Protein AF-A0A356M2S8-F1 (afdb_monomer_lite)

Foldseek 3Di:
DDDDDDDDDDDDDDDPVVVVDPPDPDDDDPDVVNVLVPFAALVVVVVVCVVVVFAWWDDDKDKDFLQQKWWFFDDDDDDRDDTDHQVVQFDACAQHHRGTWGWDDPRTFKIKHKDFDATWGKWWKKWWKWAPDDDQAWWWKAKDKQPDRRGSQSGTWTHFWKKDFPDAFDAFPQRATFWGAIDTDTHTDMDTTDGQLQLDLFGRIDTDDGTMMMMMIGGDDHIMITGIMIIHTGDDFAALVVVVVVCVVVVFAWDADKWKDWQQVFWDIKRHRLWTQDFDQFVLFPPHDLRYTDSQWTWFQSPWGAFTKIKGKDFDAAWHKWWKKFKKADAPQAFAWWWKQKDKQNHRNGDCNSTQTGTHDPFIDMFTRADPVRHTRIDTDHGTMMMMMITGHLPPCSVVLVLLVVLLVLLVVLLVQVCVQQPPQRDLPDCSVCPVRPDCSLVSLVVSLVSLVVSLVSSVVRGDDHGPLSVLSVVLSVVSVVCSVPVSCCSVCSVVSVVNSVSSVVVSVRSSTRIMMTRMMMTHTPPPIDGRDGRDPVNVVVSVVSSVVSVVVPDPQWDGADDDVPQQQPEEFEEEEQDDPVVQSVVQSCCRNPVCRVPSYHYTYGYDHNQQCEPDDHNPQLVCVVVVNHTPYYHNYDPCRVVVVVVVD

Structure (mmCIF, N/CA/C/O backbone):
data_AF-A0A356M2S8-F1
#
_entry.id   AF-A0A356M2S8-F1
#
loop_
_atom_site.group_PDB
_atom_site.id
_atom_site.type_symbol
_atom_site.label_atom_id
_atom_site.label_alt_id
_atom_site.label_comp_id
_atom_site.label_asym_id
_atom_site.label_entity_id
_atom_site.label_seq_id
_atom_site.pdbx_PDB_ins_code
_atom_site.Cartn_x
_atom_site.Cartn_y
_atom_site.Cartn_z
_atom_site.occupancy
_atom_site.B_iso_or_equiv
_atom_site.auth_seq_id
_atom_site.auth_comp_id
_atom_site.auth_asym_id
_atom_site.auth_atom_id
_atom_site.pdbx_PDB_model_num
ATOM 1 N N . MET A 1 1 ? 63.360 -36.039 -37.139 1.00 38.50 1 MET A N 1
ATOM 2 C CA . MET A 1 1 ? 63.276 -36.007 -38.613 1.00 38.50 1 MET A CA 1
ATOM 3 C C . MET A 1 1 ? 61.929 -36.579 -39.026 1.00 38.50 1 MET A C 1
ATOM 5 O O . MET A 1 1 ? 61.830 -37.789 -39.063 1.00 38.50 1 MET A O 1
ATOM 9 N N . VAL A 1 2 ? 60.920 -35.728 -39.238 1.00 23.97 2 VAL A N 1
ATOM 10 C CA . VAL A 1 2 ? 59.895 -35.767 -40.307 1.00 23.97 2 VAL A CA 1
ATOM 11 C C . VAL A 1 2 ? 59.273 -34.360 -40.320 1.00 23.97 2 VAL A C 1
ATOM 13 O O . VAL A 1 2 ? 59.055 -33.776 -39.262 1.00 23.97 2 VAL A O 1
ATOM 16 N N . LEU A 1 3 ? 59.127 -33.796 -41.520 1.00 24.22 3 LEU A N 1
ATOM 17 C CA . LEU A 1 3 ? 58.754 -32.413 -41.818 1.00 24.22 3 LEU A CA 1
ATOM 18 C C . LEU A 1 3 ? 57.303 -32.077 -41.429 1.00 24.22 3 LEU A C 1
ATOM 20 O O . LEU A 1 3 ? 56.396 -32.859 -41.700 1.00 24.22 3 LEU A O 1
ATOM 24 N N . VAL A 1 4 ? 57.093 -30.861 -40.916 1.00 24.58 4 VAL A N 1
ATOM 25 C CA . VAL A 1 4 ? 55.785 -30.191 -40.844 1.00 24.58 4 VAL A CA 1
ATOM 26 C C . VAL A 1 4 ? 55.626 -29.334 -42.102 1.00 24.58 4 VAL A C 1
ATOM 28 O O . VAL A 1 4 ? 56.464 -28.475 -42.376 1.00 24.58 4 VAL A O 1
ATOM 31 N N . PHE A 1 5 ? 54.573 -29.582 -42.881 1.00 26.92 5 PHE A N 1
ATOM 32 C CA . PHE A 1 5 ? 54.181 -28.731 -44.005 1.00 26.92 5 PHE A CA 1
ATOM 33 C C . PHE A 1 5 ? 53.414 -27.510 -43.484 1.00 26.92 5 PHE A C 1
ATOM 35 O O . PHE A 1 5 ? 52.389 -27.653 -42.822 1.00 26.92 5 PHE A O 1
ATOM 42 N N . ALA A 1 6 ? 53.910 -26.317 -43.807 1.00 28.23 6 ALA A N 1
ATOM 43 C CA . ALA A 1 6 ? 53.183 -25.064 -43.663 1.00 28.23 6 ALA A CA 1
ATOM 44 C C . ALA A 1 6 ? 52.230 -24.879 -44.855 1.00 28.23 6 ALA A C 1
ATOM 46 O O . ALA A 1 6 ? 52.651 -25.013 -46.006 1.00 28.23 6 ALA A O 1
ATOM 47 N N . ALA A 1 7 ? 50.972 -24.535 -44.581 1.00 27.23 7 ALA A N 1
ATOM 48 C CA . ALA A 1 7 ? 50.043 -23.994 -45.568 1.00 27.23 7 ALA A CA 1
ATOM 49 C C . ALA A 1 7 ? 49.822 -22.497 -45.269 1.00 27.23 7 ALA A C 1
ATOM 51 O O . ALA A 1 7 ? 49.654 -22.142 -44.100 1.00 27.23 7 ALA A O 1
ATOM 52 N N . PRO A 1 8 ? 49.839 -21.607 -46.277 1.00 28.03 8 PRO A N 1
ATOM 53 C CA . PRO A 1 8 ? 49.620 -20.183 -46.068 1.00 28.03 8 PRO A CA 1
ATOM 54 C C . PRO A 1 8 ? 48.124 -19.916 -45.869 1.00 28.03 8 PRO A C 1
ATOM 56 O O . PRO A 1 8 ? 47.311 -20.224 -46.739 1.00 28.03 8 PRO A O 1
ATOM 59 N N . VAL A 1 9 ? 47.755 -19.319 -44.735 1.00 28.05 9 VAL A N 1
ATOM 60 C CA . VAL A 1 9 ? 46.425 -18.722 -44.573 1.00 28.05 9 VAL A CA 1
ATOM 61 C C . VAL A 1 9 ? 46.424 -17.411 -45.352 1.00 28.05 9 VAL A C 1
ATOM 63 O O . VAL A 1 9 ? 47.123 -16.459 -45.010 1.00 28.05 9 VAL A O 1
ATOM 66 N N . VAL A 1 10 ? 45.671 -17.398 -46.447 1.00 30.81 10 VAL A N 1
ATOM 67 C CA . VAL A 1 10 ? 45.365 -16.205 -47.235 1.00 30.81 10 VAL A CA 1
ATOM 68 C C . VAL A 1 10 ? 44.441 -15.319 -46.400 1.00 30.81 10 VAL A C 1
ATOM 70 O O . VAL A 1 10 ? 43.368 -15.755 -45.990 1.00 30.81 10 VAL A O 1
ATOM 73 N N . ALA A 1 11 ? 44.864 -14.082 -46.142 1.00 40.00 11 ALA A N 1
ATOM 74 C CA . ALA A 1 11 ? 44.027 -13.060 -45.531 1.00 40.00 11 ALA A CA 1
ATOM 75 C C . ALA A 1 11 ? 42.877 -12.700 -46.489 1.00 40.00 11 ALA A C 1
ATOM 77 O O . ALA A 1 11 ? 43.115 -12.193 -47.586 1.00 40.00 11 ALA A O 1
ATOM 78 N N . ALA A 1 12 ? 41.639 -12.982 -46.080 1.00 34.91 12 ALA A N 1
ATOM 79 C CA . ALA A 1 12 ? 40.437 -12.458 -46.719 1.00 34.91 12 ALA A CA 1
ATOM 80 C C . ALA A 1 12 ? 40.029 -11.160 -46.007 1.00 34.91 12 ALA A C 1
ATOM 82 O O . ALA A 1 12 ? 39.989 -11.113 -44.778 1.00 34.91 12 ALA A O 1
ATOM 83 N N . GLY A 1 13 ? 39.812 -10.117 -46.810 1.00 39.56 13 GLY A N 1
ATOM 84 C CA . GLY A 1 13 ? 39.696 -8.723 -46.397 1.00 39.56 13 GLY A CA 1
ATOM 85 C C . GLY A 1 13 ? 38.467 -8.344 -45.570 1.00 39.56 13 GLY A C 1
ATOM 86 O O . GLY A 1 13 ? 37.555 -9.137 -45.335 1.00 39.56 13 GLY A O 1
ATOM 87 N N . ASP A 1 14 ? 38.523 -7.084 -45.146 1.00 48.66 14 ASP A N 1
ATOM 88 C CA . ASP A 1 14 ? 37.649 -6.361 -44.228 1.00 48.66 14 ASP A CA 1
ATOM 89 C C . ASP A 1 14 ? 36.150 -6.589 -44.460 1.00 48.66 14 ASP A C 1
ATOM 91 O O . ASP A 1 14 ? 35.555 -6.090 -45.414 1.00 48.66 14 ASP A O 1
ATOM 95 N N . VAL A 1 15 ? 35.525 -7.285 -43.512 1.00 42.78 15 VAL A N 1
ATOM 96 C CA . VAL A 1 15 ? 34.084 -7.196 -43.263 1.00 42.78 15 VAL A CA 1
ATOM 97 C C . VAL A 1 15 ? 33.931 -6.479 -41.920 1.00 42.78 15 VAL A C 1
ATOM 99 O O . VAL A 1 15 ? 34.508 -6.962 -40.938 1.00 42.78 15 VAL A O 1
ATOM 102 N N . PRO A 1 16 ? 33.214 -5.341 -41.848 1.00 50.91 16 PRO A N 1
ATOM 103 C CA . PRO A 1 16 ? 32.945 -4.656 -40.589 1.00 50.91 16 PRO A CA 1
ATOM 104 C C . PRO A 1 16 ? 32.337 -5.618 -39.561 1.00 50.91 16 PRO A C 1
ATOM 106 O O . PRO A 1 16 ? 31.467 -6.421 -39.893 1.00 50.91 16 PRO A O 1
ATOM 109 N N . LEU A 1 17 ? 32.778 -5.536 -38.302 1.00 45.44 17 LEU A N 1
ATOM 110 C CA . LEU A 1 17 ? 32.342 -6.435 -37.221 1.00 45.44 17 LEU A CA 1
ATOM 111 C C . LEU A 1 17 ? 30.812 -6.515 -37.066 1.00 45.44 17 LEU A C 1
ATOM 113 O O . LEU A 1 17 ? 30.302 -7.590 -36.755 1.00 45.44 17 LEU A O 1
ATOM 117 N N . LYS A 1 18 ? 30.087 -5.430 -37.376 1.00 44.94 18 LYS A N 1
ATOM 118 C CA . LYS A 1 18 ? 28.615 -5.380 -37.356 1.00 44.94 18 LYS A CA 1
ATOM 119 C C . LYS A 1 18 ? 27.953 -6.446 -38.244 1.00 44.94 18 LYS A C 1
ATOM 121 O O . LYS A 1 18 ? 26.888 -6.943 -37.910 1.00 44.94 18 LYS A O 1
ATOM 126 N N . ASP A 1 19 ? 28.599 -6.817 -39.351 1.00 46.53 19 ASP A N 1
ATOM 127 C CA . ASP A 1 19 ? 28.053 -7.756 -40.337 1.00 46.53 19 ASP A CA 1
ATOM 128 C C . ASP A 1 19 ? 28.488 -9.209 -40.045 1.00 46.53 19 ASP A C 1
ATOM 130 O O . ASP A 1 19 ? 27.97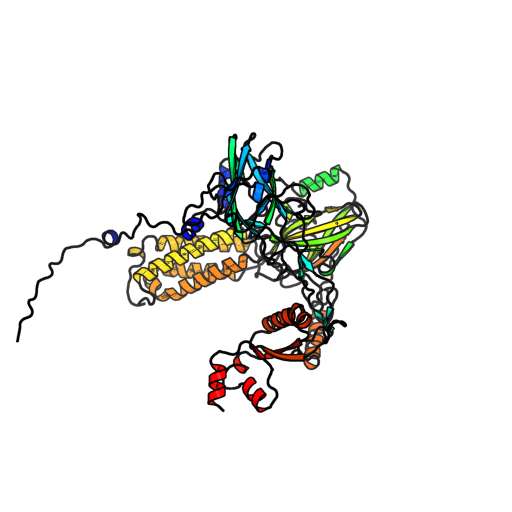2 -10.150 -40.644 1.00 46.53 19 ASP A O 1
ATOM 134 N N . LYS A 1 20 ? 29.435 -9.413 -39.113 1.00 37.62 20 LYS A N 1
ATOM 135 C CA . LYS A 1 20 ? 29.876 -10.740 -38.640 1.00 37.62 20 LYS A CA 1
ATOM 136 C C . LYS A 1 20 ? 29.101 -11.243 -37.421 1.00 37.62 20 LYS A C 1
ATOM 138 O O . LYS A 1 20 ? 29.082 -12.449 -37.194 1.00 37.62 20 LYS A O 1
ATOM 143 N N . PHE A 1 21 ? 28.477 -10.346 -36.658 1.00 36.19 21 PHE A N 1
ATOM 144 C CA . PHE A 1 21 ? 27.772 -10.662 -35.415 1.00 36.19 21 PHE A CA 1
ATOM 145 C C . PHE A 1 21 ? 26.330 -10.142 -35.442 1.00 36.19 21 PHE A C 1
ATOM 147 O O . PHE A 1 21 ? 25.927 -9.349 -34.597 1.00 36.19 21 PHE A O 1
ATOM 154 N N . SER A 1 22 ? 25.519 -10.613 -36.394 1.00 35.06 22 SER A N 1
ATOM 155 C CA . SER A 1 22 ? 24.063 -10.548 -36.238 1.00 35.06 22 SER A CA 1
ATOM 156 C C . SER A 1 22 ? 23.646 -11.630 -35.235 1.00 35.06 22 SER A C 1
ATOM 158 O O . SER A 1 22 ? 23.363 -12.770 -35.612 1.00 35.06 22 SER A O 1
ATOM 160 N N . TYR A 1 23 ? 23.677 -11.312 -33.942 1.00 38.94 23 TYR A N 1
ATOM 161 C CA . TYR A 1 23 ? 23.095 -12.182 -32.925 1.00 38.94 23 TYR A CA 1
ATOM 162 C C . TYR A 1 23 ? 21.573 -12.224 -33.122 1.00 38.94 23 TYR A C 1
ATOM 164 O O . TYR A 1 23 ? 20.870 -11.277 -32.803 1.00 38.94 23 TYR A O 1
ATOM 172 N N . GLY A 1 24 ? 21.095 -13.316 -33.724 1.00 38.59 24 GLY A N 1
ATOM 173 C CA . GLY A 1 24 ? 19.789 -13.937 -33.481 1.00 38.59 24 GLY A CA 1
ATOM 174 C C . GLY A 1 24 ? 18.566 -13.047 -33.234 1.00 38.59 24 GLY A C 1
ATOM 175 O O . GLY A 1 24 ? 17.824 -13.327 -32.306 1.00 38.59 24 GLY A O 1
ATOM 176 N N . MET A 1 25 ? 18.276 -12.060 -34.083 1.00 34.16 25 MET A N 1
ATOM 177 C CA . MET A 1 25 ? 16.962 -11.384 -34.131 1.00 34.16 25 MET A CA 1
ATOM 178 C C . MET A 1 25 ? 15.971 -12.165 -35.014 1.00 34.16 25 MET A C 1
ATOM 180 O O . MET A 1 25 ? 15.353 -11.629 -35.930 1.00 34.16 25 MET A O 1
ATOM 184 N N . GLY A 1 26 ? 15.888 -13.479 -34.816 1.00 34.72 26 GLY A N 1
ATOM 185 C CA . GLY A 1 26 ? 15.076 -14.354 -35.655 1.00 34.72 26 GLY A CA 1
ATOM 186 C C . GLY A 1 26 ? 14.853 -15.710 -35.011 1.00 34.72 26 GLY A C 1
ATOM 187 O O . GLY A 1 26 ? 15.507 -16.680 -35.383 1.00 34.72 26 GLY A O 1
ATOM 188 N N . GLY A 1 27 ? 13.924 -15.773 -34.056 1.00 36.09 27 GLY A N 1
ATOM 189 C CA . GLY A 1 27 ? 13.329 -17.039 -33.621 1.00 36.09 27 GLY A CA 1
ATOM 190 C C . GLY A 1 27 ? 13.779 -17.603 -32.273 1.00 36.09 27 GLY A C 1
ATOM 191 O O . GLY A 1 27 ? 13.626 -18.805 -32.065 1.00 36.09 27 GLY A O 1
ATOM 192 N N . ALA A 1 28 ? 14.287 -16.790 -31.344 1.00 34.28 28 ALA A N 1
ATOM 193 C CA . ALA A 1 28 ? 14.212 -17.177 -29.936 1.00 34.28 28 ALA A CA 1
ATOM 194 C C . ALA A 1 28 ? 12.747 -17.023 -29.498 1.00 34.28 28 ALA A C 1
ATOM 196 O O . ALA A 1 28 ? 12.171 -15.956 -29.692 1.00 34.28 28 ALA A O 1
ATOM 197 N N . LYS A 1 29 ? 12.124 -18.087 -28.971 1.00 33.69 29 LYS A N 1
ATOM 198 C CA . LYS A 1 29 ? 10.891 -17.921 -28.190 1.00 33.69 29 LYS A CA 1
ATOM 199 C C . LYS A 1 29 ? 11.241 -16.941 -27.073 1.00 33.69 29 LYS A C 1
ATOM 201 O O . LYS A 1 29 ? 12.172 -17.239 -26.325 1.00 33.69 29 LYS A O 1
ATOM 206 N N . GLU A 1 30 ? 10.559 -15.798 -27.016 1.00 33.72 30 GLU A N 1
ATOM 207 C CA . GLU A 1 30 ? 10.619 -14.924 -25.846 1.00 33.72 30 GLU A CA 1
ATOM 208 C C . GLU A 1 30 ? 10.397 -15.802 -24.620 1.00 33.72 30 GLU A C 1
ATOM 210 O O . GLU A 1 30 ? 9.453 -16.597 -24.566 1.00 33.72 30 GLU A O 1
ATOM 215 N N . VAL A 1 31 ? 11.347 -15.749 -23.692 1.00 35.31 31 VAL A N 1
ATOM 216 C CA . VAL A 1 31 ? 11.146 -16.360 -22.386 1.00 35.31 31 VAL A CA 1
ATOM 217 C C . VAL A 1 31 ? 9.986 -15.591 -21.766 1.00 35.31 31 VAL A C 1
ATOM 219 O O . VAL A 1 31 ? 9.946 -14.374 -21.877 1.00 35.31 31 VAL A O 1
ATOM 222 N N . GLU A 1 32 ? 9.046 -16.281 -21.131 1.00 40.50 32 GLU A N 1
ATOM 223 C CA . GLU A 1 32 ? 7.828 -15.698 -20.542 1.00 40.50 32 GLU A CA 1
ATOM 224 C C . GLU A 1 32 ? 8.122 -14.443 -19.687 1.00 40.50 32 GLU A C 1
ATOM 226 O O . GLU A 1 32 ? 7.375 -13.472 -19.708 1.00 40.50 32 GLU A O 1
ATOM 231 N N . TYR A 1 33 ? 9.287 -14.415 -19.027 1.00 35.88 33 TYR A N 1
ATOM 232 C CA . TYR A 1 33 ? 9.831 -13.264 -18.298 1.00 35.88 33 TYR A CA 1
ATOM 233 C C . TYR A 1 33 ? 10.104 -12.013 -19.165 1.00 35.88 33 TYR A C 1
ATOM 235 O O . TYR A 1 33 ? 9.810 -10.900 -18.735 1.00 35.88 33 TYR A O 1
ATOM 243 N N . ASP A 1 34 ? 10.628 -12.173 -20.385 1.00 40.62 34 ASP A N 1
ATOM 244 C CA . ASP A 1 34 ? 10.873 -11.068 -21.327 1.00 40.62 34 ASP A CA 1
ATOM 245 C C . ASP A 1 34 ? 9.554 -10.472 -21.848 1.00 40.62 34 ASP A C 1
ATOM 247 O O . ASP A 1 34 ? 9.474 -9.276 -22.125 1.00 40.62 34 ASP A O 1
ATOM 251 N N . THR A 1 35 ? 8.496 -11.287 -21.930 1.00 48.53 35 THR A N 1
ATOM 252 C CA . THR A 1 35 ? 7.167 -10.861 -22.386 1.00 48.53 35 THR A CA 1
ATOM 253 C C . THR A 1 35 ? 6.501 -9.925 -21.373 1.00 48.53 35 THR A C 1
ATOM 255 O O . THR A 1 35 ? 5.959 -8.891 -21.764 1.00 48.53 35 THR A O 1
ATOM 258 N N . TRP A 1 36 ? 6.611 -10.209 -20.069 1.00 47.12 36 TRP A N 1
ATOM 259 C CA . TRP A 1 36 ? 6.081 -9.335 -19.008 1.00 47.12 36 TRP A CA 1
ATOM 260 C C . TRP A 1 36 ? 6.803 -7.985 -18.929 1.00 47.12 36 TRP A C 1
ATOM 262 O O . TRP A 1 36 ? 6.159 -6.964 -18.703 1.00 47.12 36 TRP A O 1
ATOM 272 N N . LEU A 1 37 ? 8.116 -7.951 -19.190 1.00 55.31 37 LEU A N 1
ATOM 273 C CA . LEU A 1 37 ? 8.901 -6.709 -19.239 1.00 55.31 37 LEU A CA 1
ATOM 274 C C . LEU A 1 37 ? 8.508 -5.775 -20.400 1.00 55.31 37 LEU A C 1
ATOM 276 O O . LEU A 1 37 ? 8.935 -4.622 -20.418 1.00 55.31 37 LEU A O 1
ATOM 280 N N . SER A 1 38 ? 7.716 -6.258 -21.363 1.00 70.06 38 SER A N 1
ATOM 281 C CA . SER A 1 38 ? 7.236 -5.471 -22.505 1.00 70.06 38 SER A CA 1
ATOM 282 C C . SER A 1 38 ? 5.877 -4.799 -22.281 1.00 70.06 38 SER A C 1
ATOM 284 O O . SER A 1 38 ? 5.493 -3.932 -23.071 1.00 70.06 38 SER A O 1
ATOM 286 N N . LEU A 1 39 ? 5.142 -5.179 -21.228 1.00 85.56 39 LEU A N 1
ATOM 287 C CA . LEU A 1 39 ? 3.831 -4.599 -20.955 1.00 85.56 39 LEU A CA 1
ATOM 288 C C . LEU A 1 39 ? 3.964 -3.171 -20.410 1.00 85.56 39 LEU A C 1
ATOM 290 O O . LEU A 1 39 ? 4.821 -2.910 -19.564 1.00 85.56 39 LEU A O 1
ATOM 294 N N . PRO A 1 40 ? 3.097 -2.240 -20.845 1.00 91.81 40 PRO A N 1
ATOM 295 C CA . PRO A 1 40 ? 3.059 -0.910 -20.260 1.00 91.81 40 PRO A CA 1
ATOM 296 C C . PRO A 1 40 ? 2.531 -0.968 -18.820 1.00 91.81 40 PRO A C 1
ATOM 298 O O . PRO A 1 40 ? 1.744 -1.849 -18.472 1.00 91.81 40 PRO A O 1
ATOM 301 N N . TYR A 1 41 ? 2.889 0.016 -17.996 1.00 93.62 41 TYR A N 1
ATOM 302 C CA . TYR A 1 41 ? 2.177 0.258 -16.739 1.00 93.62 41 TYR A CA 1
ATOM 303 C C . TYR A 1 41 ? 0.732 0.698 -17.012 1.00 93.62 41 TYR A C 1
ATOM 305 O O . TYR A 1 41 ? 0.452 1.374 -18.012 1.00 93.62 41 TYR A O 1
ATOM 313 N N . TYR A 1 42 ? -0.189 0.395 -16.096 1.00 95.19 42 TYR A N 1
ATOM 314 C CA . TYR A 1 42 ? -1.594 0.810 -16.197 1.00 95.19 42 TYR A CA 1
ATOM 315 C C . TYR A 1 42 ? -1.755 2.331 -16.380 1.00 95.19 42 TYR A C 1
ATOM 317 O O . TYR A 1 42 ? -2.625 2.780 -17.126 1.00 95.19 42 TYR A O 1
ATOM 325 N N . SER A 1 43 ? -0.863 3.131 -15.791 1.00 93.62 43 SER A N 1
ATOM 326 C CA . SER A 1 43 ? -0.809 4.595 -15.954 1.00 93.62 43 SER A CA 1
ATOM 327 C C . SER A 1 43 ? -0.722 5.025 -17.425 1.00 93.62 43 SER A C 1
ATOM 329 O O . SER A 1 43 ? -1.388 5.979 -17.833 1.00 93.62 43 SER A O 1
ATOM 331 N N . MET A 1 44 ? 0.041 4.302 -18.250 1.00 93.00 44 MET A N 1
ATOM 332 C CA . MET A 1 44 ? 0.159 4.579 -19.686 1.00 93.00 44 MET A CA 1
ATOM 333 C C . MET A 1 44 ? -1.112 4.193 -20.450 1.00 93.00 44 MET A C 1
ATOM 335 O O . MET A 1 44 ? -1.523 4.901 -21.373 1.00 93.00 44 MET A O 1
ATOM 339 N N . VAL A 1 45 ? -1.749 3.084 -20.063 1.00 94.44 45 VAL A N 1
ATOM 340 C CA . VAL A 1 45 ? -3.018 2.634 -20.653 1.00 94.44 45 VAL A CA 1
ATOM 341 C C . VAL A 1 45 ? -4.132 3.635 -20.347 1.00 94.44 45 VAL A C 1
ATOM 343 O O . VAL A 1 45 ? -4.852 4.046 -21.260 1.00 94.44 45 VAL A O 1
ATOM 346 N N . LEU A 1 46 ? -4.218 4.095 -19.096 1.00 93.31 46 LEU A N 1
ATOM 347 C CA . LEU A 1 46 ? -5.191 5.089 -18.650 1.00 93.31 46 LEU A CA 1
ATOM 348 C C . LEU A 1 46 ? -5.018 6.425 -19.387 1.00 93.31 46 LEU A C 1
ATOM 350 O O . LEU A 1 46 ? -5.987 6.939 -19.945 1.00 93.31 46 LEU A O 1
ATOM 354 N N . ALA A 1 47 ? -3.785 6.930 -19.508 1.00 94.00 47 ALA A N 1
ATOM 355 C CA . ALA A 1 47 ? -3.495 8.120 -20.314 1.00 94.00 47 ALA A CA 1
ATOM 356 C C . ALA A 1 47 ? -3.918 7.937 -21.788 1.00 94.00 47 ALA A C 1
ATOM 358 O O . ALA A 1 47 ? -4.414 8.863 -22.437 1.00 94.00 47 ALA A O 1
ATOM 359 N N . GLY A 1 48 ? -3.775 6.721 -22.325 1.00 95.81 48 GLY A N 1
ATOM 360 C CA . GLY A 1 48 ? -4.270 6.353 -23.649 1.00 95.81 48 GLY A CA 1
ATOM 361 C C . GLY A 1 48 ? -5.799 6.389 -23.768 1.00 95.81 48 GLY A C 1
ATOM 362 O O . GLY A 1 48 ? -6.315 6.779 -24.819 1.00 95.81 48 GLY A O 1
ATOM 363 N N . TYR A 1 49 ? -6.534 6.008 -22.721 1.00 94.75 49 TYR A N 1
ATOM 364 C CA . TYR A 1 49 ? -7.997 6.118 -22.671 1.00 94.75 49 TYR A CA 1
ATOM 365 C C . TYR A 1 49 ? -8.457 7.576 -22.612 1.00 94.75 49 TYR A C 1
ATOM 367 O O . TYR A 1 49 ? -9.351 7.962 -23.372 1.00 94.75 49 TYR A O 1
ATOM 375 N N . GLU A 1 50 ? -7.803 8.397 -21.792 1.00 93.69 50 GLU A N 1
ATOM 376 C CA . GLU A 1 50 ? -8.071 9.835 -21.690 1.00 93.69 50 GLU A CA 1
ATOM 377 C C . GLU A 1 50 ? -7.831 10.550 -23.024 1.00 93.69 50 GLU A C 1
ATOM 379 O O . GLU A 1 50 ? -8.696 11.285 -23.505 1.00 93.69 50 GLU A O 1
ATOM 384 N N . ALA A 1 51 ? -6.705 10.271 -23.690 1.00 95.94 51 ALA A N 1
ATOM 385 C CA . ALA A 1 51 ? -6.377 10.853 -24.992 1.00 95.94 51 ALA A CA 1
ATOM 386 C C . ALA A 1 51 ? -7.388 10.476 -26.093 1.00 95.94 51 ALA A C 1
ATOM 388 O O . ALA A 1 51 ? -7.611 11.249 -27.028 1.00 95.94 51 ALA A O 1
ATOM 389 N N . LYS A 1 52 ? -8.016 9.298 -25.988 1.00 96.25 52 LYS A N 1
ATOM 390 C CA . LYS A 1 52 ? -9.095 8.846 -26.884 1.00 96.25 52 LYS A CA 1
ATOM 391 C C . LYS A 1 52 ? -10.473 9.391 -26.489 1.00 96.25 52 LYS A C 1
ATOM 393 O O . LYS A 1 52 ? -11.426 9.215 -27.249 1.00 96.25 52 LYS A O 1
ATOM 398 N N . GLY A 1 53 ? -10.589 10.054 -25.338 1.00 94.44 53 GLY A N 1
ATOM 399 C CA . GLY A 1 53 ? -11.833 10.629 -24.834 1.00 94.44 53 GLY A CA 1
ATOM 400 C C . GLY A 1 53 ? -12.853 9.589 -24.372 1.00 94.44 53 GLY A C 1
ATOM 401 O O . GLY A 1 53 ? -14.055 9.863 -24.417 1.00 94.44 53 GLY A O 1
ATOM 402 N N . TYR A 1 54 ? -12.403 8.398 -23.966 1.00 94.50 54 TYR A N 1
ATOM 403 C CA . TYR A 1 54 ? -13.292 7.364 -23.439 1.00 94.50 54 TYR A CA 1
ATOM 404 C C . TYR A 1 54 ? -14.012 7.859 -22.182 1.00 94.50 54 TYR A C 1
ATOM 406 O O . TYR A 1 54 ? -13.438 8.558 -21.355 1.00 94.50 54 TYR A O 1
ATOM 414 N N . GLN A 1 55 ? -15.295 7.525 -22.076 1.00 93.12 55 GLN A N 1
ATOM 415 C CA . GLN A 1 55 ? -16.168 7.962 -20.990 1.00 93.12 55 GLN A CA 1
ATOM 416 C C . GLN A 1 55 ? -16.549 6.769 -20.119 1.00 93.12 55 GLN A C 1
ATOM 418 O O . GLN A 1 55 ? -16.566 5.633 -20.606 1.00 93.12 55 GLN A O 1
ATOM 423 N N . SER A 1 56 ? -16.901 7.028 -18.859 1.00 92.88 56 SER A N 1
ATOM 424 C CA . SER A 1 56 ? -17.538 6.031 -17.999 1.00 92.88 56 SER A CA 1
ATOM 425 C C . SER A 1 56 ? -18.765 5.442 -18.683 1.00 92.88 56 SER A C 1
ATOM 427 O O . SER A 1 56 ? -19.519 6.147 -19.364 1.00 92.88 56 SER A O 1
ATOM 429 N N . ALA A 1 57 ? -18.953 4.138 -18.517 1.00 90.94 57 ALA A N 1
ATOM 430 C CA . ALA A 1 57 ? -20.145 3.480 -19.006 1.00 90.94 57 ALA A CA 1
ATOM 431 C C . ALA A 1 57 ? -21.408 4.103 -18.395 1.00 90.94 57 ALA A C 1
ATOM 433 O O . ALA A 1 57 ? -21.420 4.567 -17.256 1.00 90.94 57 ALA A O 1
ATOM 434 N N . SER A 1 58 ? -22.488 4.094 -19.172 1.00 83.19 58 SER A N 1
ATOM 435 C CA . SER A 1 58 ? -23.820 4.467 -18.698 1.00 83.19 58 SER A CA 1
ATOM 436 C C . SER A 1 58 ? -24.698 3.223 -18.739 1.00 83.19 58 SER A C 1
ATOM 438 O O . SER A 1 58 ? -24.796 2.583 -19.782 1.00 83.19 58 SER A O 1
ATOM 440 N N . GLY A 1 59 ? -25.303 2.834 -17.620 1.00 72.62 59 GLY A N 1
ATOM 441 C CA . GLY A 1 59 ? -26.178 1.662 -17.569 1.00 72.62 59 GLY A CA 1
ATOM 442 C C . GLY A 1 59 ? -26.065 0.861 -16.280 1.00 72.62 59 GLY A C 1
ATOM 443 O O . GLY A 1 59 ? -25.350 1.247 -15.358 1.00 72.62 59 GLY A O 1
ATOM 444 N N . ASP A 1 60 ? -26.812 -0.240 -16.252 1.00 76.31 60 ASP A N 1
ATOM 445 C CA . ASP A 1 60 ? -26.917 -1.137 -15.105 1.00 76.31 60 ASP A CA 1
ATOM 446 C C . ASP A 1 60 ? -25.648 -1.982 -14.918 1.00 76.31 60 ASP A C 1
ATOM 448 O O . ASP A 1 60 ? -24.895 -2.234 -15.863 1.00 76.31 60 ASP A O 1
ATOM 452 N N . ILE A 1 61 ? -25.445 -2.434 -13.681 1.00 88.69 61 ILE A N 1
ATOM 453 C CA . ILE A 1 61 ? -24.381 -3.363 -13.294 1.00 88.69 61 ILE A CA 1
ATOM 454 C C . ILE A 1 61 ? -24.574 -4.680 -14.047 1.00 88.69 61 ILE A C 1
ATOM 456 O O . ILE A 1 61 ? -25.661 -5.261 -14.032 1.00 88.69 61 ILE A O 1
ATOM 460 N N . LEU A 1 62 ? -23.511 -5.163 -14.685 1.00 93.31 62 LEU A N 1
ATOM 461 C CA . LEU A 1 62 ? -23.489 -6.491 -15.284 1.00 93.31 62 LEU A CA 1
ATOM 462 C C . LEU A 1 62 ? -22.875 -7.467 -14.280 1.00 93.31 62 LEU A C 1
ATOM 464 O O . LEU A 1 62 ? -21.732 -7.291 -13.876 1.00 93.31 62 LEU A O 1
ATOM 468 N N . THR A 1 63 ? -23.619 -8.500 -13.901 1.00 94.81 63 THR A N 1
ATOM 469 C CA . THR A 1 63 ? -23.147 -9.549 -12.988 1.00 94.81 63 THR A CA 1
ATOM 470 C C . THR A 1 63 ? -22.975 -10.853 -13.754 1.00 94.81 63 THR A C 1
ATOM 472 O O . THR A 1 63 ? -23.885 -11.280 -14.463 1.00 94.81 63 THR A O 1
ATOM 475 N N . LEU A 1 64 ? -21.807 -11.470 -13.612 1.00 94.94 64 LEU A N 1
ATOM 476 C CA . LEU A 1 64 ? -21.432 -12.745 -14.209 1.00 94.94 64 LEU A CA 1
ATOM 477 C C . LEU A 1 64 ? -21.440 -13.807 -13.111 1.00 94.94 64 LEU A C 1
ATOM 479 O O . LEU A 1 64 ? -20.739 -13.666 -12.101 1.00 94.94 64 LEU A O 1
ATOM 483 N N . GLY A 1 65 ? -22.262 -14.838 -13.304 1.00 93.56 65 GLY A N 1
ATOM 484 C CA . GLY A 1 65 ? -22.407 -15.929 -12.352 1.00 93.56 65 GLY A CA 1
ATOM 485 C C . GLY A 1 65 ? -21.243 -16.922 -12.429 1.00 93.56 65 GLY A C 1
ATOM 486 O O . GLY A 1 65 ? -20.543 -17.007 -13.446 1.00 93.56 65 GLY A O 1
ATOM 487 N N . PRO A 1 66 ? -21.021 -17.714 -11.373 1.00 93.44 66 PRO A N 1
ATOM 488 C CA . PRO A 1 66 ? -20.010 -18.760 -11.378 1.00 93.44 66 PRO A CA 1
ATOM 489 C C . PRO A 1 66 ? -20.366 -19.873 -12.376 1.00 93.44 66 PRO A C 1
ATOM 491 O O . PRO A 1 66 ? -19.467 -20.474 -12.954 1.00 93.44 66 PRO A O 1
ATOM 494 N N . GLU A 1 67 ? -21.649 -20.120 -12.655 1.00 92.56 67 GLU A N 1
ATOM 495 C CA . GLU A 1 67 ? -22.109 -21.100 -13.647 1.00 92.56 67 GLU A CA 1
ATOM 496 C C . GLU A 1 67 ? -21.788 -20.740 -15.106 1.00 92.56 67 GLU A C 1
ATOM 498 O O . GLU A 1 67 ? -21.773 -21.634 -15.956 1.00 92.56 67 GLU A O 1
ATOM 503 N N . ASP A 1 68 ? -21.520 -19.463 -15.392 1.00 89.62 68 ASP A N 1
ATOM 504 C CA . ASP A 1 68 ? -21.189 -18.970 -16.733 1.00 89.62 68 ASP A CA 1
ATOM 505 C C . ASP A 1 68 ? -19.695 -19.132 -17.066 1.00 89.62 68 ASP A C 1
ATOM 507 O O . ASP A 1 68 ? -19.277 -18.882 -18.201 1.00 89.62 68 ASP A O 1
ATOM 511 N N . ALA A 1 69 ? -18.882 -19.547 -16.088 1.00 92.88 69 ALA A N 1
ATOM 512 C CA . ALA A 1 69 ? -17.447 -19.698 -16.259 1.00 92.88 69 ALA A CA 1
ATOM 513 C C . ALA A 1 69 ? -17.105 -20.903 -17.147 1.00 92.88 69 ALA A C 1
ATOM 515 O O . ALA A 1 69 ? -17.585 -22.025 -16.953 1.00 92.88 69 ALA A O 1
ATOM 516 N N . VAL A 1 70 ? -16.188 -20.690 -18.085 1.00 92.25 70 VAL A N 1
ATOM 517 C CA . VAL A 1 70 ? -15.475 -21.753 -18.794 1.00 92.25 70 VAL A CA 1
ATOM 518 C C . VAL A 1 70 ? -14.132 -21.947 -18.108 1.00 92.25 70 VAL A C 1
ATOM 520 O O . VAL A 1 70 ? -13.378 -20.992 -17.953 1.00 92.25 70 VAL A O 1
ATOM 523 N N . LEU A 1 71 ? -13.829 -23.176 -17.701 1.00 92.38 71 LEU A N 1
ATOM 524 C CA . LEU A 1 71 ? -12.612 -23.499 -16.961 1.00 92.38 71 LEU A CA 1
ATOM 525 C C . LEU A 1 71 ? -11.600 -24.212 -17.858 1.00 92.38 71 LEU A C 1
ATOM 527 O O . LEU A 1 71 ? -11.995 -25.021 -18.700 1.00 92.38 71 LEU A O 1
ATOM 531 N N . GLY A 1 72 ? -10.309 -23.987 -17.636 1.00 87.50 72 GLY A N 1
ATOM 532 C CA . GLY A 1 72 ? -9.227 -24.782 -18.217 1.00 87.50 72 GLY A CA 1
ATOM 533 C C . GLY A 1 72 ? -8.440 -25.538 -17.154 1.00 87.50 72 GLY A C 1
ATOM 534 O O . GLY A 1 72 ? -8.107 -24.970 -16.117 1.00 87.50 72 GLY A O 1
ATOM 535 N N . ALA A 1 73 ? -8.114 -26.803 -17.423 1.00 78.69 73 ALA A N 1
ATOM 536 C CA . ALA A 1 73 ? -7.246 -27.623 -16.572 1.00 78.69 73 ALA A CA 1
ATOM 537 C C . ALA A 1 73 ? -5.880 -27.873 -17.222 1.00 78.69 73 ALA A C 1
ATOM 539 O O . ALA A 1 73 ? -5.728 -27.789 -18.445 1.00 78.69 73 ALA A O 1
ATOM 540 N N . ALA A 1 74 ? -4.903 -28.267 -16.404 1.00 61.69 74 ALA A N 1
ATOM 541 C CA . ALA A 1 74 ? -3.683 -28.889 -16.900 1.00 61.69 74 ALA A CA 1
ATOM 542 C C . ALA A 1 74 ? -4.034 -30.245 -17.539 1.00 61.69 74 ALA A C 1
ATOM 544 O O . ALA A 1 74 ? -4.509 -31.152 -16.855 1.00 61.69 74 ALA A O 1
ATOM 545 N N . ALA A 1 75 ? -3.815 -30.400 -18.846 1.00 52.84 75 ALA A N 1
ATOM 546 C CA . ALA A 1 75 ? -3.761 -31.725 -19.455 1.00 52.84 75 ALA A CA 1
ATOM 547 C C . ALA A 1 75 ? -2.353 -32.304 -19.261 1.00 52.84 75 ALA A C 1
ATOM 549 O O . ALA A 1 75 ? -1.360 -31.593 -19.442 1.00 52.84 75 ALA A O 1
ATOM 550 N N . ASP A 1 76 ? -2.265 -33.591 -18.919 1.00 49.19 76 ASP A N 1
ATOM 551 C CA . ASP A 1 76 ? -1.003 -34.331 -18.957 1.00 49.19 76 ASP A CA 1
ATOM 552 C C . ASP A 1 76 ? -0.413 -34.224 -20.381 1.00 49.19 76 ASP A C 1
ATOM 554 O O . ASP A 1 76 ? -0.990 -34.736 -21.340 1.00 49.19 76 ASP A O 1
ATOM 558 N N . ASP A 1 77 ? 0.730 -33.540 -20.489 1.00 42.25 77 ASP A N 1
ATOM 559 C CA . ASP A 1 77 ? 1.475 -33.160 -21.700 1.00 42.25 77 ASP A CA 1
ATOM 560 C C . ASP A 1 77 ? 0.875 -32.043 -22.598 1.00 42.25 77 ASP A C 1
ATOM 562 O O . ASP A 1 77 ? 0.071 -32.257 -23.502 1.00 42.25 77 ASP A O 1
ATOM 566 N N . ALA A 1 78 ? 1.441 -30.841 -22.424 1.00 43.28 78 ALA A N 1
ATOM 567 C CA . ALA A 1 78 ? 1.680 -29.794 -23.432 1.00 43.28 78 ALA A CA 1
ATOM 568 C C . ALA A 1 78 ? 0.494 -29.109 -24.147 1.00 43.28 78 ALA A C 1
ATOM 570 O O . ALA A 1 78 ? 0.751 -28.232 -24.976 1.00 43.28 78 ALA A O 1
ATOM 571 N N . ASP A 1 79 ? -0.761 -29.413 -23.814 1.00 41.34 79 ASP A N 1
ATOM 572 C CA . ASP A 1 79 ? -1.930 -28.711 -24.366 1.00 41.34 79 ASP A CA 1
ATOM 573 C C . ASP A 1 79 ? -2.772 -28.068 -23.243 1.00 41.34 79 ASP A C 1
ATOM 575 O O . ASP A 1 79 ? -3.605 -28.710 -22.606 1.00 41.34 79 ASP A O 1
ATOM 579 N N . LEU A 1 80 ? -2.555 -26.770 -22.988 1.00 51.00 80 LEU A N 1
ATOM 580 C CA . LEU A 1 80 ? -3.246 -25.936 -21.977 1.00 51.00 80 LEU A CA 1
ATOM 581 C C . LEU A 1 80 ? -4.729 -25.635 -22.323 1.00 51.00 80 LEU A C 1
ATOM 583 O O . LEU A 1 80 ? -5.275 -24.596 -21.944 1.00 51.00 80 LEU A O 1
ATOM 587 N N . THR A 1 81 ? -5.382 -26.491 -23.112 1.00 52.88 81 THR A N 1
ATOM 588 C CA . THR A 1 81 ? -6.578 -26.127 -23.895 1.00 52.88 81 THR A CA 1
ATOM 589 C C . THR A 1 81 ? -7.817 -26.987 -23.638 1.00 52.88 81 THR A C 1
ATOM 591 O O . THR A 1 81 ? -8.871 -26.718 -24.220 1.00 52.88 81 THR A O 1
ATOM 594 N N . ALA A 1 82 ? -7.755 -27.994 -22.761 1.00 59.91 82 ALA A N 1
ATOM 595 C CA . ALA A 1 82 ? -8.935 -28.791 -22.431 1.00 59.91 82 ALA A CA 1
ATOM 596 C C . ALA A 1 82 ? -9.885 -28.000 -21.516 1.00 59.91 82 ALA A C 1
ATOM 598 O O . ALA A 1 82 ? -9.636 -27.851 -20.320 1.00 59.91 82 ALA A O 1
ATOM 599 N N . ALA A 1 83 ? -10.986 -27.502 -22.088 1.00 72.06 83 ALA A N 1
ATOM 600 C CA . ALA A 1 83 ? -12.065 -26.906 -21.311 1.00 72.06 83 ALA A CA 1
ATOM 601 C C . ALA A 1 83 ? -12.739 -27.980 -20.437 1.00 72.06 83 ALA A C 1
ATOM 603 O O . ALA A 1 83 ? -13.193 -29.006 -20.955 1.00 72.06 83 ALA A O 1
ATOM 604 N N . ILE A 1 84 ? -12.810 -27.744 -19.129 1.00 82.56 84 ILE A N 1
ATOM 605 C CA . ILE A 1 84 ? -13.477 -28.619 -18.154 1.00 82.56 84 ILE A CA 1
ATOM 606 C C . ILE A 1 84 ? -14.814 -28.008 -17.718 1.00 82.56 84 ILE A C 1
ATOM 608 O O . ILE A 1 84 ? -15.067 -26.816 -17.900 1.00 82.56 84 ILE A O 1
ATOM 612 N N . SER A 1 85 ? -15.709 -28.831 -17.165 1.00 83.88 85 SER A N 1
ATOM 613 C CA . SER A 1 85 ? -17.015 -28.348 -16.711 1.00 83.88 85 SER A CA 1
ATOM 614 C C . SER A 1 85 ? -16.898 -27.636 -15.366 1.00 83.88 85 SER A C 1
ATOM 616 O O . SER A 1 85 ? -16.420 -28.223 -14.399 1.00 83.88 85 SER A O 1
ATOM 618 N N . VAL A 1 86 ? -17.429 -26.413 -15.269 1.00 89.50 86 VAL A N 1
ATOM 619 C CA . VAL A 1 86 ? -17.525 -25.689 -13.989 1.00 89.50 86 VAL A CA 1
ATOM 620 C C . VAL A 1 86 ? -18.386 -26.412 -12.951 1.00 89.50 86 VAL A C 1
ATOM 622 O O . VAL A 1 86 ? -18.183 -26.240 -11.756 1.00 89.50 86 VAL A O 1
ATOM 625 N N . GLN A 1 87 ? -19.303 -27.286 -13.381 1.00 90.75 87 GLN A N 1
ATOM 626 C CA . GLN A 1 87 ? -20.240 -27.987 -12.495 1.00 90.75 87 GLN A CA 1
ATOM 627 C C . GLN A 1 87 ? -19.543 -28.827 -11.414 1.00 90.75 87 GLN A C 1
ATOM 629 O O . GLN A 1 87 ? -20.055 -28.926 -10.303 1.00 90.75 87 GLN A O 1
ATOM 634 N N . ASP A 1 88 ? -18.362 -29.380 -11.704 1.00 90.38 88 ASP A N 1
ATOM 635 C CA . ASP A 1 88 ? -17.590 -30.169 -10.733 1.00 90.38 88 ASP A CA 1
ATOM 636 C C . ASP A 1 88 ? -16.949 -29.291 -9.632 1.00 90.38 88 ASP A C 1
ATOM 638 O O . ASP A 1 88 ? -16.667 -29.760 -8.519 1.00 90.38 88 ASP A O 1
ATOM 642 N N . TYR A 1 89 ? -16.803 -27.994 -9.913 1.00 94.31 89 TYR A N 1
ATOM 643 C CA . TYR A 1 89 ? -16.176 -26.978 -9.064 1.00 94.31 89 TYR A CA 1
ATOM 644 C C . TYR A 1 89 ? -17.182 -26.041 -8.388 1.00 94.31 89 TYR A C 1
ATOM 646 O O . TYR A 1 89 ? -16.808 -25.273 -7.502 1.00 94.31 89 TYR A O 1
ATOM 654 N N . LEU A 1 90 ? -18.469 -26.133 -8.733 1.00 96.56 90 LEU A N 1
ATOM 655 C CA . LEU A 1 90 ? -19.527 -25.440 -8.006 1.00 96.56 90 LEU A CA 1
ATOM 656 C C . LEU A 1 90 ? -19.772 -26.119 -6.652 1.00 96.56 90 LEU A C 1
ATOM 658 O O . LEU A 1 90 ? -20.093 -27.309 -6.581 1.00 96.56 90 LEU A O 1
ATOM 662 N N . LYS A 1 91 ? -19.629 -25.362 -5.561 1.00 96.19 91 LYS A N 1
ATOM 663 C CA . LYS A 1 91 ? -19.869 -25.818 -4.182 1.00 96.19 91 LYS A CA 1
ATOM 664 C C . LYS A 1 91 ? -20.919 -24.941 -3.508 1.00 96.19 91 LYS A C 1
ATOM 666 O O . LYS A 1 91 ? -20.989 -23.748 -3.764 1.00 96.19 91 LYS A O 1
ATOM 671 N N . THR A 1 92 ? -21.709 -25.527 -2.615 1.00 95.75 92 THR A N 1
ATOM 672 C CA . THR A 1 92 ? -22.677 -24.818 -1.761 1.00 95.75 92 THR A CA 1
ATOM 673 C C . THR A 1 92 ? -22.221 -24.871 -0.303 1.00 95.75 92 THR A C 1
ATOM 675 O O . THR A 1 92 ? -21.495 -25.786 0.090 1.00 95.75 92 THR A O 1
ATOM 678 N N . GLY A 1 93 ? -22.662 -23.924 0.521 1.00 94.56 93 GLY A N 1
ATOM 679 C CA . GLY A 1 93 ? -22.356 -23.853 1.955 1.00 94.56 93 GLY A CA 1
ATOM 680 C C . GLY A 1 93 ? -21.008 -23.204 2.296 1.00 94.56 93 GLY A C 1
ATOM 681 O O . GLY A 1 93 ? -20.644 -23.136 3.471 1.00 94.56 93 GLY A O 1
ATOM 682 N N . ILE A 1 94 ? -20.260 -22.707 1.305 1.00 95.44 94 ILE A N 1
ATOM 683 C CA . ILE A 1 94 ? -18.983 -22.012 1.524 1.00 95.44 94 ILE A CA 1
ATOM 684 C C . ILE A 1 94 ? -19.247 -20.667 2.205 1.00 95.44 94 ILE A C 1
ATOM 686 O O . ILE A 1 94 ? -20.055 -19.863 1.737 1.00 95.44 94 ILE A O 1
ATOM 690 N N . GLY A 1 95 ? -18.605 -20.434 3.353 1.00 93.12 95 GLY A N 1
ATOM 691 C CA . GLY A 1 95 ? -18.820 -19.218 4.142 1.00 93.12 95 GLY A CA 1
ATOM 692 C C . GLY A 1 95 ? -20.285 -18.991 4.545 1.00 93.12 95 GLY A C 1
ATOM 693 O O . GLY A 1 95 ? -20.689 -17.846 4.714 1.00 93.12 95 GLY A O 1
ATOM 694 N N . GLY A 1 96 ? -21.097 -20.055 4.633 1.00 94.06 96 GLY A N 1
ATOM 695 C CA . GLY A 1 96 ? -22.534 -19.974 4.932 1.00 94.06 96 GLY A CA 1
ATOM 696 C C . GLY A 1 96 ? -23.432 -19.562 3.757 1.00 94.06 96 GLY A C 1
ATOM 697 O O . GLY A 1 96 ? -24.631 -19.380 3.959 1.00 94.06 96 GLY A O 1
ATOM 698 N N . ARG A 1 97 ? -22.892 -19.417 2.539 1.00 93.69 97 ARG A N 1
ATOM 699 C CA . ARG A 1 97 ? -23.680 -19.116 1.334 1.00 93.69 97 ARG A CA 1
ATOM 700 C C . ARG A 1 97 ? -24.252 -20.405 0.742 1.00 93.69 97 ARG A C 1
ATOM 702 O O . ARG A 1 97 ? -23.504 -21.309 0.388 1.00 93.69 97 ARG A O 1
ATOM 709 N N . GLU A 1 98 ? -25.577 -20.492 0.645 1.00 94.06 98 GLU A N 1
ATOM 710 C CA . GLU A 1 98 ? -26.283 -21.671 0.106 1.00 94.06 98 GLU A CA 1
ATOM 711 C C . GLU A 1 98 ? -26.283 -21.724 -1.429 1.00 94.06 98 GLU A C 1
ATOM 713 O O . GLU A 1 98 ? -26.423 -22.794 -2.019 1.00 94.06 98 GLU A O 1
ATOM 718 N N . GLU A 1 99 ? -26.123 -20.571 -2.080 1.00 94.00 99 GLU A N 1
ATOM 719 C CA . GLU A 1 99 ? -25.993 -20.475 -3.533 1.00 94.00 99 GLU A CA 1
ATOM 720 C C . GLU A 1 99 ? -24.683 -21.133 -4.004 1.00 94.00 99 GLU A C 1
ATOM 722 O O . GLU A 1 99 ? -23.678 -21.060 -3.288 1.00 94.00 99 GLU A O 1
ATOM 727 N N . PRO A 1 100 ? -24.667 -21.795 -5.178 1.00 95.25 100 PRO A N 1
ATOM 728 C CA . PRO A 1 100 ? -23.446 -22.368 -5.727 1.00 95.25 100 PRO A CA 1
ATOM 729 C C . PRO A 1 100 ? -22.391 -21.292 -5.993 1.00 95.25 100 PRO A C 1
ATOM 731 O O . PRO A 1 100 ? -22.680 -20.275 -6.613 1.00 95.25 100 PRO A O 1
ATOM 734 N N . VAL A 1 101 ? -21.157 -21.551 -5.569 1.00 97.25 101 VAL A N 1
ATOM 735 C CA . VAL A 1 101 ? -19.992 -20.694 -5.817 1.00 97.25 101 VAL A CA 1
ATOM 736 C C . VAL A 1 101 ? -18.894 -21.497 -6.497 1.00 97.25 101 VAL A C 1
ATOM 738 O O . VAL A 1 101 ? -18.782 -22.706 -6.278 1.00 97.25 101 VAL A O 1
ATOM 741 N N . PHE A 1 102 ? -18.073 -20.844 -7.311 1.00 97.38 102 PHE A N 1
ATOM 742 C CA . PHE A 1 102 ? -16.934 -21.479 -7.965 1.00 97.38 102 PHE A CA 1
ATOM 743 C C . PHE A 1 102 ? -15.785 -21.632 -6.964 1.00 97.38 102 PHE A C 1
ATOM 745 O O . PHE A 1 102 ? -15.148 -20.647 -6.604 1.00 97.38 102 PHE A O 1
ATOM 752 N N . TYR A 1 103 ? -15.529 -22.857 -6.499 1.00 97.06 103 TYR A N 1
ATOM 753 C CA . TYR A 1 103 ? -14.351 -23.179 -5.693 1.00 97.06 103 TYR A CA 1
ATOM 754 C C . TYR A 1 103 ? -13.163 -23.435 -6.622 1.00 97.06 103 TYR A C 1
ATOM 756 O O . TYR A 1 103 ? -13.175 -24.396 -7.392 1.00 97.06 103 TYR A O 1
ATOM 764 N N . TRP A 1 104 ? -12.154 -22.574 -6.552 1.00 96.12 104 TRP A N 1
ATOM 765 C CA . TRP A 1 104 ? -11.025 -22.556 -7.469 1.00 96.12 104 TRP A CA 1
ATOM 766 C C . TRP A 1 104 ? -9.732 -22.970 -6.762 1.00 96.12 104 TRP A C 1
ATOM 768 O O . TRP A 1 104 ? -9.141 -22.161 -6.046 1.00 96.12 104 TRP A O 1
ATOM 778 N N . ASP A 1 105 ? -9.292 -24.204 -7.014 1.00 94.12 105 ASP A N 1
ATOM 779 C CA . ASP A 1 105 ? -8.006 -24.767 -6.580 1.00 94.12 105 ASP A CA 1
ATOM 780 C C . ASP A 1 105 ? -6.969 -24.837 -7.720 1.00 94.12 105 ASP A C 1
ATOM 782 O O . ASP A 1 105 ? -7.230 -24.440 -8.859 1.00 94.12 105 ASP A O 1
ATOM 786 N N . ASP A 1 106 ? -5.783 -25.360 -7.410 1.00 91.25 106 ASP A N 1
ATOM 787 C CA . ASP A 1 106 ? -4.653 -25.490 -8.338 1.00 91.25 106 ASP A CA 1
ATOM 788 C C . ASP A 1 106 ? -4.885 -26.449 -9.525 1.00 91.25 106 ASP A C 1
ATOM 790 O O . ASP A 1 106 ? -4.091 -26.460 -10.470 1.00 91.25 106 ASP A O 1
ATOM 794 N N . SER A 1 107 ? -5.980 -27.220 -9.537 1.00 91.19 107 SER A N 1
ATOM 795 C CA . SER A 1 107 ? -6.335 -28.081 -10.672 1.00 91.19 107 SER A CA 1
ATOM 796 C C . SER A 1 107 ? -6.946 -27.304 -11.844 1.00 91.19 107 SER A C 1
ATOM 798 O O . SER A 1 107 ? -6.942 -27.787 -12.984 1.00 91.19 107 SER A O 1
ATOM 800 N N . VAL A 1 108 ? -7.438 -26.088 -11.587 1.00 92.81 108 VAL A N 1
ATOM 801 C CA . VAL A 1 108 ? -7.994 -25.182 -12.595 1.00 92.81 108 VAL A CA 1
ATOM 802 C C . VAL A 1 108 ? -6.978 -24.083 -12.884 1.00 92.81 108 VAL A C 1
ATOM 804 O O . VAL A 1 108 ? -6.729 -23.211 -12.059 1.00 92.81 108 VAL A O 1
ATOM 807 N N . LEU A 1 109 ? -6.406 -24.085 -14.083 1.00 92.75 109 LEU A N 1
ATOM 808 C CA . LEU A 1 109 ? -5.372 -23.124 -14.472 1.00 92.75 109 LEU A CA 1
ATOM 809 C C . LEU A 1 109 ? -5.942 -21.758 -14.847 1.00 92.75 109 LEU A C 1
ATOM 811 O O . LEU A 1 109 ? -5.278 -20.746 -14.661 1.00 92.75 109 LEU A O 1
ATOM 815 N N . TRP A 1 110 ? -7.157 -21.707 -15.389 1.00 94.31 110 TRP A N 1
ATOM 816 C CA . TRP A 1 110 ? -7.819 -20.451 -15.731 1.00 94.31 110 TRP A CA 1
ATOM 817 C C . TRP A 1 110 ? -9.337 -20.597 -15.732 1.00 94.31 110 TRP A C 1
ATOM 819 O O . TRP A 1 110 ? -9.872 -21.683 -15.964 1.00 94.31 110 TRP A O 1
ATOM 829 N N . ALA A 1 111 ? -10.022 -19.481 -15.508 1.00 95.88 111 ALA A N 1
ATOM 830 C CA . ALA A 1 111 ? -11.465 -19.344 -15.632 1.00 95.88 111 ALA A CA 1
ATOM 831 C C . ALA A 1 111 ? -11.782 -18.131 -16.518 1.00 95.88 111 ALA A C 1
ATOM 833 O O . ALA A 1 111 ? -11.188 -17.062 -16.361 1.00 95.88 111 ALA A O 1
ATOM 834 N N . GLU A 1 112 ? -12.683 -18.304 -17.481 1.00 95.44 112 GLU A N 1
ATOM 835 C CA . GLU A 1 112 ? -13.066 -17.285 -18.458 1.00 95.44 112 GLU A CA 1
ATOM 836 C C . GLU A 1 112 ? -14.576 -17.070 -18.453 1.00 95.44 112 GLU A C 1
ATOM 838 O O . GLU A 1 112 ? -15.352 -18.022 -18.527 1.00 95.44 112 GLU A O 1
ATOM 843 N N . TRP A 1 113 ? -14.986 -15.805 -18.450 1.00 95.81 113 TRP A N 1
ATOM 844 C CA . TRP A 1 113 ? -16.376 -15.398 -18.590 1.00 95.81 113 TRP A CA 1
ATOM 845 C C . TRP A 1 113 ? -16.554 -14.615 -19.883 1.00 95.81 113 TRP A C 1
ATOM 847 O O . TRP A 1 113 ? -15.799 -13.681 -20.165 1.00 95.81 113 TRP A O 1
ATOM 857 N N . VAL A 1 114 ? -17.577 -14.976 -20.657 1.00 95.50 114 VAL A N 1
ATOM 858 C CA . VAL A 1 114 ? -17.973 -14.270 -21.881 1.00 95.50 114 VAL A CA 1
ATOM 859 C C . VAL A 1 114 ? -19.247 -13.490 -21.606 1.00 95.50 114 VAL A C 1
ATOM 861 O O . VAL A 1 114 ? -20.217 -14.039 -21.093 1.00 95.50 114 VAL A O 1
ATOM 864 N N . PHE A 1 115 ? -19.272 -12.221 -21.995 1.00 95.19 115 PHE A N 1
ATOM 865 C CA . PHE A 1 115 ? -20.399 -11.338 -21.720 1.00 95.19 115 PHE A CA 1
ATOM 866 C C . PHE A 1 115 ? -20.682 -10.371 -22.868 1.00 95.19 115 PHE A C 1
ATOM 868 O O . PHE A 1 115 ? -19.874 -10.202 -23.784 1.00 95.19 115 PHE A O 1
ATOM 875 N N . GLN A 1 116 ? -21.872 -9.766 -22.838 1.00 95.31 116 GLN A N 1
ATOM 876 C CA . GLN A 1 116 ? -22.299 -8.756 -23.805 1.00 95.31 116 GLN A CA 1
ATOM 877 C C . GLN A 1 116 ? -22.344 -7.381 -23.149 1.00 95.31 116 GLN A C 1
ATOM 879 O O . GLN A 1 116 ? -22.971 -7.200 -22.107 1.00 95.31 116 GLN A O 1
ATOM 884 N N . VAL A 1 117 ? -21.726 -6.404 -23.804 1.00 95.12 117 VAL A N 1
ATOM 885 C CA . VAL A 1 117 ? -21.769 -4.996 -23.413 1.00 95.12 117 VAL A CA 1
ATOM 886 C C . VAL A 1 117 ? -22.710 -4.254 -24.349 1.00 95.12 117 VAL A C 1
ATOM 888 O O . VAL A 1 117 ? -22.492 -4.187 -25.560 1.00 95.12 117 VAL A O 1
ATOM 891 N N . GLU A 1 118 ? -23.775 -3.681 -23.791 1.00 92.75 118 GLU A N 1
ATOM 892 C CA . GLU A 1 118 ? -24.758 -2.916 -24.563 1.00 92.75 118 GLU A CA 1
ATOM 893 C C . GLU A 1 118 ? -24.374 -1.445 -24.725 1.00 92.75 118 GLU A C 1
ATOM 895 O O . GLU A 1 118 ? -24.588 -0.873 -25.804 1.00 92.75 118 GLU A O 1
ATOM 900 N N . ASN A 1 119 ? -23.794 -0.869 -23.668 1.00 92.50 119 ASN A N 1
ATOM 901 C CA . ASN A 1 119 ? -23.388 0.526 -23.577 1.00 92.50 119 ASN A CA 1
ATOM 902 C C . ASN A 1 119 ? -21.857 0.596 -23.504 1.00 92.50 119 ASN A C 1
ATOM 904 O O . ASN A 1 119 ? -21.286 0.226 -22.484 1.00 92.50 119 ASN A O 1
ATOM 908 N N . PRO A 1 120 ? -21.172 1.041 -24.568 1.00 94.25 120 PRO A N 1
ATOM 909 C CA . PRO A 1 120 ? -19.720 1.124 -24.550 1.00 94.25 120 PRO A CA 1
ATOM 910 C C . PRO A 1 120 ? -19.248 2.158 -23.525 1.00 94.25 120 PRO A C 1
ATOM 912 O O . PRO A 1 120 ? -19.864 3.217 -23.377 1.00 94.25 120 PRO A O 1
ATOM 915 N N . GLY A 1 121 ? -18.125 1.885 -22.872 1.00 95.56 121 GLY A N 1
ATOM 916 C CA . GLY A 1 121 ? -17.549 2.786 -21.882 1.00 95.56 121 GLY A CA 1
ATOM 917 C C . GLY A 1 121 ? -16.485 2.123 -21.022 1.00 95.56 121 GLY A C 1
ATOM 918 O O . GLY A 1 121 ? -16.128 0.964 -21.229 1.00 95.56 121 GLY A O 1
ATOM 919 N N . LEU A 1 122 ? -15.965 2.896 -20.076 1.00 96.31 122 LEU A N 1
ATOM 920 C CA . LEU A 1 122 ? -15.090 2.405 -19.020 1.00 96.31 122 LEU A CA 1
ATOM 921 C C . LEU A 1 122 ? -15.925 1.693 -17.953 1.00 96.31 122 LEU A C 1
ATOM 923 O O . LEU A 1 122 ? -16.955 2.221 -17.532 1.00 96.31 122 LEU A O 1
ATOM 927 N N . TYR A 1 123 ? -15.447 0.531 -17.524 1.00 96.50 123 TYR A N 1
ATOM 928 C CA . TYR A 1 123 ? -15.988 -0.282 -16.440 1.00 96.50 123 TYR A CA 1
ATOM 929 C C . TYR A 1 123 ? -14.874 -0.638 -15.455 1.00 96.50 123 TYR A C 1
ATOM 931 O O . TYR A 1 123 ? -13.733 -0.848 -15.861 1.00 96.50 123 TYR A O 1
ATOM 939 N N . GLN A 1 124 ? -15.210 -0.749 -14.178 1.00 96.31 124 GLN A N 1
ATOM 940 C CA . GLN A 1 124 ? -14.405 -1.412 -13.159 1.00 96.31 124 GLN A CA 1
ATOM 941 C C . GLN A 1 124 ? -14.953 -2.820 -12.929 1.00 96.31 124 GLN A C 1
ATOM 943 O O . GLN A 1 124 ? -16.144 -3.071 -13.124 1.00 96.31 124 GLN A O 1
ATOM 948 N N . ILE A 1 125 ? -14.072 -3.740 -12.544 1.00 96.69 125 ILE A N 1
ATOM 949 C CA . ILE A 1 125 ? -14.429 -5.132 -12.271 1.00 96.69 125 ILE A CA 1
ATOM 950 C C . ILE A 1 125 ? -14.397 -5.346 -10.756 1.00 96.69 125 ILE A C 1
ATOM 952 O O . ILE A 1 125 ? -13.368 -5.090 -10.130 1.00 96.69 125 ILE A O 1
ATOM 956 N N . GLY A 1 126 ? -15.506 -5.810 -10.187 1.00 97.06 126 GLY A N 1
ATOM 957 C CA . GLY A 1 126 ? -15.612 -6.287 -8.811 1.00 97.06 126 GLY A CA 1
ATOM 958 C C . GLY A 1 126 ? -15.687 -7.813 -8.761 1.00 97.06 126 GLY A C 1
ATOM 959 O O . GLY A 1 126 ? -16.199 -8.446 -9.685 1.00 97.06 126 GLY A O 1
ATOM 960 N N . ILE A 1 127 ? -15.170 -8.421 -7.696 1.00 97.69 127 ILE A N 1
ATOM 961 C CA . ILE A 1 127 ? -15.253 -9.862 -7.443 1.00 97.69 127 ILE A CA 1
ATOM 962 C C . ILE A 1 127 ? -15.711 -10.093 -6.006 1.00 97.69 127 ILE A C 1
ATOM 964 O O . ILE A 1 127 ? -15.057 -9.649 -5.066 1.00 97.69 127 ILE A O 1
ATOM 968 N N . ASP A 1 128 ? -16.804 -10.832 -5.841 1.00 97.81 128 ASP A N 1
ATOM 969 C CA . ASP A 1 128 ? -17.265 -11.336 -4.548 1.00 97.81 128 ASP A CA 1
ATOM 970 C C . ASP A 1 128 ? -16.593 -12.688 -4.279 1.00 97.81 128 ASP A C 1
ATOM 972 O O . ASP A 1 128 ? -16.817 -13.662 -5.011 1.00 97.81 128 ASP A O 1
ATOM 976 N N . TYR A 1 129 ? -15.720 -12.737 -3.273 1.00 97.94 129 TYR A N 1
ATOM 977 C CA . TYR A 1 129 ? -14.850 -13.877 -3.006 1.00 97.94 129 TYR A CA 1
ATOM 978 C C . TYR A 1 129 ? -14.819 -14.283 -1.531 1.00 97.94 129 TYR A C 1
ATOM 980 O O . TYR A 1 129 ? -15.113 -13.510 -0.619 1.00 97.94 129 TYR A O 1
ATOM 988 N N . TYR A 1 130 ? -14.413 -15.525 -1.300 1.00 97.75 130 TYR A N 1
ATOM 989 C CA . TYR A 1 130 ? -14.169 -16.097 0.015 1.00 97.75 130 TYR A CA 1
ATOM 990 C C . TYR A 1 130 ? -12.839 -16.845 -0.005 1.00 97.75 130 TYR A C 1
ATOM 992 O O . TYR A 1 130 ? -12.572 -17.611 -0.931 1.00 97.75 130 TYR A O 1
ATOM 1000 N N . MET A 1 131 ? -12.020 -16.653 1.028 1.00 97.00 131 MET A N 1
ATOM 1001 C CA . MET A 1 131 ? -10.736 -17.337 1.181 1.00 97.00 131 MET A CA 1
ATOM 1002 C C . MET A 1 131 ? -10.919 -18.644 1.970 1.00 97.00 131 MET A C 1
ATOM 1004 O O . MET A 1 131 ? -11.225 -18.593 3.163 1.00 97.00 131 MET A O 1
ATOM 1008 N N . PRO A 1 132 ? -10.740 -19.830 1.354 1.00 94.12 132 PRO A N 1
ATOM 1009 C CA . PRO A 1 132 ? -10.778 -21.101 2.071 1.00 94.12 132 PRO A CA 1
ATOM 1010 C C . PRO A 1 132 ? -9.629 -21.209 3.078 1.00 94.12 132 PRO A C 1
ATOM 1012 O O . PRO A 1 132 ? -8.589 -20.567 2.913 1.00 94.12 132 PRO A O 1
ATOM 1015 N N . ALA A 1 133 ? -9.785 -22.052 4.102 1.00 90.69 133 ALA A N 1
ATOM 1016 C CA . ALA A 1 133 ? -8.707 -22.334 5.051 1.00 90.69 133 ALA A CA 1
ATOM 1017 C C . ALA A 1 133 ? -7.446 -22.820 4.313 1.00 90.69 133 ALA A C 1
ATOM 1019 O O . ALA A 1 133 ? -7.532 -23.687 3.446 1.00 90.69 133 ALA A O 1
ATOM 1020 N N . GLY A 1 134 ? -6.281 -22.262 4.647 1.00 86.62 134 GLY A N 1
ATOM 1021 C CA . GLY A 1 134 ? -5.048 -22.522 3.904 1.00 86.62 134 GLY A CA 1
ATOM 1022 C C . GLY A 1 134 ? -3.800 -21.987 4.599 1.00 86.62 134 GLY A C 1
ATOM 1023 O O . GLY A 1 134 ? -3.748 -21.899 5.821 1.00 86.62 134 GLY A O 1
ATOM 1024 N N . SER A 1 135 ? -2.789 -21.624 3.809 1.00 85.56 135 SER A N 1
ATOM 1025 C CA . SER A 1 135 ? -1.463 -21.206 4.298 1.00 85.56 135 SER A CA 1
ATOM 1026 C C . SER A 1 135 ? -1.422 -19.844 5.011 1.00 85.56 135 SER A C 1
ATOM 1028 O O . SER A 1 135 ? -0.387 -19.477 5.559 1.00 85.56 135 SER A O 1
ATOM 1030 N N . GLY A 1 136 ? -2.512 -19.073 4.966 1.00 87.25 136 GLY A N 1
ATOM 1031 C CA . GLY A 1 136 ? -2.551 -17.676 5.407 1.00 87.25 136 GLY A CA 1
ATOM 1032 C C . GLY A 1 136 ? -2.065 -16.667 4.354 1.00 87.25 136 GLY A C 1
ATOM 1033 O O . GLY A 1 136 ? -2.205 -15.462 4.558 1.00 87.25 136 GLY A O 1
ATOM 1034 N N . ASN A 1 137 ? -1.560 -17.122 3.204 1.00 91.62 137 ASN A N 1
ATOM 1035 C CA . ASN A 1 137 ? -1.231 -16.237 2.085 1.00 91.62 137 ASN A CA 1
ATOM 1036 C C . ASN A 1 137 ? -2.497 -15.798 1.324 1.00 91.62 137 ASN A C 1
ATOM 1038 O O . ASN A 1 137 ? -3.466 -16.568 1.255 1.00 91.62 137 ASN A O 1
ATOM 1042 N N . PRO A 1 138 ? -2.510 -14.584 0.742 1.00 94.62 138 PRO A N 1
ATOM 1043 C CA . PRO A 1 138 ? -3.568 -14.174 -0.177 1.00 94.62 138 PRO A CA 1
ATOM 1044 C C . PRO A 1 138 ? -3.562 -15.051 -1.435 1.00 94.62 138 PRO A C 1
ATOM 1046 O O . PRO A 1 138 ? -2.511 -15.560 -1.828 1.00 94.62 138 PRO A O 1
ATOM 1049 N N . ALA A 1 139 ? -4.717 -15.200 -2.085 1.00 96.50 139 ALA A N 1
ATOM 1050 C CA . ALA A 1 139 ? -4.743 -15.772 -3.429 1.00 96.50 139 ALA A CA 1
ATOM 1051 C C . ALA A 1 139 ? -4.274 -14.740 -4.451 1.00 96.50 139 ALA A C 1
ATOM 1053 O O . ALA A 1 139 ? -4.447 -13.536 -4.261 1.00 96.50 139 ALA A O 1
ATOM 1054 N N . VAL A 1 140 ? -3.669 -15.217 -5.536 1.00 97.06 140 VAL A N 1
ATOM 1055 C CA . VAL A 1 140 ? -3.177 -14.378 -6.630 1.00 97.06 140 VAL A CA 1
ATOM 1056 C C . VAL A 1 140 ? -3.716 -14.903 -7.948 1.00 97.06 140 VAL A C 1
ATOM 1058 O O . VAL A 1 140 ? -3.663 -16.110 -8.208 1.00 97.06 140 VAL A O 1
ATOM 1061 N N . ARG A 1 141 ? -4.233 -14.003 -8.784 1.00 96.50 141 ARG A N 1
ATOM 1062 C CA . ARG A 1 141 ? -4.641 -14.298 -10.161 1.00 96.50 141 ARG A CA 1
ATOM 1063 C C . ARG A 1 141 ? -4.006 -13.308 -11.129 1.00 96.50 141 ARG A C 1
ATOM 1065 O O . ARG A 1 141 ? -3.832 -12.144 -10.778 1.00 96.50 141 ARG A O 1
ATOM 1072 N N . SER A 1 142 ? -3.692 -13.750 -12.339 1.00 95.69 142 SER A N 1
ATOM 1073 C CA . SER A 1 142 ? -3.439 -12.834 -13.455 1.00 95.69 142 SER A CA 1
ATOM 1074 C C . SER A 1 142 ? -4.754 -12.566 -14.191 1.00 95.69 142 SER A C 1
ATOM 1076 O O . SER A 1 142 ? -5.676 -13.379 -14.137 1.00 95.69 142 SER A O 1
ATOM 1078 N N . LEU A 1 143 ? -4.865 -11.421 -14.855 1.00 95.50 143 LEU A N 1
ATOM 1079 C CA . LEU A 1 143 ? -6.036 -10.976 -15.599 1.00 95.50 143 LEU A CA 1
ATOM 1080 C C . LEU A 1 143 ? -5.655 -10.683 -17.050 1.00 95.50 143 LEU A C 1
ATOM 1082 O O . LEU A 1 143 ? -4.740 -9.898 -17.321 1.00 95.50 143 LEU A O 1
ATOM 1086 N N . SER A 1 144 ? -6.440 -11.234 -17.972 1.00 95.19 144 SER A N 1
ATOM 1087 C CA . SER A 1 144 ? -6.465 -10.840 -19.379 1.00 95.19 144 SER A CA 1
ATOM 1088 C C . SER A 1 144 ? -7.880 -10.476 -19.826 1.00 95.19 144 SER A C 1
ATOM 1090 O O . SER A 1 144 ? -8.884 -11.007 -19.339 1.00 95.19 144 SER A O 1
ATOM 1092 N N . VAL A 1 145 ? -7.954 -9.546 -20.773 1.00 95.06 145 VAL A N 1
ATOM 1093 C CA . VAL A 1 145 ? -9.198 -9.074 -21.383 1.00 95.06 145 VAL A CA 1
ATOM 1094 C C . VAL A 1 145 ? -9.100 -9.316 -22.879 1.00 95.06 145 VAL A C 1
ATOM 1096 O O . VAL A 1 145 ? -8.100 -8.970 -23.499 1.00 95.06 145 VAL A O 1
ATOM 1099 N N . ASP A 1 146 ? -10.108 -9.966 -23.458 1.00 94.94 146 ASP A N 1
ATOM 1100 C CA . ASP A 1 146 ? -10.130 -10.331 -24.882 1.00 94.94 146 ASP A CA 1
ATOM 1101 C C . ASP A 1 146 ? -8.894 -11.116 -25.372 1.00 94.94 146 ASP A C 1
ATOM 1103 O O . ASP A 1 146 ? -8.579 -11.130 -26.559 1.00 94.94 146 ASP A O 1
ATOM 1107 N N . GLY A 1 147 ? -8.253 -11.857 -24.460 1.00 90.38 147 GLY A N 1
ATOM 1108 C CA . GLY A 1 147 ? -7.075 -12.686 -24.734 1.00 90.38 147 GLY A CA 1
ATOM 1109 C C . GLY A 1 147 ? -5.736 -11.953 -24.622 1.00 90.38 147 GLY A C 1
ATOM 1110 O O . GLY A 1 147 ? -4.708 -12.553 -24.926 1.00 90.38 147 GLY A O 1
ATOM 1111 N N . GLU A 1 148 ? -5.730 -10.693 -24.180 1.00 90.69 148 GLU A N 1
ATOM 1112 C CA . GLU A 1 148 ? -4.523 -9.877 -24.029 1.00 90.69 148 GLU A CA 1
ATOM 1113 C C . GLU A 1 148 ? -4.330 -9.432 -22.569 1.00 90.69 148 GLU A C 1
ATOM 1115 O O . GLU A 1 148 ? -5.273 -9.011 -21.891 1.00 90.69 148 GLU A O 1
ATOM 1120 N N . ALA A 1 149 ? -3.091 -9.511 -22.073 1.00 90.56 149 ALA A N 1
ATOM 1121 C CA . ALA A 1 149 ? -2.684 -8.825 -20.849 1.00 90.56 149 ALA A CA 1
ATOM 1122 C C . ALA A 1 149 ? -2.438 -7.350 -21.193 1.00 90.56 149 ALA A C 1
ATOM 1124 O O . ALA A 1 149 ? -1.552 -7.033 -21.984 1.00 90.56 149 ALA A O 1
ATOM 1125 N N . LEU A 1 150 ? -3.259 -6.448 -20.654 1.00 89.50 150 LEU A N 1
ATOM 1126 C CA . LEU A 1 150 ? -3.277 -5.049 -21.098 1.00 89.50 150 LEU A CA 1
ATOM 1127 C C . LEU A 1 150 ? -2.154 -4.200 -20.489 1.00 89.50 150 LEU A C 1
ATOM 1129 O O . LEU A 1 150 ? -1.729 -3.220 -21.098 1.00 89.50 150 LEU A O 1
ATOM 1133 N N . PHE A 1 151 ? -1.716 -4.540 -19.279 1.00 94.06 151 PHE A N 1
ATOM 1134 C CA . PHE A 1 151 ? -0.715 -3.796 -18.520 1.00 94.06 151 PHE A CA 1
ATOM 1135 C C . PHE A 1 151 ? -0.041 -4.694 -17.481 1.00 94.06 151 PHE A C 1
ATOM 1137 O O . PHE A 1 151 ? -0.596 -5.719 -17.085 1.00 94.06 151 PHE A O 1
ATOM 1144 N N . LEU A 1 152 ? 1.151 -4.304 -17.030 1.00 92.38 152 LEU A N 1
ATOM 1145 C CA . LEU A 1 152 ? 1.996 -5.102 -16.139 1.00 92.38 152 LEU A CA 1
ATOM 1146 C C . LEU A 1 152 ? 1.273 -5.520 -14.850 1.00 92.38 152 LEU A C 1
ATOM 1148 O O . LEU A 1 152 ? 1.368 -6.671 -14.423 1.00 92.38 152 LEU A O 1
ATOM 1152 N N . GLU A 1 153 ? 0.521 -4.607 -14.241 1.00 93.69 153 GLU A N 1
ATOM 1153 C CA . GLU A 1 153 ? -0.162 -4.843 -12.971 1.00 93.69 153 GLU A CA 1
ATOM 1154 C C . GLU A 1 153 ? -1.319 -5.849 -13.083 1.00 93.69 153 GLU A C 1
ATOM 1156 O O . GLU A 1 153 ? -1.732 -6.410 -12.070 1.00 93.69 153 GLU A O 1
ATOM 1161 N N . SER A 1 154 ? -1.804 -6.162 -14.295 1.00 93.06 154 SER A N 1
ATOM 1162 C CA . SER A 1 154 ? -2.815 -7.209 -14.484 1.00 93.06 154 SER A CA 1
ATOM 1163 C C . SER A 1 154 ? -2.245 -8.612 -14.255 1.00 93.06 154 SER A C 1
ATOM 1165 O O . SER A 1 154 ? -3.010 -9.555 -14.091 1.00 93.06 154 SER A O 1
ATOM 1167 N N . SER A 1 155 ? -0.918 -8.771 -14.186 1.00 91.19 155 SER A N 1
ATOM 1168 C CA . SER A 1 155 ? -0.262 -10.048 -13.874 1.00 91.19 155 SER A CA 1
ATOM 1169 C C . SER A 1 155 ? -0.449 -10.509 -12.423 1.00 91.19 155 SER A C 1
ATOM 1171 O O . SER A 1 155 ? -0.264 -11.690 -12.132 1.00 91.19 155 SER A O 1
ATOM 1173 N N . SER A 1 156 ? -0.808 -9.600 -11.508 1.00 91.81 156 SER A N 1
ATOM 1174 C CA . SER A 1 156 ? -0.884 -9.886 -10.074 1.00 91.81 156 SER A CA 1
ATOM 1175 C C . SER A 1 156 ? -2.038 -9.142 -9.402 1.00 91.81 156 SER A C 1
ATOM 1177 O O . SER A 1 156 ? -1.878 -8.060 -8.837 1.00 91.81 156 SER A O 1
ATOM 1179 N N . ILE A 1 157 ? -3.207 -9.774 -9.426 1.00 95.69 157 ILE A N 1
ATOM 1180 C CA . ILE A 1 157 ? -4.389 -9.397 -8.654 1.00 95.69 157 ILE A CA 1
ATOM 1181 C C . ILE A 1 157 ? -4.386 -10.190 -7.349 1.00 95.69 157 ILE A C 1
ATOM 1183 O O . ILE A 1 157 ? -4.424 -11.420 -7.374 1.00 95.69 157 ILE A O 1
ATOM 1187 N N . SER A 1 158 ? -4.341 -9.489 -6.216 1.00 95.81 158 SER A N 1
ATOM 1188 C CA . SER A 1 158 ? -4.272 -10.093 -4.882 1.00 95.81 158 SER A CA 1
ATOM 1189 C C . SER A 1 158 ? -5.642 -10.123 -4.205 1.00 95.81 158 SER A C 1
ATOM 1191 O O . SER A 1 158 ? -6.340 -9.112 -4.161 1.00 95.81 158 SER A O 1
ATOM 1193 N N . PHE A 1 159 ? -5.995 -11.273 -3.637 1.00 96.50 159 PHE A N 1
ATOM 1194 C CA . PHE A 1 159 ? -7.210 -11.520 -2.865 1.00 96.50 159 PHE A CA 1
ATOM 1195 C C . PHE A 1 159 ? -6.824 -11.613 -1.382 1.00 96.50 159 PHE A C 1
ATOM 1197 O O . PHE A 1 159 ? -6.376 -12.676 -0.929 1.00 96.50 159 PHE A O 1
ATOM 1204 N N . PRO A 1 160 ? -6.897 -10.501 -0.627 1.00 94.88 160 PRO A N 1
ATOM 1205 C CA . PRO A 1 160 ? -6.413 -10.466 0.744 1.00 94.88 160 PRO A CA 1
ATOM 1206 C C . PRO A 1 160 ? -7.231 -11.370 1.673 1.00 94.88 160 PRO A C 1
ATOM 1208 O O . PRO A 1 160 ? -8.433 -11.558 1.516 1.00 94.88 160 PRO A O 1
ATOM 1211 N N . ARG A 1 161 ? -6.567 -11.900 2.701 1.00 95.38 161 ARG A N 1
ATOM 1212 C CA . ARG A 1 161 ? -7.237 -12.500 3.862 1.00 95.38 161 ARG A CA 1
ATOM 1213 C C . ARG A 1 161 ? -7.447 -11.432 4.925 1.00 95.38 161 ARG A C 1
ATOM 1215 O O . ARG A 1 161 ? -6.645 -10.506 5.041 1.00 95.38 161 ARG A O 1
ATOM 1222 N N . LEU A 1 162 ? -8.495 -11.579 5.725 1.00 96.31 162 LEU A N 1
ATOM 1223 C CA . LEU A 1 162 ? -8.746 -10.697 6.859 1.00 96.31 162 LEU A CA 1
ATOM 1224 C C . LEU A 1 162 ? -8.246 -11.332 8.151 1.00 96.31 162 LEU A C 1
ATOM 1226 O O . LEU A 1 162 ? -8.381 -12.532 8.358 1.00 96.31 162 LEU A O 1
ATOM 1230 N N . TRP A 1 163 ? -7.688 -10.514 9.033 1.00 97.25 163 TRP A N 1
ATOM 1231 C CA . TRP A 1 163 ? -7.016 -10.938 10.254 1.00 97.25 163 TRP A CA 1
ATOM 1232 C C . TRP A 1 163 ? -7.408 -10.057 11.426 1.00 97.25 163 TRP A C 1
ATOM 1234 O O . TRP A 1 163 ? -7.689 -8.868 11.267 1.00 97.25 163 TRP A O 1
ATOM 1244 N N . ARG A 1 164 ? -7.340 -10.620 12.626 1.00 96.06 164 ARG A N 1
ATOM 1245 C CA . ARG A 1 164 ? -7.420 -9.880 13.885 1.00 96.06 164 ARG A CA 1
ATOM 1246 C C . ARG A 1 164 ? -6.455 -10.468 14.905 1.00 96.06 164 ARG A C 1
ATOM 1248 O O . ARG A 1 164 ? -5.983 -11.594 14.752 1.00 96.06 164 ARG A O 1
ATOM 1255 N N . ASP A 1 165 ? -6.185 -9.695 15.947 1.00 94.06 165 ASP A N 1
ATOM 1256 C CA . ASP A 1 165 ? -5.491 -10.221 17.118 1.00 94.06 165 ASP A CA 1
ATOM 1257 C C . ASP A 1 165 ? -6.369 -11.298 17.779 1.00 94.06 165 ASP A C 1
ATOM 1259 O O . ASP A 1 165 ? -7.582 -11.120 17.917 1.00 94.06 165 ASP A O 1
ATOM 1263 N N . GLU A 1 166 ? -5.770 -12.423 18.166 1.00 91.56 166 GLU A N 1
ATOM 1264 C CA . GLU A 1 166 ? -6.472 -13.545 18.803 1.00 91.56 166 GLU A CA 1
ATOM 1265 C C . GLU A 1 166 ? -7.097 -13.153 20.150 1.00 91.56 166 GLU A C 1
ATOM 1267 O O . GLU A 1 166 ? -8.159 -13.651 20.528 1.00 91.56 166 GLU A O 1
ATOM 1272 N N . GLY A 1 167 ? -6.462 -12.217 20.855 1.00 89.75 167 GLY A N 1
ATOM 1273 C CA . GLY A 1 167 ? -6.923 -11.697 22.133 1.00 89.75 167 GLY A CA 1
ATOM 1274 C C . GLY A 1 167 ? -6.108 -10.495 22.598 1.00 89.75 167 GLY A C 1
ATOM 1275 O O . GLY A 1 167 ? -5.332 -9.912 21.841 1.00 89.75 167 GLY A O 1
ATOM 1276 N N . GLU A 1 168 ? -6.288 -10.125 23.865 1.00 90.06 168 GLU A N 1
ATOM 1277 C CA . GLU A 1 168 ? -5.509 -9.049 24.477 1.00 90.06 168 GLU A CA 1
ATOM 1278 C C . GLU A 1 168 ? -4.068 -9.487 24.791 1.00 90.06 168 GLU A C 1
ATOM 1280 O O . GLU A 1 168 ? -3.835 -10.663 25.089 1.00 90.06 168 GLU A O 1
ATOM 1285 N N . PRO A 1 169 ? -3.095 -8.553 24.773 1.00 87.50 169 PRO A N 1
ATOM 1286 C CA . PRO A 1 169 ? -1.723 -8.838 25.157 1.00 87.50 169 PRO A CA 1
ATOM 1287 C C . PRO A 1 169 ? -1.628 -9.453 26.554 1.00 87.50 169 PRO A C 1
ATOM 1289 O O . PRO A 1 169 ? -2.195 -8.952 27.528 1.00 87.50 169 PRO A O 1
ATOM 1292 N N . ILE A 1 170 ? -0.842 -10.517 26.656 1.00 84.38 170 ILE A N 1
ATOM 1293 C CA . ILE A 1 170 ? -0.499 -11.167 27.922 1.00 84.38 170 ILE A CA 1
ATOM 1294 C C . ILE A 1 170 ? 0.854 -10.665 28.424 1.00 84.38 170 ILE A C 1
ATOM 1296 O O . ILE A 1 170 ? 1.669 -10.151 27.657 1.00 84.38 170 ILE A O 1
ATOM 1300 N N . LEU A 1 171 ? 1.099 -10.796 29.728 1.00 79.69 171 LEU A N 1
ATOM 1301 C CA . LEU A 1 171 ? 2.348 -10.357 30.348 1.00 79.69 171 LEU A CA 1
ATOM 1302 C C . LEU A 1 171 ? 3.336 -11.519 30.450 1.00 79.69 171 LEU A C 1
ATOM 1304 O O . LEU A 1 171 ? 2.983 -12.597 30.928 1.00 79.69 171 LEU A O 1
ATOM 1308 N N . ASN A 1 172 ? 4.586 -11.282 30.062 1.00 69.25 172 ASN A N 1
ATOM 1309 C CA . ASN A 1 172 ? 5.674 -12.211 30.355 1.00 69.25 172 ASN A CA 1
ATOM 1310 C C . ASN A 1 172 ? 6.191 -12.043 31.799 1.00 69.25 172 ASN A C 1
ATOM 1312 O O . ASN A 1 172 ? 5.780 -11.148 32.545 1.00 69.25 172 ASN A O 1
ATOM 1316 N N . SER A 1 173 ? 7.156 -12.876 32.190 1.00 63.66 173 SER A N 1
ATOM 1317 C CA . SER A 1 173 ? 7.784 -12.851 33.519 1.00 63.66 173 SER A CA 1
ATOM 1318 C C . SER A 1 173 ? 8.511 -11.543 33.876 1.00 63.66 173 SER A C 1
ATOM 1320 O O . SER A 1 173 ? 8.800 -11.312 35.051 1.00 63.66 173 SER A O 1
ATOM 1322 N N . LEU A 1 174 ? 8.776 -10.669 32.898 1.00 67.94 174 LEU A N 1
ATOM 1323 C CA . LEU A 1 174 ? 9.357 -9.333 33.085 1.00 67.94 174 LEU A CA 1
ATOM 1324 C C . LEU A 1 174 ? 8.292 -8.228 33.207 1.00 67.94 174 LEU A C 1
ATOM 1326 O O . LEU A 1 174 ? 8.640 -7.057 33.386 1.00 67.94 174 LEU A O 1
ATOM 1330 N N . GLY A 1 175 ? 7.007 -8.583 33.120 1.00 75.06 175 GLY A N 1
ATOM 1331 C CA . GLY A 1 175 ? 5.883 -7.647 33.106 1.00 75.06 175 GLY A CA 1
ATOM 1332 C C . GLY A 1 175 ? 5.708 -6.909 31.776 1.00 75.06 175 GLY A C 1
ATOM 1333 O O . GLY A 1 175 ? 4.985 -5.911 31.740 1.00 75.06 175 GLY A O 1
ATOM 1334 N N . ASP A 1 176 ? 6.376 -7.370 30.717 1.00 80.12 176 ASP A N 1
ATOM 1335 C CA . ASP A 1 176 ? 6.286 -6.836 29.360 1.00 80.12 176 ASP A CA 1
ATOM 1336 C C . ASP A 1 176 ? 5.116 -7.488 28.615 1.00 80.12 176 ASP A C 1
ATOM 1338 O O . ASP A 1 176 ? 4.885 -8.691 28.743 1.00 80.12 176 ASP A O 1
ATOM 1342 N N . GLU A 1 177 ? 4.380 -6.696 27.836 1.00 84.38 177 GLU A N 1
ATOM 1343 C CA . GLU A 1 177 ? 3.319 -7.212 26.972 1.00 84.38 177 GLU A CA 1
ATOM 1344 C C . GLU A 1 177 ? 3.899 -7.968 25.777 1.00 84.38 177 GLU A C 1
ATOM 1346 O O . GLU A 1 177 ? 4.774 -7.467 25.058 1.00 84.38 177 GLU A O 1
ATOM 1351 N N . VAL A 1 178 ? 3.377 -9.173 25.564 1.00 81.56 178 VAL A N 1
ATOM 1352 C CA . VAL A 1 178 ? 3.686 -10.033 24.423 1.00 81.56 178 VAL A CA 1
ATOM 1353 C C . VAL A 1 178 ? 2.598 -9.875 23.374 1.00 81.56 178 VAL A C 1
ATOM 1355 O O . VAL A 1 178 ? 1.417 -9.744 23.704 1.00 81.56 178 VAL A O 1
ATOM 1358 N N . ARG A 1 179 ? 3.010 -9.822 22.101 1.00 85.56 179 ARG A N 1
ATOM 1359 C CA . ARG A 1 179 ? 2.076 -9.637 20.990 1.00 85.56 179 ARG A CA 1
ATOM 1360 C C . ARG A 1 179 ? 1.105 -10.817 20.946 1.00 85.56 179 ARG A C 1
ATOM 1362 O O . ARG A 1 179 ? 1.561 -11.952 21.052 1.00 85.56 179 ARG A O 1
ATOM 1369 N N . PRO A 1 180 ? -0.202 -10.560 20.801 1.00 87.94 180 PRO A N 1
ATOM 1370 C CA . PRO A 1 180 ? -1.162 -11.632 20.626 1.00 87.94 180 PRO A CA 1
ATOM 1371 C C . PRO A 1 180 ? -0.955 -12.319 19.274 1.00 87.94 180 PRO A C 1
ATOM 1373 O O . PRO A 1 180 ? -0.556 -11.678 18.287 1.00 87.94 180 PRO A O 1
ATOM 1376 N N . GLY A 1 181 ? -1.286 -13.610 19.242 1.00 87.19 181 GLY A N 1
ATOM 1377 C CA . GLY A 1 181 ? -1.341 -14.389 18.014 1.00 87.19 181 GLY A CA 1
ATOM 1378 C C . GLY A 1 181 ? -2.314 -13.793 17.001 1.00 87.19 181 GLY A C 1
ATOM 1379 O O . GLY A 1 181 ? -3.114 -12.903 17.311 1.00 87.19 181 GLY A O 1
ATOM 1380 N N . GLN A 1 182 ? -2.215 -14.242 15.756 1.00 91.62 182 GLN A N 1
ATOM 1381 C CA . GLN A 1 182 ? -3.018 -13.720 14.649 1.00 91.62 182 GLN A CA 1
ATOM 1382 C C . GLN A 1 182 ? -3.983 -14.782 14.156 1.00 91.62 182 GLN A C 1
ATOM 1384 O O . GLN A 1 182 ? -3.563 -15.864 13.756 1.00 91.62 182 GLN A O 1
ATOM 1389 N N . VAL A 1 183 ? -5.273 -14.451 14.140 1.00 94.69 183 VAL A N 1
ATOM 1390 C CA . VAL A 1 183 ? -6.321 -15.357 13.664 1.00 94.69 183 VAL A CA 1
ATOM 1391 C C . VAL A 1 183 ? -7.028 -14.770 12.457 1.00 94.69 183 VAL A C 1
ATOM 1393 O O . VAL A 1 183 ? -7.339 -13.576 12.409 1.00 94.69 183 VAL A O 1
ATOM 1396 N N . GLU A 1 184 ? -7.279 -15.627 11.475 1.00 95.94 184 GLU A N 1
ATOM 1397 C CA . GLU A 1 184 ? -8.028 -15.263 10.281 1.00 95.94 184 GLU A CA 1
ATOM 1398 C C . GLU A 1 184 ? -9.501 -15.000 10.635 1.00 95.94 184 GLU A C 1
ATOM 1400 O O . GLU A 1 184 ? -10.098 -15.683 11.474 1.00 95.94 184 GLU A O 1
ATOM 1405 N N . VAL A 1 185 ? -10.093 -14.000 9.986 1.00 95.81 185 VAL A N 1
ATOM 1406 C CA . VAL A 1 185 ? -11.517 -13.674 10.057 1.00 95.81 185 VAL A CA 1
ATOM 1407 C C . VAL A 1 185 ? -12.159 -14.089 8.732 1.00 95.81 185 VAL A C 1
ATOM 1409 O O . VAL A 1 185 ? -12.199 -13.292 7.794 1.00 95.81 185 VAL A O 1
ATOM 1412 N N . PRO A 1 186 ? -12.634 -15.342 8.611 1.00 94.19 186 PRO A N 1
ATOM 1413 C CA . PRO A 1 186 ? -13.231 -15.817 7.373 1.00 94.19 186 PRO A CA 1
ATOM 1414 C C . PRO A 1 186 ? -14.549 -15.091 7.094 1.00 94.19 186 PRO A C 1
ATOM 1416 O O . PRO A 1 186 ? -15.405 -14.966 7.972 1.00 94.19 186 PRO A O 1
ATOM 1419 N N . GLY A 1 187 ? -14.745 -14.674 5.847 1.00 95.00 187 GLY A N 1
ATOM 1420 C CA . GLY A 1 187 ? -15.941 -13.965 5.409 1.00 95.00 187 GLY A CA 1
ATOM 1421 C C . GLY A 1 187 ? -15.977 -13.801 3.895 1.00 95.00 187 GLY A C 1
ATOM 1422 O O . GLY A 1 187 ? -14.961 -13.976 3.223 1.00 95.00 187 GLY A O 1
ATOM 1423 N N . TRP A 1 188 ? -17.167 -13.511 3.370 1.00 96.62 188 TRP A N 1
ATOM 1424 C CA . TRP A 1 188 ? -17.328 -13.050 1.992 1.00 96.62 188 TRP A CA 1
ATOM 1425 C C . TRP A 1 188 ? -16.879 -11.594 1.902 1.00 96.62 188 TRP A C 1
ATOM 1427 O O . TRP A 1 188 ? -17.233 -10.793 2.767 1.00 96.62 188 TRP A O 1
ATOM 1437 N N . ASN A 1 189 ? -16.092 -11.280 0.880 1.00 95.31 189 ASN A N 1
ATOM 1438 C CA . ASN A 1 189 ? -15.488 -9.974 0.669 1.00 95.31 189 ASN A CA 1
ATOM 1439 C C . ASN A 1 189 ? -15.695 -9.533 -0.776 1.00 95.31 189 ASN A C 1
ATOM 1441 O O . ASN A 1 189 ? -15.629 -10.348 -1.693 1.00 95.31 189 ASN A O 1
ATOM 1445 N N . GLU A 1 190 ? -15.859 -8.231 -0.976 1.00 94.69 190 GLU A N 1
ATOM 1446 C CA . GLU A 1 190 ? -15.874 -7.627 -2.303 1.00 94.69 190 GLU A CA 1
ATOM 1447 C C . GLU A 1 190 ? -14.497 -7.031 -2.616 1.00 94.69 190 GLU A C 1
ATOM 1449 O O . GLU A 1 190 ? -13.935 -6.266 -1.829 1.00 94.69 190 GLU A O 1
ATOM 1454 N N . LEU A 1 191 ? -13.930 -7.412 -3.759 1.00 95.38 191 LEU A N 1
ATOM 1455 C CA . LEU A 1 191 ? -12.673 -6.892 -4.287 1.00 95.38 191 LEU A CA 1
ATOM 1456 C C . LEU A 1 191 ? -12.935 -6.141 -5.588 1.00 95.38 191 LEU A C 1
ATOM 1458 O O . LEU A 1 191 ? -13.222 -6.763 -6.607 1.00 95.38 191 LEU A O 1
ATOM 1462 N N . SER A 1 192 ? -12.730 -4.828 -5.593 1.00 95.12 192 SER A N 1
ATOM 1463 C CA . SER A 1 192 ? -12.563 -4.075 -6.840 1.00 95.12 192 SER A CA 1
ATOM 1464 C C . SER A 1 192 ? -11.136 -4.254 -7.350 1.00 95.12 192 SER A C 1
ATOM 1466 O O . SER A 1 192 ? -10.181 -3.956 -6.627 1.00 95.12 192 SER A O 1
ATOM 1468 N N . LEU A 1 193 ? -10.977 -4.738 -8.585 1.00 95.62 193 LEU A N 1
ATOM 1469 C CA . LEU A 1 193 ? -9.666 -5.092 -9.130 1.00 95.62 193 LEU A CA 1
ATOM 1470 C C . LEU A 1 193 ? -8.725 -3.886 -9.156 1.00 95.62 193 LEU A C 1
ATOM 1472 O O . LEU A 1 193 ? -8.988 -2.887 -9.823 1.00 95.62 193 LEU A O 1
ATOM 1476 N N . ASN A 1 194 ? -7.612 -4.003 -8.443 1.00 93.25 194 ASN A N 1
ATOM 1477 C CA . ASN A 1 194 ? -6.577 -2.986 -8.328 1.00 93.25 194 ASN A CA 1
ATOM 1478 C C . ASN A 1 194 ? -5.188 -3.638 -8.321 1.00 93.25 194 ASN A C 1
ATOM 1480 O O . ASN A 1 194 ? -5.058 -4.865 -8.322 1.00 93.25 194 ASN A O 1
ATOM 1484 N N . ASP A 1 195 ? -4.146 -2.812 -8.365 1.00 92.88 195 ASP A N 1
ATOM 1485 C CA . ASP A 1 195 ? -2.770 -3.293 -8.358 1.00 92.88 195 ASP A CA 1
ATOM 1486 C C . ASP A 1 195 ? -2.389 -3.824 -6.973 1.00 92.88 195 ASP A C 1
ATOM 1488 O O . ASP A 1 195 ? -2.772 -3.237 -5.970 1.00 92.88 195 ASP A O 1
ATOM 1492 N N . SER A 1 196 ? -1.584 -4.883 -6.881 1.00 91.19 196 SER A N 1
ATOM 1493 C CA . SER A 1 196 ? -1.167 -5.462 -5.591 1.00 91.19 196 SER A CA 1
ATOM 1494 C C . SER A 1 196 ? -0.181 -4.591 -4.792 1.00 91.19 196 SER A C 1
ATOM 1496 O O . SER A 1 196 ? 0.098 -4.873 -3.625 1.00 91.19 196 SER A O 1
ATOM 1498 N N . THR A 1 197 ? 0.331 -3.516 -5.392 1.00 91.75 197 THR A N 1
ATOM 1499 C CA . THR A 1 197 ? 1.390 -2.649 -4.855 1.00 91.75 197 THR A CA 1
ATOM 1500 C C . THR A 1 197 ? 0.894 -1.311 -4.293 1.00 91.75 197 THR A C 1
ATOM 1502 O O . THR A 1 197 ? 1.680 -0.570 -3.699 1.00 91.75 197 THR A O 1
ATOM 1505 N N . GLY A 1 198 ? -0.400 -1.002 -4.408 1.00 95.00 198 GLY A N 1
ATOM 1506 C CA . GLY A 1 198 ? -1.002 0.266 -3.992 1.00 95.00 198 GLY A CA 1
ATOM 1507 C C . GLY A 1 198 ? -0.565 1.491 -4.808 1.00 95.00 198 GLY A C 1
ATOM 1508 O O . GLY A 1 198 ? -0.600 2.602 -4.278 1.00 95.00 198 GLY A O 1
ATOM 1509 N N . TYR A 1 199 ? -0.124 1.305 -6.051 1.00 95.19 199 TYR A N 1
ATOM 1510 C CA . TYR A 1 199 ? 0.261 2.352 -7.000 1.00 95.19 199 TYR A CA 1
ATOM 1511 C C . TYR A 1 199 ? -0.894 3.271 -7.363 1.00 95.19 199 TYR A C 1
ATOM 1513 O O . TYR A 1 199 ? -0.670 4.470 -7.543 1.00 95.19 199 TYR A O 1
ATOM 1521 N N . TYR A 1 200 ? -2.102 2.722 -7.452 1.00 93.94 200 TYR A N 1
ATOM 1522 C CA . TYR A 1 200 ? -3.273 3.455 -7.897 1.00 93.94 200 TYR A CA 1
ATOM 1523 C C . TYR A 1 200 ? -4.290 3.604 -6.768 1.00 93.94 200 TYR A C 1
ATOM 1525 O O . TYR A 1 200 ? -4.582 2.669 -6.010 1.00 93.94 200 TYR A O 1
ATOM 1533 N N . ALA A 1 201 ? -4.842 4.809 -6.650 1.00 92.12 201 ALA A N 1
ATOM 1534 C CA . ALA A 1 201 ? -5.921 5.088 -5.714 1.00 92.12 201 ALA A CA 1
ATOM 1535 C C . ALA A 1 201 ? -7.222 4.378 -6.113 1.00 92.12 201 ALA A C 1
ATOM 1537 O O . ALA A 1 201 ? -7.938 3.870 -5.250 1.00 92.12 201 ALA A O 1
ATOM 1538 N N . ASP A 1 202 ? -7.484 4.335 -7.419 1.00 93.81 202 ASP A N 1
ATOM 1539 C CA . ASP A 1 202 ? -8.705 3.808 -8.013 1.00 93.81 202 ASP A CA 1
ATOM 1540 C C . ASP A 1 202 ? -8.524 2.393 -8.575 1.00 93.81 202 ASP A C 1
ATOM 1542 O O . ASP A 1 202 ? -7.441 2.063 -9.070 1.00 93.81 202 ASP A O 1
ATOM 1546 N N . PRO A 1 203 ? -9.586 1.565 -8.559 1.00 95.31 203 PRO A N 1
ATOM 1547 C CA . PRO A 1 203 ? -9.605 0.303 -9.286 1.00 95.31 203 PRO A CA 1
ATOM 1548 C C . PRO A 1 203 ? -9.346 0.488 -10.784 1.00 95.31 203 PRO A C 1
ATOM 1550 O O . PRO A 1 203 ? -9.676 1.523 -11.382 1.00 95.31 203 PRO A O 1
ATOM 1553 N N . PHE A 1 204 ? -8.808 -0.556 -11.410 1.00 96.25 204 PHE A N 1
ATOM 1554 C CA . PHE A 1 204 ? -8.540 -0.577 -12.839 1.00 96.25 204 PHE A CA 1
ATOM 1555 C C . PHE A 1 204 ? -9.815 -0.349 -13.646 1.00 96.25 204 PHE A C 1
ATOM 1557 O O . PHE A 1 204 ? -10.837 -1.006 -13.446 1.00 96.25 204 PHE A O 1
ATOM 1564 N N . SER A 1 205 ? -9.727 0.574 -14.596 1.00 96.00 205 SER A N 1
ATOM 1565 C CA . SER A 1 205 ? -10.772 0.845 -15.570 1.00 96.00 205 SER A CA 1
ATOM 1566 C C . SER A 1 205 ? -10.452 0.135 -16.878 1.00 96.00 205 SER A C 1
ATOM 1568 O O . SER A 1 205 ? -9.349 0.245 -17.410 1.00 96.00 205 SER A O 1
ATOM 1570 N N . PHE A 1 206 ? -11.442 -0.556 -17.425 1.00 96.00 206 PHE A N 1
ATOM 1571 C CA . PHE A 1 206 ? -11.360 -1.294 -18.677 1.00 96.00 206 PHE A CA 1
ATOM 1572 C C . PHE A 1 206 ? -12.357 -0.706 -19.661 1.00 96.00 206 PHE A C 1
ATOM 1574 O O . PHE A 1 206 ? -13.537 -0.555 -19.349 1.00 96.00 206 PHE A O 1
ATOM 1581 N N . TYR A 1 207 ? -11.887 -0.353 -20.855 1.00 95.56 207 TYR A N 1
ATOM 1582 C CA . TYR A 1 207 ? -12.783 0.081 -21.915 1.00 95.56 207 TYR A CA 1
ATOM 1583 C C . TYR A 1 207 ? -13.373 -1.131 -22.630 1.00 95.56 207 TYR A C 1
ATOM 1585 O O . TYR A 1 207 ? -12.634 -1.908 -23.234 1.00 95.56 207 TYR A O 1
ATOM 1593 N N . PHE A 1 208 ? -14.699 -1.229 -22.642 1.00 96.06 208 PHE A N 1
ATOM 1594 C CA . PHE A 1 208 ? -15.417 -2.208 -23.447 1.00 96.06 208 PHE A CA 1
ATOM 1595 C C . PHE A 1 208 ? -16.233 -1.514 -24.536 1.00 96.06 208 PHE A C 1
ATOM 1597 O O . PHE A 1 208 ? -16.924 -0.517 -24.300 1.00 96.06 208 PHE A O 1
ATOM 1604 N N . ALA A 1 209 ? -16.146 -2.046 -25.753 1.00 95.44 209 ALA A N 1
ATOM 1605 C CA . ALA A 1 209 ? -16.980 -1.609 -26.861 1.00 95.44 209 ALA A CA 1
ATOM 1606 C C . ALA A 1 209 ? -18.366 -2.266 -26.762 1.00 95.44 209 ALA A C 1
ATOM 1608 O O . ALA A 1 209 ? -18.604 -3.161 -25.960 1.00 95.44 209 ALA A O 1
ATOM 1609 N N . LYS A 1 210 ? -19.314 -1.838 -27.600 1.00 95.44 210 LYS A N 1
ATOM 1610 C CA . LYS A 1 210 ? -20.583 -2.559 -27.715 1.00 95.44 210 LYS A CA 1
ATOM 1611 C C . LYS A 1 210 ? -20.329 -3.912 -28.386 1.00 95.44 210 LYS A C 1
ATOM 1613 O O . LYS A 1 210 ? -19.845 -3.934 -29.520 1.00 95.44 210 LYS A O 1
ATOM 1618 N N . GLY A 1 211 ? -20.733 -5.006 -27.748 1.00 95.94 211 GLY A N 1
ATOM 1619 C CA . GLY A 1 211 ? -20.627 -6.356 -28.297 1.00 95.94 211 GLY A CA 1
ATOM 1620 C C . GLY A 1 211 ? -20.106 -7.385 -27.299 1.00 95.94 211 GLY A C 1
ATOM 1621 O O . GLY A 1 211 ? -20.221 -7.213 -26.089 1.00 95.94 211 GLY A O 1
ATOM 1622 N N . SER A 1 212 ? -19.565 -8.478 -27.837 1.00 96.69 212 SER A N 1
ATOM 1623 C CA . SER A 1 212 ? -19.082 -9.610 -27.052 1.00 96.69 212 SER A CA 1
ATOM 1624 C C . SER A 1 212 ? -17.660 -9.372 -26.569 1.00 96.69 212 SER A C 1
ATOM 1626 O O . SER A 1 212 ? -16.779 -9.135 -27.393 1.00 96.69 212 SER A O 1
ATOM 1628 N N . HIS A 1 213 ? -17.445 -9.549 -25.274 1.00 96.81 213 HIS A N 1
ATOM 1629 C CA . HIS A 1 213 ? -16.140 -9.466 -24.628 1.00 96.81 213 HIS A CA 1
ATOM 1630 C C . HIS A 1 213 ? -15.900 -10.689 -23.747 1.00 96.81 213 HIS A C 1
ATOM 1632 O O . HIS A 1 213 ? -16.836 -11.442 -23.444 1.00 96.81 213 HIS A O 1
ATOM 1638 N N . ARG A 1 214 ? -14.645 -10.907 -23.359 1.00 95.44 214 ARG A N 1
ATOM 1639 C CA . ARG A 1 214 ? -14.267 -11.935 -22.385 1.00 95.44 214 ARG A CA 1
ATOM 1640 C C . ARG A 1 214 ? -13.272 -11.402 -21.364 1.00 95.44 214 ARG A C 1
ATOM 1642 O O . ARG A 1 214 ? -12.366 -10.644 -21.707 1.00 95.44 214 ARG A O 1
ATOM 1649 N N . ILE A 1 215 ? -13.420 -11.860 -20.129 1.00 96.44 215 ILE A N 1
ATOM 1650 C CA . ILE A 1 215 ? -12.444 -11.681 -19.055 1.00 96.44 215 ILE A CA 1
ATOM 1651 C C . ILE A 1 215 ? -11.953 -13.066 -18.659 1.00 96.44 215 ILE A C 1
ATOM 1653 O O . ILE A 1 215 ? -12.767 -13.957 -18.409 1.00 96.44 215 ILE A O 1
ATOM 1657 N N . ARG A 1 216 ? -10.634 -13.241 -18.597 1.00 96.12 216 ARG A N 1
ATOM 1658 C CA . ARG A 1 216 ? -10.000 -14.464 -18.114 1.00 96.12 216 ARG A CA 1
ATOM 1659 C C . ARG A 1 216 ? -9.109 -14.147 -16.928 1.00 96.12 216 ARG A C 1
ATOM 1661 O O . ARG A 1 216 ? -8.256 -13.265 -17.008 1.00 96.12 216 ARG A O 1
ATOM 1668 N N . LEU A 1 217 ? -9.301 -14.909 -15.862 1.00 96.50 217 LEU A N 1
ATOM 1669 C CA . LEU A 1 217 ? -8.400 -14.955 -14.725 1.00 96.50 217 LEU A CA 1
ATOM 1670 C C . LEU A 1 217 ? -7.587 -16.252 -14.799 1.00 96.50 217 LEU A C 1
ATOM 1672 O O . LEU A 1 217 ? -8.152 -17.303 -15.110 1.00 96.50 217 LEU A O 1
ATOM 1676 N N . GLU A 1 218 ? -6.299 -16.209 -14.475 1.00 95.50 218 GLU A N 1
ATOM 1677 C CA . GLU A 1 218 ? -5.437 -17.401 -14.422 1.00 95.50 218 GLU A CA 1
ATOM 1678 C C . GLU A 1 218 ? -4.916 -17.631 -13.004 1.00 95.50 218 GLU A C 1
ATOM 1680 O O . GLU A 1 218 ? -4.658 -16.684 -12.257 1.00 95.50 218 GLU A O 1
ATOM 1685 N N . TYR A 1 219 ? -4.804 -18.898 -12.615 1.00 95.25 219 TYR A N 1
ATOM 1686 C CA . TYR A 1 219 ? -4.326 -19.309 -11.304 1.00 95.25 219 TYR A CA 1
ATOM 1687 C C . TYR A 1 219 ? -2.833 -19.003 -11.178 1.00 95.25 219 TYR A C 1
ATOM 1689 O O . TYR A 1 219 ? -2.031 -19.479 -11.979 1.00 95.25 219 TYR A O 1
ATOM 1697 N N . VAL A 1 220 ? -2.462 -18.240 -10.148 1.00 94.94 220 VAL A N 1
ATOM 1698 C CA . VAL A 1 220 ? -1.057 -17.968 -9.814 1.00 94.94 220 VAL A CA 1
ATOM 1699 C C . VAL A 1 220 ? -0.704 -18.593 -8.467 1.00 94.94 220 VAL A C 1
ATOM 1701 O O . VAL A 1 220 ? 0.247 -19.364 -8.388 1.00 94.94 220 VAL A O 1
ATOM 1704 N N . ASP A 1 221 ? -1.470 -18.292 -7.415 1.00 95.06 221 ASP A N 1
ATOM 1705 C CA . ASP A 1 221 ? -1.235 -18.840 -6.074 1.00 95.06 221 ASP A CA 1
ATOM 1706 C C . ASP A 1 221 ? -2.528 -18.901 -5.241 1.00 95.06 221 ASP A C 1
ATOM 1708 O O . ASP A 1 221 ? -3.405 -18.050 -5.398 1.00 95.06 221 ASP A O 1
ATOM 1712 N N . GLN A 1 222 ? -2.600 -19.884 -4.342 1.00 96.19 222 GLN A N 1
ATOM 1713 C CA . GLN A 1 222 ? -3.681 -20.234 -3.405 1.00 96.19 222 GLN A CA 1
ATOM 1714 C C . GLN A 1 222 ? -5.099 -20.426 -3.977 1.00 96.19 222 GLN A C 1
ATOM 1716 O O . GLN A 1 222 ? -5.534 -19.796 -4.947 1.00 96.19 222 GLN A O 1
ATOM 1721 N N . ASP A 1 223 ? -5.870 -21.250 -3.269 1.00 96.81 223 ASP A N 1
ATOM 1722 C CA . ASP A 1 223 ? -7.294 -21.462 -3.508 1.00 96.81 223 ASP A CA 1
ATOM 1723 C C . ASP A 1 223 ? -8.130 -20.209 -3.194 1.00 96.81 223 ASP A C 1
ATOM 1725 O O . ASP A 1 223 ? -7.845 -19.463 -2.250 1.00 96.81 223 ASP A O 1
ATOM 1729 N N . VAL A 1 224 ? -9.221 -20.020 -3.938 1.00 97.62 224 VAL A N 1
ATOM 1730 C CA . VAL A 1 224 ? -10.236 -18.985 -3.679 1.00 97.62 224 VAL A CA 1
ATOM 1731 C C . VAL A 1 224 ? -11.619 -19.486 -4.090 1.00 97.62 224 VAL A C 1
ATOM 1733 O O . VAL A 1 224 ? -11.745 -20.241 -5.048 1.00 97.62 224 VAL A O 1
ATOM 1736 N N . ALA A 1 225 ? -12.676 -19.070 -3.398 1.00 97.75 225 ALA A N 1
ATOM 1737 C CA . ALA A 1 225 ? -14.045 -19.268 -3.866 1.00 97.75 225 ALA A CA 1
ATOM 1738 C C . ALA A 1 225 ? -14.604 -17.955 -4.429 1.00 97.75 225 ALA A C 1
ATOM 1740 O O . ALA A 1 225 ? -14.513 -16.929 -3.764 1.00 97.75 225 ALA A O 1
ATOM 1741 N N . ILE A 1 226 ? -15.189 -17.986 -5.627 1.00 97.94 226 ILE A N 1
ATOM 1742 C CA . ILE A 1 226 ? -15.776 -16.823 -6.309 1.00 97.94 226 ILE A CA 1
ATOM 1743 C C . ILE A 1 226 ? -17.284 -17.023 -6.424 1.00 97.94 226 ILE A C 1
ATOM 1745 O O . ILE A 1 226 ? -17.746 -18.027 -6.973 1.00 97.94 226 ILE A O 1
ATOM 1749 N N . ALA A 1 227 ? -18.053 -16.062 -5.923 1.00 97.12 227 ALA A N 1
ATOM 1750 C CA . ALA A 1 227 ? -19.506 -16.084 -6.019 1.00 97.12 227 ALA A CA 1
ATOM 1751 C C . ALA A 1 227 ? -20.052 -15.240 -7.166 1.00 97.12 227 ALA A C 1
ATOM 1753 O O . ALA A 1 227 ? -21.087 -15.595 -7.714 1.00 97.12 227 ALA A O 1
ATOM 1754 N N . ALA A 1 228 ? -19.399 -14.135 -7.523 1.00 96.38 228 ALA A N 1
ATOM 1755 C CA . ALA A 1 228 ? -19.827 -13.297 -8.636 1.00 96.38 228 ALA A CA 1
ATOM 1756 C C . ALA A 1 228 ? -18.687 -12.405 -9.125 1.00 96.38 228 ALA A C 1
ATOM 1758 O O . ALA A 1 228 ? -17.829 -11.995 -8.341 1.00 96.38 228 ALA A O 1
ATOM 1759 N N . ILE A 1 229 ? -18.726 -12.063 -10.412 1.00 97.19 229 ILE A N 1
ATOM 1760 C CA . ILE A 1 229 ? -17.933 -10.977 -10.992 1.00 97.19 229 ILE A CA 1
ATOM 1761 C C . ILE A 1 229 ? -18.900 -9.886 -11.442 1.00 97.19 229 ILE A C 1
ATOM 1763 O O . ILE A 1 229 ? -19.850 -10.162 -12.171 1.00 97.19 229 ILE A O 1
ATOM 1767 N N . SER A 1 230 ? -18.676 -8.650 -11.019 1.00 96.69 230 SER A N 1
ATOM 1768 C CA . SER A 1 230 ? -19.476 -7.491 -11.403 1.00 96.69 230 SER A CA 1
ATOM 1769 C C . SER A 1 230 ? -18.677 -6.573 -12.323 1.00 96.69 230 SER A C 1
ATOM 1771 O O . SER A 1 230 ? -17.483 -6.363 -12.138 1.00 96.69 230 SER A O 1
ATOM 1773 N N . LEU A 1 231 ? -19.334 -6.016 -13.336 1.00 95.94 231 LEU A N 1
ATOM 1774 C CA . LEU A 1 231 ? -18.823 -4.907 -14.126 1.00 95.94 231 LEU A CA 1
ATOM 1775 C C . LEU A 1 231 ? -19.679 -3.691 -13.805 1.00 95.94 231 LEU A C 1
ATOM 1777 O O . LEU A 1 231 ? -20.873 -3.649 -14.123 1.00 95.94 231 LEU A O 1
ATOM 1781 N N . VAL A 1 232 ? -19.054 -2.708 -13.171 1.00 94.44 232 VAL A N 1
ATOM 1782 C CA . VAL A 1 232 ? -19.699 -1.486 -12.689 1.00 94.44 232 VAL A CA 1
ATOM 1783 C C . VAL A 1 232 ? -19.087 -0.269 -13.380 1.00 94.44 232 VAL A C 1
ATOM 1785 O O . VAL A 1 232 ? -17.901 -0.288 -13.714 1.00 94.44 232 VAL A O 1
ATOM 1788 N N . PRO A 1 233 ? -19.846 0.806 -13.638 1.00 92.75 233 PRO A N 1
ATOM 1789 C CA . PRO A 1 233 ? -19.247 2.073 -14.041 1.00 92.75 233 PRO A CA 1
ATOM 1790 C C . PRO A 1 233 ? -18.239 2.562 -12.983 1.00 92.75 233 PRO A C 1
ATOM 1792 O O . PRO A 1 233 ? -18.525 2.419 -11.795 1.00 92.75 233 PRO A O 1
ATOM 1795 N N . PRO A 1 234 ? -17.095 3.156 -13.380 1.00 92.19 234 PRO A N 1
ATOM 1796 C CA . PRO A 1 234 ? -16.135 3.707 -12.437 1.00 92.19 234 PRO A CA 1
ATOM 1797 C C . PRO A 1 234 ? -16.782 4.733 -11.512 1.00 92.19 234 PRO A C 1
ATOM 1799 O O . PRO A 1 234 ? -17.479 5.643 -11.976 1.00 92.19 234 PRO A O 1
ATOM 1802 N N . GLU A 1 235 ? -16.521 4.598 -10.216 1.00 87.75 235 GLU A N 1
ATOM 1803 C CA . GLU A 1 235 ? -17.022 5.533 -9.219 1.00 87.75 235 GLU A CA 1
ATOM 1804 C C . GLU A 1 235 ? -16.330 6.897 -9.344 1.00 87.75 235 GLU A C 1
ATOM 1806 O O . GLU A 1 235 ? -15.101 7.016 -9.319 1.00 87.75 235 GLU A O 1
ATOM 1811 N N . ILE A 1 236 ? -17.138 7.954 -9.446 1.00 89.69 236 ILE A N 1
ATOM 1812 C CA . ILE A 1 236 ? -16.663 9.337 -9.425 1.00 89.69 236 ILE A CA 1
ATOM 1813 C C . ILE A 1 236 ? -17.004 9.916 -8.057 1.00 89.69 236 ILE A C 1
ATOM 1815 O O . ILE A 1 236 ? -18.136 10.340 -7.822 1.00 89.69 236 ILE A O 1
ATOM 1819 N N . LEU A 1 237 ? -16.015 9.935 -7.164 1.00 94.12 237 LEU A N 1
ATOM 1820 C CA . LEU A 1 237 ? -16.175 10.564 -5.858 1.00 94.12 237 LEU A CA 1
ATOM 1821 C C . LEU A 1 237 ? -16.274 12.087 -6.003 1.00 94.12 237 LEU A C 1
ATOM 1823 O O . LEU A 1 237 ? -15.471 12.675 -6.737 1.00 94.12 237 LEU A O 1
ATOM 1827 N N . PRO A 1 238 ? -17.203 12.738 -5.282 1.00 97.06 238 PRO A N 1
ATOM 1828 C CA . PRO A 1 238 ? -17.236 14.190 -5.205 1.00 97.06 238 PRO A CA 1
ATOM 1829 C C . PRO A 1 238 ? -15.980 14.729 -4.508 1.00 97.06 238 PRO A C 1
ATOM 1831 O O . PRO A 1 238 ? -15.350 14.052 -3.690 1.00 97.06 238 PRO A O 1
ATOM 1834 N N . SER A 1 239 ? -15.641 15.978 -4.806 1.00 97.69 239 SER A N 1
ATOM 1835 C CA . SER A 1 239 ? -14.684 16.747 -4.006 1.00 97.69 239 SER A CA 1
ATOM 1836 C C . SER A 1 239 ? -15.255 17.066 -2.624 1.00 97.69 239 SER A C 1
ATOM 1838 O O . SER A 1 239 ? -16.478 17.141 -2.443 1.00 97.69 239 SER A O 1
ATOM 1840 N N . TYR A 1 240 ? -14.386 17.331 -1.648 1.00 97.75 240 TYR A N 1
ATOM 1841 C CA . TYR A 1 240 ? -14.835 17.763 -0.325 1.00 97.75 240 TYR A CA 1
ATOM 1842 C C . TYR A 1 240 ? -15.698 19.025 -0.401 1.00 97.75 240 TYR A C 1
ATOM 1844 O O . TYR A 1 240 ? -16.690 19.134 0.312 1.00 97.75 240 TYR A O 1
ATOM 1852 N N . GLU A 1 241 ? -15.370 19.967 -1.286 1.00 97.19 241 GLU A N 1
ATOM 1853 C CA . GLU A 1 241 ? -16.157 21.192 -1.436 1.00 97.19 241 GLU A CA 1
ATOM 1854 C C . GLU A 1 241 ? -17.595 20.882 -1.883 1.00 97.19 241 GLU A C 1
ATOM 1856 O O . GLU A 1 241 ? -18.548 21.438 -1.339 1.00 97.19 241 GLU A O 1
ATOM 1861 N N . GLU A 1 242 ? -17.793 19.940 -2.807 1.00 97.81 242 GLU A N 1
ATOM 1862 C CA . GLU A 1 242 ? -19.133 19.508 -3.225 1.00 97.81 242 GLU A CA 1
ATOM 1863 C C . GLU A 1 242 ? -19.900 18.820 -2.090 1.00 97.81 242 GLU A C 1
ATOM 1865 O O . GLU A 1 242 ? -21.089 19.102 -1.888 1.00 97.81 242 GLU A O 1
ATOM 1870 N N . VAL A 1 243 ? -19.220 17.971 -1.315 1.00 97.75 243 VAL A N 1
ATOM 1871 C CA . VAL A 1 243 ? -19.780 17.309 -0.126 1.00 97.75 243 VAL A CA 1
ATOM 1872 C C . VAL A 1 243 ? -20.152 18.332 0.952 1.00 97.75 243 VAL A C 1
ATOM 1874 O O . VAL A 1 243 ? -21.256 18.295 1.496 1.00 97.75 243 VAL A O 1
ATOM 1877 N N . LYS A 1 244 ? -19.291 19.317 1.209 1.00 96.69 244 LYS A N 1
ATOM 1878 C CA . LYS A 1 244 ? -19.526 20.419 2.149 1.00 96.69 244 LYS A CA 1
ATOM 1879 C C . LYS A 1 244 ? -20.745 21.247 1.748 1.00 96.69 244 LYS A C 1
ATOM 1881 O O . LYS A 1 244 ? -21.572 21.578 2.601 1.00 96.69 244 LYS A O 1
ATOM 1886 N N . GLN A 1 245 ? -20.917 21.540 0.457 1.00 97.69 245 GLN A N 1
ATOM 1887 C CA . GLN A 1 245 ? -22.133 22.197 -0.031 1.00 97.69 245 GLN A CA 1
ATOM 1888 C C . GLN A 1 245 ? -23.379 21.329 0.186 1.00 97.69 245 GLN A C 1
ATOM 1890 O O . GLN A 1 245 ? -24.442 21.863 0.512 1.00 97.69 245 GLN A O 1
ATOM 1895 N N . GLU A 1 246 ? -23.278 20.005 0.047 1.00 96.81 246 GLU A N 1
ATOM 1896 C CA . GLU A 1 246 ? -24.386 19.101 0.370 1.00 96.81 246 GLU A CA 1
ATOM 1897 C C . GLU A 1 246 ? -24.726 19.111 1.864 1.00 96.81 246 GLU A C 1
ATOM 1899 O O . GLU A 1 246 ? -25.904 19.208 2.213 1.00 96.81 246 GLU A O 1
ATOM 1904 N N . TYR A 1 247 ? -23.727 19.116 2.748 1.00 97.19 247 TYR A N 1
ATOM 1905 C CA . TYR A 1 247 ? -23.946 19.250 4.190 1.00 97.19 247 TYR A CA 1
ATOM 1906 C C . TYR A 1 247 ? -24.694 20.542 4.539 1.00 97.19 247 TYR A C 1
ATOM 1908 O O . TYR A 1 247 ? -25.667 20.515 5.299 1.00 97.19 247 TYR A O 1
ATOM 1916 N N . ILE A 1 248 ? -24.309 21.664 3.920 1.00 96.81 248 ILE A N 1
ATOM 1917 C CA . ILE A 1 248 ? -24.987 22.958 4.082 1.00 96.81 248 ILE A CA 1
ATOM 1918 C C . ILE A 1 248 ? -26.430 22.888 3.565 1.00 96.81 248 ILE A C 1
ATOM 1920 O O . ILE A 1 248 ? -27.346 23.361 4.239 1.00 96.81 248 ILE A O 1
ATOM 1924 N N . ARG A 1 249 ? -26.662 22.282 2.391 1.00 97.25 249 ARG A N 1
ATOM 1925 C CA . ARG A 1 249 ? -28.012 22.128 1.813 1.00 97.25 249 ARG A CA 1
ATOM 1926 C C . ARG A 1 249 ? -28.930 21.280 2.687 1.00 97.25 249 ARG A C 1
ATOM 1928 O O . ARG A 1 249 ? -30.110 21.609 2.809 1.00 97.25 249 ARG A O 1
ATOM 1935 N N . ARG A 1 250 ? -28.405 20.205 3.280 1.00 96.75 250 ARG A N 1
ATOM 1936 C CA . ARG A 1 250 ? -29.147 19.324 4.195 1.00 96.75 250 ARG A CA 1
ATOM 1937 C C . ARG A 1 250 ? -29.324 19.915 5.590 1.00 96.75 250 ARG A C 1
ATOM 1939 O O . ARG A 1 250 ? -30.163 19.428 6.342 1.00 96.75 250 ARG A O 1
ATOM 1946 N N . GLY A 1 251 ? -28.588 20.977 5.913 1.00 95.94 251 GLY A N 1
ATOM 1947 C CA . GLY A 1 251 ? -28.657 21.647 7.206 1.00 95.94 251 GLY A CA 1
ATOM 1948 C C . GLY A 1 251 ? -28.090 20.797 8.341 1.00 95.94 251 GLY A C 1
ATOM 1949 O O . GLY A 1 251 ? -28.618 20.855 9.451 1.00 95.94 251 GLY A O 1
ATOM 1950 N N . TYR A 1 252 ? -27.056 19.993 8.068 1.00 95.94 252 TYR A N 1
ATOM 1951 C CA . TYR A 1 252 ? -26.395 19.204 9.105 1.00 95.94 252 TYR A CA 1
ATOM 1952 C C . TYR A 1 252 ? -25.764 20.115 10.161 1.00 95.94 252 TYR A C 1
ATOM 1954 O O . TYR A 1 252 ? -25.064 21.077 9.841 1.00 95.94 252 TYR A O 1
ATOM 1962 N N . GLY A 1 253 ? -26.061 19.822 11.428 1.00 94.06 253 GLY A N 1
ATOM 1963 C CA . GLY A 1 253 ? -25.486 20.517 12.573 1.00 94.06 253 GLY A CA 1
ATOM 1964 C C . GLY A 1 253 ? -24.091 19.999 12.905 1.00 94.06 253 GLY A C 1
ATOM 1965 O O . GLY A 1 253 ? -23.698 18.911 12.491 1.00 94.06 253 GLY A O 1
ATOM 1966 N N . THR A 1 254 ? -23.342 20.781 13.673 1.00 95.19 254 THR A N 1
ATOM 1967 C CA . THR A 1 254 ? -22.079 20.338 14.266 1.00 95.19 254 THR A CA 1
ATOM 1968 C C . THR A 1 254 ? -22.347 19.440 15.463 1.00 95.19 254 THR A C 1
ATOM 1970 O O . THR A 1 254 ? -23.279 19.708 16.224 1.00 95.19 254 THR A O 1
ATOM 1973 N N . ALA A 1 255 ? -21.508 18.427 15.658 1.00 94.31 255 ALA A N 1
ATOM 1974 C CA . ALA A 1 255 ? -21.514 17.658 16.894 1.00 94.31 255 ALA A CA 1
ATOM 1975 C C . ALA A 1 255 ? -21.160 18.538 18.108 1.00 94.31 255 ALA A C 1
ATOM 1977 O O . ALA A 1 255 ? -20.630 19.644 17.965 1.00 94.31 255 ALA A O 1
ATOM 1978 N N . SER A 1 256 ? -21.451 18.042 19.306 1.00 93.06 256 SER A N 1
ATOM 1979 C CA . SER A 1 256 ? -21.188 18.697 20.591 1.00 93.06 256 SER A CA 1
ATOM 1980 C C . SER A 1 256 ? -20.288 17.882 21.524 1.00 93.06 256 SER A C 1
ATOM 1982 O O . SER A 1 256 ? -19.651 18.464 22.404 1.00 93.06 256 SER A O 1
ATOM 1984 N N . GLU A 1 257 ? -20.179 16.568 21.316 1.00 92.00 257 GLU A N 1
ATOM 1985 C CA . GLU A 1 257 ? -19.321 15.682 22.109 1.00 92.00 257 GLU A CA 1
ATOM 1986 C C . GLU A 1 257 ? -18.059 15.229 21.363 1.00 92.00 257 GLU A C 1
ATOM 1988 O O . GLU A 1 257 ? -18.060 15.035 20.148 1.00 92.00 257 GLU A O 1
ATOM 1993 N N . THR A 1 258 ? -16.979 15.019 22.122 1.00 93.81 258 THR A N 1
ATOM 1994 C CA . THR A 1 258 ? -15.707 14.486 21.619 1.00 93.81 258 THR A CA 1
ATOM 1995 C C . THR A 1 258 ? -15.577 13.007 21.962 1.00 93.81 258 THR A C 1
ATOM 1997 O O . THR A 1 258 ? -15.677 12.621 23.128 1.00 93.81 258 THR A O 1
ATOM 2000 N N . VAL A 1 259 ? -15.275 12.190 20.957 1.00 94.69 259 VAL A N 1
ATOM 2001 C CA . VAL A 1 259 ? -14.995 10.756 21.079 1.00 94.69 259 VAL A CA 1
ATOM 2002 C C . VAL A 1 259 ? -13.504 10.534 20.875 1.00 94.69 259 VAL A C 1
ATOM 2004 O O . VAL A 1 259 ? -12.976 10.933 19.846 1.00 94.69 259 VAL A O 1
ATOM 2007 N N . ILE A 1 260 ? -12.831 9.880 21.824 1.00 95.38 260 ILE A N 1
ATOM 2008 C CA . ILE A 1 260 ? -11.408 9.515 21.726 1.00 95.38 260 ILE A CA 1
ATOM 2009 C C . ILE A 1 260 ? -11.290 8.004 21.862 1.00 95.38 260 ILE A C 1
ATOM 2011 O O . ILE A 1 260 ? -11.877 7.423 22.777 1.00 95.38 260 ILE A O 1
ATOM 2015 N N . PHE A 1 261 ? -10.498 7.383 20.995 1.00 95.75 261 PHE A N 1
ATOM 2016 C CA . PHE A 1 261 ? -10.222 5.954 21.066 1.00 95.75 261 PHE A CA 1
ATOM 2017 C C . PHE A 1 261 ? -8.776 5.627 20.681 1.00 95.75 261 PHE A C 1
ATOM 2019 O O . PHE A 1 261 ? -8.185 6.269 19.809 1.00 95.75 261 PHE A O 1
ATOM 2026 N N . GLU A 1 262 ? -8.205 4.634 21.367 1.00 96.38 262 GLU A N 1
ATOM 2027 C CA . GLU A 1 262 ? -6.833 4.165 21.148 1.00 96.38 262 GLU A CA 1
ATOM 2028 C C . GLU A 1 262 ? -6.813 3.194 19.957 1.00 96.38 262 GLU A C 1
ATOM 2030 O O . GLU A 1 262 ? -7.675 2.314 19.839 1.00 96.38 262 GLU A O 1
ATOM 2035 N N . ALA A 1 263 ? -5.860 3.359 19.043 1.00 96.44 263 ALA A N 1
ATOM 2036 C CA . ALA A 1 263 ? -5.853 2.640 17.772 1.00 96.44 263 ALA A CA 1
ATOM 2037 C C . ALA A 1 263 ? -5.558 1.144 17.959 1.00 96.44 263 ALA A C 1
ATOM 2039 O O . ALA A 1 263 ? -6.122 0.292 17.274 1.00 96.44 263 ALA A O 1
ATOM 2040 N N . GLU A 1 264 ? -4.692 0.793 18.899 1.00 94.44 264 GLU A N 1
ATOM 2041 C CA . GLU A 1 264 ? -4.275 -0.581 19.151 1.00 94.44 264 GLU A CA 1
ATOM 2042 C C . GLU A 1 264 ? -5.379 -1.444 19.772 1.00 94.44 264 GLU A C 1
ATOM 2044 O O . GLU A 1 264 ? -5.445 -2.632 19.472 1.00 94.44 264 GLU A O 1
ATOM 2049 N N . THR A 1 265 ? -6.273 -0.867 20.583 1.00 94.25 265 THR A N 1
ATOM 2050 C CA . THR A 1 265 ? -7.348 -1.619 21.266 1.00 94.25 265 THR A CA 1
ATOM 2051 C C . THR A 1 265 ? -8.662 -1.662 20.489 1.00 94.25 265 THR A C 1
ATOM 2053 O O . THR A 1 265 ? -9.486 -2.539 20.733 1.00 94.25 265 THR A O 1
ATOM 2056 N N . THR A 1 266 ? -8.865 -0.749 19.538 1.00 96.44 266 THR A N 1
ATOM 2057 C CA . THR A 1 266 ? -10.097 -0.663 18.728 1.00 96.44 266 THR A CA 1
ATOM 2058 C C . THR A 1 266 ? -9.965 -1.254 17.327 1.00 96.44 266 THR A C 1
ATOM 2060 O O . THR A 1 266 ? -10.908 -1.196 16.537 1.00 96.44 266 THR A O 1
ATOM 2063 N N . THR A 1 267 ? -8.808 -1.834 16.999 1.00 97.25 267 THR A N 1
ATOM 2064 C CA . THR A 1 267 ? -8.592 -2.527 15.723 1.00 97.25 267 THR A CA 1
ATOM 2065 C C . THR A 1 267 ? -9.451 -3.790 15.660 1.00 97.25 267 THR A C 1
ATOM 2067 O O . THR A 1 267 ? -9.283 -4.694 16.477 1.00 97.25 267 THR A O 1
ATOM 2070 N N . ILE A 1 268 ? -10.334 -3.877 14.665 1.00 97.00 268 ILE A N 1
ATOM 2071 C CA . ILE A 1 268 ? -11.236 -5.023 14.474 1.00 97.00 268 ILE A CA 1
ATOM 2072 C C . ILE A 1 268 ? -10.822 -5.932 13.314 1.00 97.00 268 ILE A C 1
ATOM 2074 O O . ILE A 1 268 ? -11.083 -7.133 13.373 1.00 97.00 268 ILE A O 1
ATOM 2078 N N . LEU A 1 269 ? -10.174 -5.383 12.279 1.00 97.31 269 LEU A N 1
ATOM 2079 C CA . LEU A 1 269 ? -9.757 -6.114 11.079 1.00 97.31 269 LEU A CA 1
ATOM 2080 C C . LEU A 1 269 ? -8.455 -5.551 10.510 1.00 97.31 269 LEU A C 1
ATOM 2082 O O . LEU A 1 269 ? -8.162 -4.358 10.617 1.00 97.31 269 LEU A O 1
ATOM 2086 N N . LYS A 1 270 ? -7.680 -6.431 9.880 1.00 97.25 270 LYS A N 1
ATOM 2087 C CA . LYS A 1 270 ? -6.423 -6.137 9.190 1.00 97.25 270 LYS A CA 1
ATOM 2088 C C . LYS A 1 270 ? -6.344 -6.990 7.934 1.00 97.25 270 LYS A C 1
ATOM 2090 O O . LYS A 1 270 ? -6.751 -8.146 7.962 1.00 97.25 270 LYS A O 1
ATOM 2095 N N . SER A 1 271 ? -5.784 -6.466 6.854 1.00 95.25 271 SER A N 1
ATOM 2096 C CA . SER A 1 271 ? -5.681 -7.215 5.590 1.00 95.25 271 SER A CA 1
ATOM 2097 C C . SER A 1 271 ? -4.456 -8.140 5.502 1.00 95.25 271 SER A C 1
ATOM 2099 O O . SER A 1 271 ? -4.212 -8.745 4.462 1.00 95.25 271 SER A O 1
ATOM 2101 N N . ASP A 1 272 ? -3.616 -8.176 6.541 1.00 94.38 272 ASP A N 1
ATOM 2102 C CA . ASP A 1 272 ? -2.347 -8.909 6.561 1.00 94.38 272 ASP A CA 1
ATOM 2103 C C . ASP A 1 272 ? -1.956 -9.229 8.022 1.00 94.38 272 ASP A C 1
ATOM 2105 O O . ASP A 1 272 ? -2.008 -8.327 8.871 1.00 94.38 272 ASP A O 1
ATOM 2109 N N . PRO A 1 273 ? -1.542 -10.472 8.347 1.00 92.62 273 PRO A N 1
ATOM 2110 C CA . PRO A 1 273 ? -1.235 -10.882 9.723 1.00 92.62 273 PRO A CA 1
ATOM 2111 C C . PRO A 1 273 ? 0.059 -10.255 10.258 1.00 92.62 273 PRO A C 1
ATOM 2113 O O . PRO A 1 273 ? 0.336 -10.284 11.461 1.00 92.62 273 PRO A O 1
ATOM 2116 N N . THR A 1 274 ? 0.891 -9.693 9.379 1.00 90.44 274 THR A N 1
ATOM 2117 C CA . THR A 1 274 ? 2.117 -9.002 9.778 1.00 90.44 274 THR A CA 1
ATOM 2118 C C . THR A 1 274 ? 1.831 -7.643 10.396 1.00 90.44 274 THR A C 1
ATOM 2120 O O . THR A 1 274 ? 2.684 -7.157 11.139 1.00 90.44 274 THR A O 1
ATOM 2123 N N . VAL A 1 275 ? 0.655 -7.051 10.161 1.00 94.38 275 VAL A N 1
ATOM 2124 C CA . VAL A 1 275 ? 0.229 -5.825 10.839 1.00 94.38 275 VAL A CA 1
ATOM 2125 C C . VAL A 1 275 ? -0.152 -6.180 12.277 1.00 94.38 275 VAL A C 1
ATOM 2127 O O . VAL A 1 275 ? -1.133 -6.874 12.534 1.00 94.38 275 VAL A O 1
ATOM 2130 N N . ARG A 1 276 ? 0.651 -5.731 13.241 1.00 90.06 276 ARG A N 1
ATOM 2131 C CA . ARG A 1 276 ? 0.486 -6.054 14.666 1.00 90.06 276 ARG A CA 1
ATOM 2132 C C . ARG A 1 276 ? 0.561 -4.784 15.516 1.00 90.06 276 ARG A C 1
ATOM 2134 O O . ARG A 1 276 ? 1.050 -3.747 15.054 1.00 90.06 276 ARG A O 1
ATOM 2141 N N . ARG A 1 277 ? 0.096 -4.879 16.766 1.00 93.12 277 ARG A N 1
ATOM 2142 C CA . ARG A 1 277 ? 0.350 -3.854 17.786 1.00 93.12 277 ARG A CA 1
ATOM 2143 C C . ARG A 1 277 ? 1.862 -3.717 18.010 1.00 93.12 277 ARG A C 1
ATOM 2145 O O . ARG A 1 277 ? 2.618 -4.696 17.986 1.00 93.12 277 ARG A O 1
ATOM 2152 N N . GLU A 1 278 ? 2.303 -2.492 18.229 1.00 92.06 278 GLU A N 1
ATOM 2153 C CA . GLU A 1 278 ? 3.694 -2.112 18.433 1.00 92.06 278 GLU A CA 1
ATOM 2154 C C . GLU A 1 278 ? 3.860 -1.374 19.763 1.00 92.06 278 GLU A C 1
ATOM 2156 O O . GLU A 1 278 ? 2.894 -0.911 20.364 1.00 92.06 278 GLU A O 1
ATOM 2161 N N . SER A 1 279 ? 5.099 -1.288 20.248 1.00 90.44 279 SER A N 1
ATOM 2162 C CA . SER A 1 279 ? 5.418 -0.559 21.478 1.00 90.44 279 SER A CA 1
ATOM 2163 C C . SER A 1 279 ? 6.077 0.771 21.156 1.00 90.44 279 SER A C 1
ATOM 2165 O O . SER A 1 279 ? 7.051 0.826 20.405 1.00 90.44 279 SER A O 1
ATOM 2167 N N . ASN A 1 280 ? 5.622 1.841 21.801 1.00 90.00 280 ASN A N 1
ATOM 2168 C CA . ASN A 1 280 ? 6.280 3.139 21.766 1.00 90.00 280 ASN A CA 1
ATOM 2169 C C . ASN A 1 280 ? 6.507 3.684 23.178 1.00 90.00 280 ASN A C 1
ATOM 2171 O O . ASN A 1 280 ? 5.623 3.663 24.030 1.00 90.00 280 ASN A O 1
ATOM 2175 N N . THR A 1 281 ? 7.710 4.201 23.420 1.00 85.75 281 THR A N 1
ATOM 2176 C CA . THR A 1 281 ? 8.123 4.711 24.733 1.00 85.75 281 THR A CA 1
ATOM 2177 C C . THR A 1 281 ? 7.960 6.225 24.875 1.00 85.75 281 THR A C 1
ATOM 2179 O O . THR A 1 281 ? 8.469 6.795 25.841 1.00 85.75 281 THR A O 1
ATOM 2182 N N . ASP A 1 282 ? 7.333 6.918 23.916 1.00 86.38 282 ASP A N 1
ATOM 2183 C CA . ASP A 1 282 ? 7.035 8.343 24.071 1.00 86.38 282 ASP A CA 1
ATOM 2184 C C . ASP A 1 282 ? 6.040 8.525 25.241 1.00 86.38 282 ASP A C 1
ATOM 2186 O O . ASP A 1 282 ? 4.982 7.897 25.236 1.00 86.38 282 ASP A O 1
ATOM 2190 N N . PRO A 1 283 ? 6.343 9.377 26.243 1.00 83.50 283 PRO A N 1
ATOM 2191 C CA . PRO A 1 283 ? 5.491 9.562 27.426 1.00 83.50 283 PRO A CA 1
ATOM 2192 C C . PRO A 1 283 ? 4.055 10.039 27.172 1.00 83.50 283 PRO A C 1
ATOM 2194 O O . PRO A 1 283 ? 3.253 10.037 28.103 1.00 83.50 283 PRO A O 1
ATOM 2197 N N . ALA A 1 284 ? 3.740 10.495 25.957 1.00 86.38 284 ALA A N 1
ATOM 2198 C CA . ALA A 1 284 ? 2.403 10.923 25.562 1.00 86.38 284 ALA A CA 1
ATOM 2199 C C . ALA A 1 284 ? 1.603 9.826 24.840 1.00 86.38 284 ALA A C 1
ATOM 2201 O O . ALA A 1 284 ? 0.429 10.048 24.550 1.00 86.38 284 ALA A O 1
ATOM 2202 N N . SER A 1 285 ? 2.215 8.674 24.545 1.00 86.19 285 SER A N 1
ATOM 2203 C CA . SER A 1 285 ? 1.479 7.486 24.101 1.00 86.19 285 SER A CA 1
ATOM 2204 C C . SER A 1 285 ? 0.691 6.891 25.265 1.00 86.19 285 SER A C 1
ATOM 2206 O O . SER A 1 285 ? 1.084 7.031 26.425 1.00 86.19 285 SER A O 1
ATOM 2208 N N . SER A 1 286 ? -0.424 6.229 24.978 1.00 82.75 286 SER A N 1
ATOM 2209 C CA . SER A 1 286 ? -1.286 5.640 26.006 1.00 82.75 286 SER A CA 1
ATOM 2210 C C . SER A 1 286 ? -1.663 4.220 25.603 1.00 82.75 286 SER A C 1
ATOM 2212 O O . SER A 1 286 ? -2.110 4.048 24.483 1.00 82.75 286 SER A O 1
ATOM 2214 N N . PRO A 1 287 ? -1.500 3.225 26.490 1.00 87.31 287 PRO A N 1
ATOM 2215 C CA . PRO A 1 287 ? -0.904 3.334 27.822 1.00 87.31 287 PRO A CA 1
ATOM 2216 C C . PRO A 1 287 ? 0.622 3.560 27.777 1.00 87.31 287 PRO A C 1
ATOM 2218 O O . PRO A 1 287 ? 1.352 2.885 27.054 1.00 87.31 287 PRO A O 1
ATOM 2221 N N . TYR A 1 288 ? 1.139 4.479 28.601 1.00 85.44 288 TYR A N 1
ATOM 2222 C CA . TYR A 1 288 ? 2.583 4.658 28.804 1.00 85.44 288 TYR A CA 1
ATOM 2223 C C . TYR A 1 288 ? 3.094 3.787 29.956 1.00 85.44 288 TYR A C 1
ATOM 2225 O O . TYR A 1 288 ? 2.485 3.723 31.025 1.00 85.44 288 TYR A O 1
ATOM 2233 N N . SER A 1 289 ? 4.268 3.185 29.776 1.00 81.56 289 SER A N 1
ATOM 2234 C CA . SER A 1 289 ? 5.027 2.558 30.855 1.00 81.56 289 SER A CA 1
ATOM 2235 C C . SER A 1 289 ? 6.509 2.882 30.706 1.00 81.56 289 SER A C 1
ATOM 2237 O O . SER A 1 289 ? 7.082 2.775 29.624 1.00 81.56 289 SER A O 1
ATOM 2239 N N . ALA A 1 290 ? 7.133 3.291 31.812 1.00 75.69 290 ALA A N 1
ATOM 2240 C CA . ALA A 1 290 ? 8.576 3.522 31.876 1.00 75.69 290 ALA A CA 1
ATOM 2241 C C . ALA A 1 290 ? 9.360 2.233 32.170 1.00 75.69 290 ALA A C 1
ATOM 2243 O O . ALA A 1 290 ? 10.565 2.194 31.977 1.00 75.69 290 ALA A O 1
ATOM 2244 N N . THR A 1 291 ? 8.699 1.204 32.705 1.00 73.62 291 THR A N 1
ATOM 2245 C CA . THR A 1 291 ? 9.351 0.015 33.285 1.00 73.62 291 THR A CA 1
ATOM 2246 C C . THR A 1 291 ? 9.089 -1.260 32.496 1.00 73.62 291 THR A C 1
ATOM 2248 O O . THR A 1 291 ? 9.873 -2.210 32.567 1.00 73.62 291 THR A O 1
ATOM 2251 N N . SER A 1 292 ? 7.980 -1.291 31.763 1.00 80.00 292 SER A N 1
ATOM 2252 C CA . SER A 1 292 ? 7.561 -2.433 30.965 1.00 80.00 292 SER A CA 1
ATOM 2253 C C . SER A 1 292 ? 7.186 -2.029 29.551 1.00 80.00 292 SER A C 1
ATOM 2255 O O . SER A 1 292 ? 6.727 -0.915 29.306 1.00 80.00 292 SER A O 1
ATOM 2257 N N . ARG A 1 293 ? 7.376 -2.953 28.618 1.00 85.06 293 ARG A N 1
ATOM 2258 C CA . ARG A 1 293 ? 6.919 -2.819 27.243 1.00 85.06 293 ARG A CA 1
ATOM 2259 C C . ARG A 1 293 ? 5.392 -2.860 27.215 1.00 85.06 293 ARG A C 1
ATOM 2261 O O . ARG A 1 293 ? 4.793 -3.789 27.757 1.00 85.06 293 ARG A O 1
ATOM 2268 N N . LYS A 1 294 ? 4.790 -1.855 26.582 1.00 91.56 294 LYS A N 1
ATOM 2269 C CA . LYS A 1 294 ? 3.349 -1.753 26.344 1.00 91.56 294 LYS A CA 1
ATOM 2270 C C . LYS A 1 294 ? 3.095 -1.678 24.851 1.00 91.56 294 LYS A C 1
ATOM 2272 O O . LYS A 1 294 ? 3.695 -0.842 24.183 1.00 91.56 294 LYS A O 1
ATOM 2277 N N . LEU A 1 295 ? 2.247 -2.557 24.340 1.00 92.94 295 LEU A N 1
ATOM 2278 C CA . LEU A 1 295 ? 1.793 -2.556 22.958 1.00 92.94 295 LEU A CA 1
ATOM 2279 C C . LEU A 1 295 ? 0.675 -1.521 22.834 1.00 92.94 295 LEU A C 1
ATOM 2281 O O . LEU A 1 295 ? -0.494 -1.864 22.941 1.00 92.94 295 LEU A O 1
ATOM 2285 N N . ASN A 1 296 ? 1.074 -0.257 22.703 1.00 94.19 296 ASN A N 1
ATOM 2286 C CA . ASN A 1 296 ? 0.250 0.943 22.880 1.00 94.19 296 ASN A CA 1
ATOM 2287 C C . ASN A 1 296 ? 0.061 1.760 21.594 1.00 94.19 296 ASN A C 1
ATOM 2289 O O . ASN A 1 296 ? -0.321 2.920 21.645 1.00 94.19 296 ASN A O 1
ATOM 2293 N N . VAL A 1 297 ? 0.450 1.198 20.453 1.00 96.12 297 VAL A N 1
ATOM 2294 C CA . VAL A 1 297 ? 0.330 1.812 19.130 1.00 96.12 297 VAL A CA 1
ATOM 2295 C C . VAL A 1 297 ? 0.128 0.706 18.095 1.00 96.12 297 VAL A C 1
ATOM 2297 O O . VAL A 1 297 ? 0.412 -0.464 18.363 1.00 96.12 297 VAL A O 1
ATOM 2300 N N . ILE A 1 298 ? -0.306 1.046 16.884 1.00 96.00 298 ILE A N 1
ATOM 2301 C CA . ILE A 1 298 ? -0.420 0.087 15.777 1.00 96.00 298 ILE A CA 1
ATOM 2302 C C . ILE A 1 298 ? 0.238 0.613 14.500 1.00 96.00 298 ILE A C 1
ATOM 2304 O O . ILE A 1 298 ? 0.222 1.811 14.203 1.00 96.00 298 ILE A O 1
ATOM 2308 N N . GLY A 1 299 ? 0.840 -0.301 13.737 1.00 94.06 299 GLY A N 1
ATOM 2309 C CA . GLY A 1 299 ? 1.395 -0.025 12.416 1.00 94.06 299 GLY A CA 1
ATOM 2310 C C . GLY A 1 299 ? 2.914 0.132 12.400 1.00 94.06 299 GLY A C 1
ATOM 2311 O O . GLY A 1 299 ? 3.657 -0.807 12.686 1.00 94.06 299 GLY A O 1
ATOM 2312 N N . GLY A 1 300 ? 3.399 1.298 11.979 1.00 93.19 300 GLY A N 1
ATOM 2313 C CA . GLY A 1 300 ? 4.820 1.555 11.758 1.00 93.19 300 GLY A CA 1
ATOM 2314 C C . GLY A 1 300 ? 5.364 0.732 10.594 1.00 93.19 300 GLY A C 1
ATOM 2315 O O . GLY A 1 300 ? 4.701 0.569 9.573 1.00 93.19 300 GLY A O 1
ATOM 2316 N N . TYR A 1 301 ? 6.575 0.187 10.734 1.00 90.75 301 TYR A N 1
ATOM 2317 C CA . TYR A 1 301 ? 7.206 -0.580 9.654 1.00 90.75 301 TYR A CA 1
ATOM 2318 C C . TYR A 1 301 ? 6.424 -1.852 9.286 1.00 90.75 301 TYR A C 1
ATOM 2320 O O . TYR A 1 301 ? 6.501 -2.316 8.153 1.00 90.75 301 TYR A O 1
ATOM 2328 N N . ARG A 1 302 ? 5.630 -2.425 10.197 1.00 91.81 302 ARG A N 1
ATOM 2329 C CA . ARG A 1 302 ? 4.788 -3.592 9.891 1.00 91.81 302 ARG A CA 1
ATOM 2330 C C . ARG A 1 302 ? 3.576 -3.269 9.014 1.00 91.81 302 ARG A C 1
ATOM 2332 O O . ARG A 1 302 ? 3.072 -4.168 8.356 1.00 91.81 302 ARG A O 1
ATOM 2339 N N . TRP A 1 303 ? 3.170 -2.001 8.948 1.00 96.88 303 TRP A N 1
ATOM 2340 C CA . TRP A 1 303 ? 2.074 -1.510 8.113 1.00 96.88 303 TRP A CA 1
ATOM 2341 C C . TRP A 1 303 ? 2.616 -0.548 7.052 1.00 96.88 303 TRP A C 1
ATOM 2343 O O . TRP A 1 303 ? 2.558 0.677 7.188 1.00 96.88 303 TRP A O 1
ATOM 2353 N N . ARG A 1 304 ? 3.238 -1.135 6.023 1.00 95.75 304 ARG A N 1
ATOM 2354 C CA . ARG A 1 304 ? 4.014 -0.401 5.008 1.00 95.75 304 ARG A CA 1
ATOM 2355 C C . ARG A 1 304 ? 3.746 -0.824 3.571 1.00 95.75 304 ARG A C 1
ATOM 2357 O O . ARG A 1 304 ? 4.069 -0.056 2.673 1.00 95.75 304 ARG A O 1
ATOM 2364 N N . ARG A 1 305 ? 3.267 -2.049 3.341 1.00 95.69 305 ARG A N 1
ATOM 2365 C CA . ARG A 1 305 ? 3.118 -2.587 1.983 1.00 95.69 305 ARG A CA 1
ATOM 2366 C C . ARG A 1 305 ? 1.838 -2.050 1.360 1.00 95.69 305 ARG A C 1
ATOM 2368 O O . ARG A 1 305 ? 0.864 -1.821 2.073 1.00 95.69 305 ARG A O 1
ATOM 2375 N N . GLY A 1 306 ? 1.867 -1.870 0.044 1.00 94.62 306 GLY A N 1
ATOM 2376 C CA . GLY A 1 306 ? 0.722 -1.432 -0.743 1.00 94.62 306 GLY A CA 1
ATOM 2377 C C . GLY A 1 306 ? -0.556 -2.185 -0.409 1.00 94.62 306 GLY A C 1
ATOM 2378 O O . GLY A 1 306 ? -0.530 -3.393 -0.187 1.00 94.62 306 GLY A O 1
ATOM 2379 N N . ASN A 1 307 ? -1.657 -1.446 -0.326 1.00 95.88 307 ASN A N 1
ATOM 2380 C CA . ASN A 1 307 ? -2.990 -1.937 0.006 1.00 95.88 307 ASN A CA 1
ATOM 2381 C C . ASN A 1 307 ? -3.133 -2.675 1.347 1.00 95.88 307 ASN A C 1
ATOM 2383 O O . ASN A 1 307 ? -4.219 -3.176 1.630 1.00 95.88 307 ASN A O 1
ATOM 2387 N N . GLN A 1 308 ? -2.113 -2.701 2.216 1.00 97.38 308 GLN A N 1
ATOM 2388 C CA . GLN A 1 308 ? -2.334 -3.146 3.589 1.00 97.38 308 GLN A CA 1
ATOM 2389 C C . GLN A 1 308 ? -3.321 -2.197 4.272 1.00 97.38 308 GLN A C 1
ATOM 2391 O O . GLN A 1 308 ? -3.116 -0.979 4.286 1.00 97.38 308 GLN A O 1
ATOM 2396 N N . ALA A 1 309 ? -4.360 -2.757 4.875 1.00 97.62 309 ALA A N 1
ATOM 2397 C CA . ALA A 1 309 ? -5.427 -2.014 5.518 1.00 97.62 309 ALA A CA 1
ATOM 2398 C C . ALA A 1 309 ? -5.551 -2.375 6.999 1.00 97.62 309 ALA A C 1
ATOM 2400 O O . ALA A 1 309 ? -5.307 -3.517 7.402 1.00 97.62 309 ALA A O 1
ATOM 2401 N N . VAL A 1 310 ? -5.946 -1.383 7.792 1.00 98.62 310 VAL A N 1
ATOM 2402 C CA . VAL A 1 310 ? -6.355 -1.545 9.189 1.00 98.62 310 VAL A CA 1
ATOM 2403 C C . VAL A 1 310 ? -7.710 -0.879 9.359 1.00 98.62 310 VAL A C 1
ATOM 2405 O O . VAL A 1 310 ? -7.902 0.248 8.894 1.00 98.62 310 VAL A O 1
ATOM 2408 N N . THR A 1 311 ? -8.624 -1.582 10.020 1.00 98.62 311 THR A N 1
ATOM 2409 C CA . THR A 1 311 ? -9.979 -1.119 10.307 1.00 98.62 311 THR A CA 1
ATOM 2410 C C . THR A 1 311 ? -10.198 -1.040 11.811 1.00 98.62 311 THR A C 1
ATOM 2412 O O . THR A 1 311 ? -9.975 -2.014 12.537 1.00 98.62 311 THR A O 1
ATOM 2415 N N . TRP A 1 312 ? -10.684 0.109 12.265 1.00 98.62 312 TRP A N 1
ATOM 2416 C CA . TRP A 1 312 ? -11.061 0.394 13.646 1.00 98.62 312 TRP A CA 1
ATOM 2417 C C . TRP A 1 312 ? -12.578 0.529 13.771 1.00 98.62 312 TRP A C 1
ATOM 2419 O O . TRP A 1 312 ? -13.214 1.041 12.850 1.00 98.62 312 TRP A O 1
ATOM 2429 N N . SER A 1 313 ? -13.145 0.112 14.906 1.00 98.38 313 SER A N 1
ATOM 2430 C CA . SER A 1 313 ? -14.537 0.415 15.279 1.00 98.38 313 SER A CA 1
ATOM 2431 C C . SER A 1 313 ? -14.578 1.514 16.340 1.00 98.38 313 SER A C 1
ATOM 2433 O O . SER A 1 313 ? -13.757 1.538 17.262 1.00 98.38 313 SER A O 1
ATOM 2435 N N . PHE A 1 314 ? -15.532 2.430 16.208 1.00 98.31 314 PHE A N 1
ATOM 2436 C CA . PHE A 1 314 ? -15.789 3.494 17.173 1.00 98.31 314 PHE A CA 1
ATOM 2437 C C . PHE A 1 314 ? -17.282 3.829 17.225 1.00 98.31 314 PHE A C 1
ATOM 2439 O O . PHE A 1 314 ? -18.059 3.428 16.364 1.00 98.31 314 PHE A O 1
ATOM 2446 N N . THR A 1 315 ? -17.717 4.548 18.259 1.00 98.31 315 THR A N 1
ATOM 2447 C CA . THR A 1 315 ? -19.127 4.921 18.435 1.00 98.31 315 THR A CA 1
ATOM 2448 C C . THR A 1 315 ? -19.245 6.413 18.676 1.00 98.31 315 THR A C 1
ATOM 2450 O O . THR A 1 315 ? -18.562 6.941 19.556 1.00 98.31 315 THR A O 1
ATOM 2453 N N . VAL A 1 316 ? -20.132 7.079 17.937 1.00 97.56 316 VAL A N 1
ATOM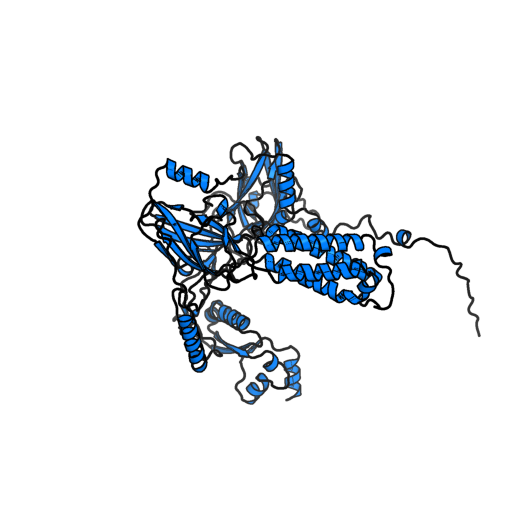 2454 C CA . VAL A 1 316 ? -20.473 8.488 18.173 1.00 97.56 316 VAL A CA 1
ATOM 2455 C C . VAL A 1 316 ? -21.823 8.616 18.890 1.00 97.56 316 VAL A C 1
ATOM 2457 O O . VAL A 1 316 ? -22.749 7.854 18.599 1.00 97.56 316 VAL A O 1
ATOM 2460 N N . PRO A 1 317 ? -21.952 9.536 19.865 1.00 96.75 317 PRO A N 1
ATOM 2461 C CA . PRO A 1 317 ? -23.134 9.621 20.727 1.00 96.75 317 PRO A CA 1
ATOM 2462 C C . PRO A 1 317 ? -24.331 10.325 20.074 1.00 96.75 317 PRO A C 1
ATOM 2464 O O . PRO A 1 317 ? -25.460 10.160 20.540 1.00 96.75 317 PRO A O 1
ATOM 2467 N N . GLU A 1 318 ? -24.105 11.111 19.023 1.00 97.06 318 GLU A N 1
ATOM 2468 C CA . GLU A 1 318 ? -25.128 11.919 18.363 1.00 97.06 318 GLU A CA 1
ATOM 2469 C C . GLU A 1 318 ? -24.839 12.090 16.868 1.00 97.06 318 GLU A C 1
ATOM 2471 O O . GLU A 1 318 ? -23.710 11.924 16.415 1.00 97.06 318 GLU A O 1
ATOM 2476 N N . ASP A 1 319 ? -25.872 12.443 16.106 1.00 97.75 319 ASP A N 1
ATOM 2477 C CA . ASP A 1 319 ? -25.713 12.842 14.712 1.00 97.75 319 ASP A CA 1
ATOM 2478 C C . ASP A 1 319 ? -25.006 14.201 14.645 1.00 97.75 319 ASP A C 1
ATOM 2480 O O . ASP A 1 319 ? -25.427 15.160 15.301 1.00 97.75 319 ASP A O 1
ATOM 2484 N N . GLY A 1 320 ? -24.005 14.344 13.782 1.00 97.06 320 GLY A N 1
ATOM 2485 C CA . GLY A 1 320 ? -23.361 15.639 13.603 1.00 97.06 320 GLY A CA 1
ATOM 2486 C C . GLY A 1 320 ? -22.192 15.640 12.635 1.00 97.06 320 GLY A C 1
ATOM 2487 O O . GLY A 1 320 ? -21.710 14.601 12.193 1.00 97.06 320 GLY A O 1
ATOM 2488 N N . LEU A 1 321 ? -21.745 16.847 12.295 1.00 97.38 321 LEU A N 1
ATOM 2489 C CA . LEU A 1 321 ? -20.465 17.080 11.639 1.00 97.38 321 LEU A CA 1
ATOM 2490 C C . LEU A 1 321 ? -19.351 17.046 12.685 1.00 97.38 321 LEU A C 1
ATOM 2492 O O . LEU A 1 321 ? -19.365 17.848 13.624 1.00 97.38 321 LEU A O 1
ATOM 2496 N N . TYR A 1 322 ? -18.395 16.147 12.481 1.00 96.75 322 TYR A N 1
ATOM 2497 C CA . TYR A 1 322 ? -17.207 15.958 13.304 1.00 96.75 322 TYR A CA 1
ATOM 2498 C C . TYR A 1 322 ? -15.942 16.337 12.534 1.00 96.75 322 TYR A C 1
ATOM 2500 O O . TYR A 1 322 ? -15.835 16.096 11.332 1.00 96.75 322 TYR A O 1
ATOM 2508 N N . GLU A 1 323 ? -14.956 16.870 13.243 1.00 95.69 323 GLU A N 1
ATOM 2509 C CA . GLU A 1 323 ? -13.567 16.938 12.799 1.00 95.69 323 GLU A CA 1
ATOM 2510 C C . GLU A 1 323 ? -12.826 15.680 13.274 1.00 95.69 323 GLU A C 1
ATOM 2512 O O . GLU A 1 323 ? -12.927 15.307 14.444 1.00 95.69 323 GLU A O 1
ATOM 2517 N N . MET A 1 324 ? -12.062 15.036 12.385 1.00 96.06 324 MET A N 1
ATOM 2518 C CA . MET A 1 324 ? -11.209 13.900 12.749 1.00 96.06 324 MET A CA 1
ATOM 2519 C C . MET A 1 324 ? -9.773 14.359 13.006 1.00 96.06 324 MET A C 1
ATOM 2521 O O . MET A 1 324 ? -9.093 14.829 12.088 1.00 96.06 324 MET A O 1
ATOM 2525 N N . THR A 1 325 ? -9.274 14.145 14.223 1.00 95.25 325 THR A N 1
ATOM 2526 C CA . THR A 1 325 ? -7.867 14.344 14.591 1.00 95.25 325 THR A CA 1
ATOM 2527 C C . THR A 1 325 ? -7.211 13.031 14.997 1.00 95.25 325 THR A C 1
ATOM 2529 O O . THR A 1 325 ? -7.861 12.090 15.449 1.00 95.25 325 THR A O 1
ATOM 2532 N N . LEU A 1 326 ? -5.895 12.937 14.823 1.00 95.38 326 LEU A N 1
ATOM 2533 C CA . LEU A 1 326 ? -5.137 11.745 15.201 1.00 95.38 326 LEU A CA 1
ATOM 2534 C C . LEU A 1 326 ? -3.732 12.087 15.691 1.00 95.38 326 LEU A C 1
ATOM 2536 O O . LEU A 1 326 ? -3.154 13.109 15.303 1.00 95.38 326 LEU A O 1
ATOM 2540 N N . ARG A 1 327 ? -3.178 11.229 16.553 1.00 95.75 327 ARG A N 1
ATOM 2541 C CA . ARG A 1 327 ? -1.759 11.235 16.932 1.00 95.75 327 ARG A CA 1
ATOM 2542 C C . ARG A 1 327 ? -1.045 10.144 16.146 1.00 95.75 327 ARG A C 1
ATOM 2544 O O . ARG A 1 327 ? -1.336 8.961 16.305 1.00 95.75 327 ARG A O 1
ATOM 2551 N N . PHE A 1 328 ? -0.101 10.553 15.308 1.00 95.75 328 PHE A N 1
ATOM 2552 C CA . PHE A 1 328 ? 0.608 9.668 14.390 1.00 95.75 328 PHE A CA 1
ATOM 2553 C C . PHE A 1 328 ? 2.103 9.983 14.346 1.00 95.75 328 PHE A C 1
ATOM 2555 O O . PHE A 1 328 ? 2.540 11.095 14.654 1.00 95.75 328 PHE A O 1
ATOM 2562 N N . ASN A 1 329 ? 2.902 9.005 13.941 1.00 95.56 329 ASN A N 1
ATOM 2563 C CA . ASN A 1 329 ? 4.310 9.185 13.639 1.00 95.56 329 ASN A CA 1
ATOM 2564 C C . ASN A 1 329 ? 4.590 8.687 12.220 1.00 95.56 329 ASN A C 1
ATOM 2566 O O . ASN A 1 329 ? 4.388 7.511 11.917 1.00 95.56 329 ASN A O 1
ATOM 2570 N N . GLN A 1 330 ? 5.081 9.595 11.379 1.00 95.12 330 GLN A N 1
ATOM 2571 C CA . GLN A 1 330 ? 5.708 9.265 10.109 1.00 95.12 330 GLN A CA 1
ATOM 2572 C C . GLN A 1 330 ? 7.138 9.808 10.112 1.00 95.12 330 GLN A C 1
ATOM 2574 O O . GLN A 1 330 ? 7.379 10.966 9.772 1.00 95.12 330 GLN A O 1
ATOM 2579 N N . SER A 1 331 ? 8.070 8.955 10.535 1.00 93.44 331 SER A N 1
ATOM 2580 C CA . SER A 1 331 ? 9.509 9.228 10.601 1.00 93.44 331 SER A CA 1
ATOM 2581 C C . SER A 1 331 ? 10.328 8.293 9.704 1.00 93.44 331 SER A C 1
ATOM 2583 O O . SER A 1 331 ? 11.542 8.193 9.871 1.00 93.44 331 SER A O 1
ATOM 2585 N N . TRP A 1 332 ? 9.675 7.562 8.799 1.00 93.06 332 TRP A N 1
ATOM 2586 C CA . TRP A 1 332 ? 10.318 6.701 7.805 1.00 93.06 332 TRP A CA 1
ATOM 2587 C C . TRP A 1 332 ? 10.448 7.426 6.468 1.00 93.06 332 TRP A C 1
ATOM 2589 O O . TRP A 1 332 ? 9.731 8.390 6.230 1.00 93.06 332 TRP A O 1
ATOM 2599 N N . ASN A 1 333 ? 11.338 6.933 5.600 1.00 90.50 333 ASN A N 1
ATOM 2600 C CA . ASN A 1 333 ? 11.641 7.506 4.284 1.00 90.50 333 ASN A CA 1
ATOM 2601 C C . ASN A 1 333 ? 11.972 8.998 4.379 1.00 90.50 333 ASN A C 1
ATOM 2603 O O . ASN A 1 333 ? 11.125 9.840 4.117 1.00 90.50 333 ASN A O 1
ATOM 2607 N N . GLU A 1 334 ? 13.202 9.320 4.790 1.00 89.12 334 GLU A N 1
ATOM 2608 C CA . GLU A 1 334 ? 13.622 10.691 5.097 1.00 89.12 334 GLU A CA 1
ATOM 2609 C C . GLU A 1 334 ? 13.107 11.726 4.086 1.00 89.12 334 GLU A C 1
ATOM 2611 O O . GLU A 1 334 ? 13.411 11.676 2.895 1.00 89.12 334 GLU A O 1
ATOM 2616 N N . GLY A 1 335 ? 12.320 12.675 4.592 1.00 89.81 335 GLY A N 1
ATOM 2617 C CA . GLY A 1 335 ? 11.748 13.760 3.809 1.00 89.81 335 GLY A CA 1
ATOM 2618 C C . GLY A 1 335 ? 10.505 13.390 3.000 1.00 89.81 335 GLY A C 1
ATOM 2619 O O . GLY A 1 335 ? 9.818 14.302 2.563 1.00 89.81 335 GLY A O 1
ATOM 2620 N N . LEU A 1 336 ? 10.165 12.117 2.807 1.00 93.69 336 LEU A N 1
ATOM 2621 C CA . LEU A 1 336 ? 9.024 11.691 1.994 1.00 93.69 336 LEU A CA 1
ATOM 2622 C C . LEU A 1 336 ? 7.759 11.456 2.834 1.00 93.69 336 LEU A C 1
ATOM 2624 O O . LEU A 1 336 ? 7.825 10.865 3.913 1.00 93.69 336 LEU A O 1
ATOM 2628 N N . PRO A 1 337 ? 6.584 11.887 2.348 1.00 94.50 337 PRO A N 1
ATOM 2629 C CA . PRO A 1 337 ? 5.325 11.620 3.031 1.00 94.50 337 PRO A CA 1
ATOM 2630 C C . PRO A 1 337 ? 4.923 10.139 2.956 1.00 94.50 337 PRO A C 1
ATOM 2632 O O . PRO A 1 337 ? 5.455 9.387 2.146 1.00 94.50 337 PRO A O 1
ATOM 2635 N N . SER A 1 338 ? 3.955 9.754 3.793 1.00 96.69 338 SER A N 1
ATOM 2636 C CA . SER A 1 338 ? 3.206 8.492 3.710 1.00 96.69 338 SER A CA 1
ATOM 2637 C C . SER A 1 338 ? 1.799 8.761 3.193 1.00 96.69 338 SER A C 1
ATOM 2639 O O . SER A 1 338 ? 1.150 9.680 3.694 1.00 96.69 338 SER A O 1
ATOM 2641 N N . TYR A 1 339 ? 1.300 7.975 2.240 1.00 97.69 339 TYR A N 1
ATOM 2642 C CA . TYR A 1 339 ? -0.059 8.147 1.712 1.00 97.69 339 TYR A CA 1
ATOM 2643 C C . TYR A 1 339 ? -1.014 7.073 2.235 1.00 97.69 339 TYR A C 1
ATOM 2645 O O . TYR A 1 339 ? -0.647 5.901 2.389 1.00 97.69 339 TYR A O 1
ATOM 2653 N N . ARG A 1 340 ? -2.254 7.472 2.530 1.00 98.00 340 ARG A N 1
ATOM 2654 C CA . ARG A 1 340 ? -3.338 6.562 2.914 1.00 98.00 340 ARG A CA 1
ATOM 2655 C C . ARG A 1 340 ? -4.617 6.899 2.170 1.00 98.00 340 ARG A C 1
ATOM 2657 O O . ARG A 1 340 ? -4.999 8.061 2.113 1.00 98.00 340 ARG A O 1
ATOM 2664 N N . GLN A 1 341 ? -5.312 5.877 1.697 1.00 98.50 341 GLN A N 1
ATOM 2665 C CA . GLN A 1 341 ? -6.742 5.994 1.457 1.00 98.50 341 GLN A CA 1
ATOM 2666 C C . GLN A 1 341 ? -7.466 5.926 2.806 1.00 98.50 341 GLN A C 1
ATOM 2668 O O . GLN A 1 341 ? -7.098 5.099 3.644 1.00 98.50 341 GLN A O 1
ATOM 2673 N N . ILE A 1 342 ? -8.457 6.788 3.028 1.00 98.69 342 ILE A N 1
ATOM 2674 C CA . ILE A 1 342 ? -9.245 6.849 4.265 1.00 98.69 342 ILE A CA 1
ATOM 2675 C C . ILE A 1 342 ? -10.718 6.621 3.920 1.00 98.69 342 ILE A C 1
ATOM 2677 O O . ILE A 1 342 ? -11.297 7.393 3.159 1.00 98.69 342 ILE A O 1
ATOM 2681 N N . ALA A 1 343 ? -11.312 5.584 4.505 1.00 98.50 343 ALA A N 1
ATOM 2682 C CA . ALA A 1 343 ? -12.719 5.236 4.344 1.00 98.50 343 ALA A CA 1
ATOM 2683 C C . ALA A 1 343 ? -13.446 5.238 5.695 1.00 98.50 343 ALA A C 1
ATOM 2685 O O . ALA A 1 343 ? -12.874 4.829 6.710 1.00 98.50 343 ALA A O 1
ATOM 2686 N N . ILE A 1 344 ? -14.702 5.678 5.696 1.00 98.56 344 ILE A N 1
ATOM 2687 C CA . ILE A 1 344 ? -15.623 5.587 6.832 1.00 98.56 344 ILE A CA 1
ATOM 2688 C C . ILE A 1 344 ? -16.781 4.695 6.396 1.00 98.56 344 ILE A C 1
ATOM 2690 O O . ILE A 1 344 ? -17.328 4.888 5.317 1.00 98.56 344 ILE A O 1
ATOM 2694 N N . ASP A 1 345 ? -17.113 3.690 7.202 1.00 98.12 345 ASP A N 1
ATOM 2695 C CA . ASP A 1 345 ? -18.175 2.714 6.902 1.00 98.12 345 ASP A CA 1
ATOM 2696 C C . ASP A 1 345 ? -18.007 1.995 5.556 1.00 98.12 345 ASP A C 1
ATOM 2698 O O . ASP A 1 345 ? -18.973 1.632 4.893 1.00 98.12 345 ASP A O 1
ATOM 2702 N N . GLY A 1 346 ? -16.751 1.765 5.163 1.00 95.38 346 GLY A N 1
ATOM 2703 C CA . GLY A 1 346 ? -16.394 1.091 3.912 1.00 95.38 346 GLY A CA 1
ATOM 2704 C C . GLY A 1 346 ? -16.341 2.004 2.684 1.00 95.38 346 GLY A C 1
ATOM 2705 O O . GLY A 1 346 ? -15.855 1.563 1.647 1.00 95.38 346 GLY A O 1
ATOM 2706 N N . GLU A 1 347 ? -16.740 3.272 2.798 1.00 96.44 347 GLU A N 1
ATOM 2707 C CA . GLU A 1 347 ? -16.780 4.220 1.679 1.00 96.44 347 GLU A CA 1
ATOM 2708 C C . GLU A 1 347 ? -15.746 5.339 1.852 1.00 96.44 347 GLU A C 1
ATOM 2710 O O . GLU A 1 347 ? -15.529 5.856 2.951 1.00 96.44 347 GLU A O 1
ATOM 2715 N N . VAL A 1 348 ? -15.086 5.738 0.760 1.00 97.81 348 VAL A N 1
ATOM 2716 C CA . VAL A 1 348 ? -14.190 6.905 0.762 1.00 97.81 348 VAL A CA 1
ATOM 2717 C C . VAL A 1 348 ? -15.055 8.168 0.656 1.00 97.81 348 VAL A C 1
ATOM 2719 O O . VAL A 1 348 ? -15.678 8.372 -0.383 1.00 97.81 348 VAL A O 1
ATOM 2722 N N . PRO A 1 349 ? -15.095 9.053 1.674 1.00 97.44 349 PRO A N 1
ATOM 2723 C CA . PRO A 1 349 ? -16.103 10.118 1.720 1.00 97.44 349 PRO A CA 1
ATOM 2724 C C . PRO A 1 349 ? -16.022 11.151 0.583 1.00 97.44 349 PRO A C 1
ATOM 2726 O O . PRO A 1 349 ? -17.035 11.729 0.194 1.00 97.44 349 PRO A O 1
ATOM 2729 N N . PHE A 1 350 ? -14.813 11.433 0.089 1.00 97.88 350 PHE A N 1
ATOM 2730 C CA . PHE A 1 350 ? -14.549 12.385 -0.994 1.00 97.88 350 PHE A CA 1
ATOM 2731 C C . PHE A 1 350 ? -13.151 12.170 -1.590 1.00 97.88 350 PHE A C 1
ATOM 2733 O O . PHE A 1 350 ? -12.293 11.506 -0.999 1.00 97.88 350 PHE A O 1
ATOM 2740 N N . SER A 1 351 ? -12.920 12.735 -2.776 1.00 97.25 351 SER A N 1
ATOM 2741 C CA . SER A 1 351 ? -11.752 12.466 -3.628 1.00 97.25 351 SER A CA 1
ATOM 2742 C C . SER A 1 351 ? -10.391 12.666 -2.946 1.00 97.25 351 SER A C 1
ATOM 2744 O O . SER A 1 351 ? -9.462 11.888 -3.158 1.00 97.25 351 SER A O 1
ATOM 2746 N N . GLU A 1 352 ? -10.282 13.656 -2.065 1.00 97.44 352 GLU A N 1
ATOM 2747 C CA . GLU A 1 352 ? -9.058 14.050 -1.371 1.00 97.44 352 GLU A CA 1
ATOM 2748 C C . GLU A 1 352 ? -8.595 12.995 -0.349 1.00 97.44 352 GLU A C 1
ATOM 2750 O O . GLU A 1 352 ? -7.441 13.008 0.082 1.00 97.44 352 GLU A O 1
ATOM 2755 N N . LEU A 1 353 ? -9.472 12.054 0.017 1.00 98.06 353 LEU A N 1
ATOM 2756 C CA . LEU A 1 353 ? -9.168 10.934 0.910 1.00 98.06 353 LEU A CA 1
ATOM 2757 C C . LEU A 1 353 ? -8.780 9.654 0.179 1.00 98.06 353 LEU A C 1
ATOM 2759 O O . LEU A 1 353 ? -8.459 8.671 0.844 1.00 98.06 353 LEU A O 1
ATOM 2763 N N . LYS A 1 354 ? -8.742 9.651 -1.159 1.00 97.12 354 LYS A N 1
ATOM 2764 C CA . LYS A 1 354 ? -8.187 8.524 -1.921 1.00 97.12 354 LYS A CA 1
ATOM 2765 C C . LYS A 1 354 ? -6.686 8.349 -1.661 1.00 97.12 354 LYS A C 1
ATOM 2767 O O . LYS A 1 354 ? -6.204 7.221 -1.614 1.00 97.12 354 LYS A O 1
ATOM 2772 N N . GLU A 1 355 ? -5.964 9.453 -1.454 1.00 96.25 355 GLU A N 1
ATOM 2773 C CA . GLU A 1 355 ? -4.509 9.485 -1.238 1.00 96.25 355 GLU A CA 1
ATOM 2774 C C . GLU A 1 355 ? -4.114 10.590 -0.241 1.00 96.25 355 GLU A C 1
ATOM 2776 O O . GLU A 1 355 ? -3.327 11.490 -0.539 1.00 96.25 355 GLU A O 1
ATOM 2781 N N . TYR A 1 356 ? -4.663 10.545 0.972 1.00 97.62 356 TYR A N 1
ATOM 2782 C CA . TYR A 1 356 ? -4.358 11.529 2.003 1.00 97.62 356 TYR A CA 1
ATOM 2783 C C . TYR A 1 356 ? -2.879 11.479 2.425 1.00 97.62 356 TYR A C 1
ATOM 2785 O O . TYR A 1 356 ? -2.331 10.415 2.733 1.00 97.62 356 TYR A O 1
ATOM 2793 N N . LYS A 1 357 ? -2.237 12.653 2.469 1.00 95.69 357 LYS A N 1
ATOM 2794 C CA . LYS A 1 357 ? -0.797 12.824 2.710 1.00 95.69 357 LYS A CA 1
ATOM 2795 C C . LYS A 1 357 ? -0.471 13.024 4.193 1.00 95.69 357 LYS A C 1
ATOM 2797 O O . LYS A 1 357 ? -0.816 14.048 4.782 1.00 95.69 357 LYS A O 1
ATOM 2802 N N . PHE A 1 358 ? 0.330 12.125 4.757 1.00 96.25 358 PHE A N 1
ATOM 2803 C CA . PHE A 1 358 ? 0.965 12.279 6.068 1.00 96.25 358 PHE A CA 1
ATOM 2804 C C . PHE A 1 358 ? 2.422 12.737 5.908 1.00 96.25 358 PHE A C 1
ATOM 2806 O O . PHE A 1 358 ? 3.253 11.963 5.430 1.00 96.25 358 PHE A O 1
ATOM 2813 N N . PRO A 1 359 ? 2.775 13.977 6.288 1.00 94.25 359 PRO A N 1
ATOM 2814 C CA . PRO A 1 359 ? 4.116 14.509 6.063 1.00 94.25 359 PRO A CA 1
ATOM 2815 C C . PRO A 1 359 ? 5.166 13.866 6.978 1.00 94.25 359 PRO A C 1
ATOM 2817 O O . PRO A 1 359 ? 4.868 13.460 8.105 1.00 94.25 359 PRO A O 1
ATOM 2820 N N . TYR A 1 360 ? 6.414 13.832 6.506 1.00 94.19 360 TYR A N 1
ATOM 2821 C CA . TYR A 1 360 ? 7.557 13.354 7.280 1.00 94.19 360 TYR A CA 1
ATOM 2822 C C . TYR A 1 360 ? 7.940 14.325 8.395 1.00 94.19 360 TYR A C 1
ATOM 2824 O O . TYR A 1 360 ? 8.230 15.496 8.145 1.00 94.19 360 TYR A O 1
ATOM 2832 N N . TYR A 1 361 ? 8.033 13.810 9.620 1.00 92.31 361 TYR A N 1
ATOM 2833 C CA . TYR A 1 361 ? 8.656 14.499 10.743 1.00 92.31 361 TYR A CA 1
ATOM 2834 C C . TYR A 1 361 ? 9.300 13.494 11.703 1.00 92.31 361 TYR A C 1
ATOM 2836 O O . TYR A 1 361 ? 8.733 12.459 12.027 1.00 92.31 361 TYR A O 1
ATOM 2844 N N . LEU A 1 362 ? 10.461 13.851 12.260 1.00 87.62 362 LEU A N 1
ATOM 2845 C CA . LEU A 1 362 ? 11.187 13.031 13.247 1.00 87.62 362 LEU A CA 1
ATOM 2846 C C . LEU A 1 362 ? 10.450 12.842 14.586 1.00 87.62 362 LEU A C 1
ATOM 2848 O O . LEU A 1 362 ? 10.924 12.131 15.474 1.00 87.62 362 LEU A O 1
ATOM 2852 N N . HIS A 1 363 ? 9.351 13.555 14.805 1.00 88.88 363 HIS A N 1
ATOM 2853 C CA . HIS A 1 363 ? 8.626 13.565 16.065 1.00 88.88 363 HIS A CA 1
ATOM 2854 C C . HIS A 1 363 ? 7.161 13.240 15.826 1.00 88.88 363 HIS A C 1
ATOM 2856 O O . HIS A 1 363 ? 6.613 13.603 14.789 1.00 88.88 363 HIS A O 1
ATOM 2862 N N . TRP A 1 364 ? 6.527 12.653 16.844 1.00 92.06 364 TRP A N 1
ATOM 2863 C CA . TRP A 1 364 ? 5.080 12.489 16.905 1.00 92.06 364 TRP A CA 1
ATOM 2864 C C . TRP A 1 364 ? 4.346 13.774 16.521 1.00 92.06 364 TRP A C 1
ATOM 2866 O O . TRP A 1 364 ? 4.636 14.874 17.014 1.00 92.06 364 TRP A O 1
ATOM 2876 N N . GLN A 1 365 ? 3.372 13.594 15.647 1.00 92.31 365 GLN A N 1
ATOM 2877 C CA . GLN A 1 365 ? 2.497 14.620 15.125 1.00 92.31 365 GLN A CA 1
ATOM 2878 C C . GLN A 1 365 ? 1.103 14.416 15.705 1.00 92.31 365 GLN A C 1
ATOM 2880 O O . GLN A 1 365 ? 0.697 13.304 16.035 1.00 92.31 365 GLN A O 1
ATOM 2885 N N . SER A 1 366 ? 0.378 15.516 15.848 1.00 91.31 366 SER A N 1
ATOM 2886 C CA . SER A 1 366 ? -1.039 15.505 16.173 1.00 91.31 366 SER A CA 1
ATOM 2887 C C . SER A 1 366 ? -1.702 16.617 15.383 1.00 91.31 366 SER A C 1
ATOM 2889 O O . SER A 1 366 ? -1.162 17.727 15.316 1.00 91.31 366 SER A O 1
ATOM 2891 N N . GLY A 1 367 ? -2.828 16.307 14.755 1.00 86.56 367 GLY A N 1
ATOM 2892 C CA . GLY A 1 367 ? -3.594 17.284 14.001 1.00 86.56 367 GLY A CA 1
ATOM 2893 C C . GLY A 1 367 ? -4.809 16.674 13.325 1.00 86.56 367 GLY A C 1
ATOM 2894 O O . GLY A 1 367 ? -4.959 15.454 13.284 1.00 86.56 367 GLY A O 1
ATOM 2895 N N . ALA A 1 368 ? -5.657 17.557 12.812 1.00 92.12 368 ALA A N 1
ATOM 2896 C CA . ALA A 1 368 ? -6.803 17.202 11.997 1.00 92.12 368 ALA A CA 1
ATOM 2897 C C . ALA A 1 368 ? -6.386 16.649 10.633 1.00 92.12 368 ALA A C 1
ATOM 2899 O O . ALA A 1 368 ? -5.358 17.065 10.078 1.00 92.12 368 ALA A O 1
ATOM 2900 N N . ILE A 1 369 ? -7.224 15.779 10.074 1.00 95.31 369 ILE A N 1
ATOM 2901 C CA . ILE A 1 369 ? -7.240 15.545 8.632 1.00 95.31 369 ILE A CA 1
ATOM 2902 C C . ILE A 1 369 ? -7.796 16.804 7.965 1.00 95.31 369 ILE A C 1
ATOM 2904 O O . ILE A 1 369 ? -8.866 17.291 8.330 1.00 95.31 369 ILE A O 1
ATOM 2908 N N . LYS A 1 370 ? -7.034 17.369 7.033 1.00 95.06 370 LYS A N 1
ATOM 2909 C CA . LYS A 1 370 ? -7.277 18.714 6.509 1.00 95.06 370 LYS A CA 1
ATOM 2910 C C . LYS A 1 370 ? -6.797 18.869 5.078 1.00 95.06 370 LYS A C 1
ATOM 2912 O O . LYS A 1 370 ? -5.963 18.093 4.612 1.00 95.06 370 LYS A O 1
ATOM 2917 N N . ASP A 1 371 ? -7.293 19.894 4.410 1.00 93.25 371 ASP A N 1
ATOM 2918 C CA . ASP A 1 371 ? -6.859 20.241 3.065 1.00 93.25 371 ASP A CA 1
ATOM 2919 C C . ASP A 1 371 ? -5.432 20.833 3.030 1.00 93.25 371 ASP A C 1
ATOM 2921 O O . ASP A 1 371 ? -4.757 21.021 4.051 1.00 93.25 371 ASP A O 1
ATOM 2925 N N . GLU A 1 372 ? -4.957 21.152 1.825 1.00 88.75 372 GLU A N 1
ATOM 2926 C CA . GLU A 1 372 ? -3.645 21.778 1.627 1.00 88.75 372 GLU A CA 1
ATOM 2927 C C . GLU A 1 372 ? -3.557 23.212 2.180 1.00 88.75 372 GLU A C 1
ATOM 2929 O O . GLU A 1 372 ? -2.456 23.693 2.464 1.00 88.75 372 GLU A O 1
ATOM 2934 N N . SER A 1 373 ? -4.694 23.894 2.355 1.00 90.44 373 SER A N 1
ATOM 2935 C CA . SER A 1 373 ? -4.771 25.235 2.946 1.00 90.44 373 SER A CA 1
ATOM 2936 C C . SER A 1 373 ? -4.695 25.209 4.480 1.00 90.44 373 SER A C 1
ATOM 2938 O O . SER A 1 373 ? -4.352 26.214 5.113 1.00 90.44 373 SER A O 1
ATOM 2940 N N . GLY A 1 374 ? -4.921 24.036 5.074 1.00 89.31 374 GLY A N 1
ATOM 2941 C CA . GLY A 1 374 ? -4.950 23.789 6.505 1.00 89.31 374 GLY A CA 1
ATOM 2942 C C . GLY A 1 374 ? -6.354 23.796 7.114 1.00 89.31 374 GLY A C 1
ATOM 2943 O O . GLY A 1 374 ? -6.439 23.726 8.343 1.00 89.31 374 GLY A O 1
ATOM 2944 N N . GLU A 1 375 ? -7.414 23.869 6.306 1.00 92.12 375 GLU A N 1
ATOM 2945 C CA . GLU A 1 375 ? -8.811 23.775 6.736 1.00 92.12 375 GLU A CA 1
ATOM 2946 C C . GLU A 1 375 ? -9.178 22.308 7.033 1.00 92.12 375 GLU A C 1
ATOM 2948 O O . GLU A 1 375 ? -9.021 21.448 6.160 1.00 92.12 375 GLU A O 1
ATOM 2953 N N . PRO A 1 376 ? -9.643 21.983 8.254 1.00 94.12 376 PRO A N 1
ATOM 2954 C CA . PRO A 1 376 ? -10.070 20.631 8.595 1.00 94.12 376 PRO A CA 1
ATOM 2955 C C . PRO A 1 376 ? -11.235 20.142 7.735 1.00 94.12 376 PRO A C 1
ATOM 2957 O O . PRO A 1 376 ? -12.190 20.876 7.465 1.00 94.12 376 PRO A O 1
ATOM 2960 N N . TYR A 1 377 ? -11.185 18.868 7.357 1.00 97.00 377 TYR A N 1
ATOM 2961 C CA . TYR A 1 377 ? -12.337 18.214 6.758 1.00 97.00 377 TYR A CA 1
ATOM 2962 C C . TYR A 1 377 ? -13.365 17.846 7.826 1.00 97.00 377 TYR A C 1
ATOM 2964 O O . TYR A 1 377 ? -13.015 17.382 8.914 1.00 97.00 377 TYR A O 1
ATOM 2972 N N . LEU A 1 378 ? -14.640 18.020 7.481 1.00 97.19 378 LEU A N 1
ATOM 2973 C CA . LEU A 1 378 ? -15.770 17.624 8.308 1.00 97.19 378 LEU A CA 1
ATOM 2974 C C . LEU A 1 378 ? -16.402 16.336 7.788 1.00 97.19 378 LEU A C 1
ATOM 2976 O O . LEU A 1 378 ? -16.601 16.157 6.585 1.00 97.19 378 LEU A O 1
ATOM 2980 N N . PHE A 1 379 ? -16.777 15.471 8.719 1.00 97.62 379 PHE A N 1
ATOM 2981 C CA . PHE A 1 379 ? -17.397 14.180 8.461 1.00 97.62 379 PHE A CA 1
ATOM 2982 C C . PHE A 1 379 ? -18.769 14.162 9.116 1.00 97.62 379 PHE A C 1
ATOM 2984 O O . PHE A 1 379 ? -18.874 14.349 10.327 1.00 97.62 379 PHE A O 1
ATOM 2991 N N . TYR A 1 380 ? -19.826 13.974 8.326 1.00 97.69 380 TYR A N 1
ATOM 2992 C CA . TYR A 1 380 ? -21.143 13.722 8.897 1.00 97.69 380 TYR A CA 1
ATOM 2993 C C . TYR A 1 380 ? -21.212 12.271 9.369 1.00 97.69 380 TYR A C 1
ATOM 2995 O O . TYR A 1 380 ? -21.017 11.362 8.566 1.00 97.69 380 TYR A O 1
ATOM 3003 N N . LEU A 1 381 ? -21.506 12.075 10.651 1.00 98.19 381 LEU A N 1
ATOM 3004 C CA . LEU A 1 381 ? -21.684 10.765 11.269 1.00 98.19 381 LEU A CA 1
ATOM 3005 C C . LEU A 1 381 ? -23.055 10.713 11.943 1.00 98.19 381 LEU A C 1
ATOM 3007 O O . LEU A 1 381 ? -23.524 11.720 12.480 1.00 98.19 381 LEU A O 1
ATOM 3011 N N . ALA A 1 382 ? -23.702 9.553 11.886 1.00 97.81 382 ALA A N 1
ATOM 3012 C CA . ALA A 1 382 ? -24.971 9.308 12.564 1.00 97.81 382 ALA A CA 1
ATOM 3013 C C . ALA A 1 382 ? -24.707 8.715 13.954 1.00 97.81 382 ALA A C 1
ATOM 3015 O O . ALA A 1 382 ? -23.712 8.041 14.164 1.00 97.81 382 ALA A O 1
ATOM 3016 N N . ALA A 1 383 ? -25.598 8.909 14.920 1.00 98.19 383 ALA A N 1
ATOM 3017 C CA . ALA A 1 383 ? -25.450 8.300 16.236 1.00 98.19 383 ALA A CA 1
ATOM 3018 C C . ALA A 1 383 ? -25.390 6.767 16.117 1.00 98.19 383 ALA A C 1
ATOM 3020 O O . ALA A 1 383 ? -26.344 6.135 15.648 1.00 98.19 383 ALA A O 1
ATOM 3021 N N . GLY A 1 384 ? -24.298 6.156 16.576 1.00 98.19 384 GLY A N 1
ATOM 3022 C CA . GLY A 1 384 ? -24.106 4.714 16.456 1.00 98.19 384 GLY A CA 1
ATOM 3023 C C . GLY A 1 384 ? -22.661 4.284 16.247 1.00 98.19 384 GLY A C 1
ATOM 3024 O O . GLY A 1 384 ? -21.720 5.048 16.460 1.00 98.19 384 GLY A O 1
ATOM 3025 N N . GLU A 1 385 ? -22.514 3.007 15.899 1.00 98.31 385 GLU A N 1
ATOM 3026 C CA . GLU A 1 385 ? -21.235 2.375 15.590 1.00 98.31 385 GLU A CA 1
ATOM 3027 C C . GLU A 1 385 ? -20.823 2.685 14.150 1.00 98.31 385 GLU A C 1
ATOM 3029 O O . GLU A 1 385 ? -21.636 2.589 13.232 1.00 98.31 385 GLU A O 1
ATOM 3034 N N . HIS A 1 386 ? -19.551 3.023 13.985 1.00 98.62 386 HIS A N 1
ATOM 3035 C CA . HIS A 1 386 ? -18.913 3.339 12.720 1.00 98.62 386 HIS A CA 1
ATOM 3036 C C . HIS A 1 386 ? -17.592 2.597 12.596 1.00 98.62 386 HIS A C 1
ATOM 3038 O O . HIS A 1 386 ? -16.969 2.215 13.593 1.00 98.62 386 HIS A O 1
ATOM 3044 N N . THR A 1 387 ? -17.126 2.456 11.360 1.00 98.69 387 THR A N 1
ATOM 3045 C CA . THR A 1 387 ? -15.783 1.944 11.084 1.00 98.69 387 THR A CA 1
ATOM 3046 C C . THR A 1 387 ? -14.923 2.987 10.395 1.00 98.69 387 THR A C 1
ATOM 3048 O O . THR A 1 387 ? -15.390 3.744 9.551 1.00 98.69 387 THR A O 1
ATOM 3051 N N . LEU A 1 388 ? -13.644 3.017 10.751 1.00 98.81 388 LEU A N 1
ATOM 3052 C CA . LEU A 1 388 ? -12.612 3.788 10.067 1.00 98.81 388 LEU A CA 1
ATOM 3053 C C . LEU A 1 388 ? -11.636 2.793 9.456 1.00 98.81 388 LEU A C 1
ATOM 3055 O O . LEU A 1 388 ? -11.086 1.971 10.181 1.00 98.81 388 LEU A O 1
ATOM 3059 N N . THR A 1 389 ? -11.386 2.878 8.155 1.00 98.75 389 THR A N 1
ATOM 3060 C CA . THR A 1 389 ? -10.363 2.069 7.485 1.00 98.75 389 THR A CA 1
ATOM 3061 C C . THR A 1 389 ? -9.312 2.973 6.869 1.00 98.75 389 THR A C 1
ATOM 3063 O O . THR A 1 389 ? -9.632 3.937 6.174 1.00 98.75 389 THR A O 1
ATOM 3066 N N . MET A 1 390 ? -8.042 2.656 7.112 1.00 98.69 390 MET A N 1
ATOM 3067 C CA . MET A 1 390 ? -6.927 3.262 6.393 1.00 98.69 390 MET A CA 1
ATOM 3068 C C . MET A 1 390 ? -6.198 2.203 5.581 1.00 98.69 390 MET A C 1
ATOM 3070 O O . MET A 1 390 ? -5.802 1.175 6.127 1.00 98.69 390 MET A O 1
ATOM 3074 N N . THR A 1 391 ? -5.954 2.499 4.308 1.00 98.38 391 THR A N 1
ATOM 3075 C CA . THR A 1 391 ? -5.294 1.594 3.359 1.00 98.38 391 THR A CA 1
ATOM 3076 C C . THR A 1 391 ? -4.031 2.247 2.813 1.00 98.38 391 THR A C 1
ATOM 3078 O O . THR A 1 391 ? -4.047 3.412 2.416 1.00 98.38 391 THR A O 1
ATOM 3081 N N . VAL A 1 392 ? -2.912 1.523 2.804 1.00 98.25 392 VAL A N 1
ATOM 3082 C CA . VAL A 1 392 ? -1.634 2.026 2.279 1.00 98.25 392 VAL A CA 1
ATOM 3083 C C . VAL A 1 392 ? -1.732 2.278 0.775 1.00 98.25 392 VAL A C 1
ATOM 3085 O O . VAL A 1 392 ? -2.075 1.373 0.017 1.00 98.25 392 VAL A O 1
ATOM 3088 N N . LYS A 1 393 ? -1.348 3.481 0.341 1.00 97.69 393 LYS A N 1
ATOM 3089 C CA . LYS A 1 393 ? -1.171 3.841 -1.071 1.00 97.69 393 LYS A CA 1
ATOM 3090 C C . LYS A 1 393 ? 0.224 4.423 -1.284 1.00 97.69 393 LYS A C 1
ATOM 3092 O O . LYS A 1 393 ? 0.813 4.967 -0.351 1.00 97.69 393 LYS A O 1
ATOM 3097 N N . MET A 1 394 ? 0.754 4.303 -2.496 1.00 95.44 394 MET A N 1
ATOM 3098 C CA . MET A 1 394 ? 2.010 4.950 -2.895 1.00 95.44 394 MET A CA 1
ATOM 3099 C C . MET A 1 394 ? 1.780 6.406 -3.306 1.00 95.44 394 MET A C 1
ATOM 3101 O O . MET A 1 394 ? 2.678 7.239 -3.165 1.00 95.44 394 MET A O 1
ATOM 3105 N N . GLY A 1 395 ? 0.562 6.731 -3.739 1.00 90.50 395 GLY A N 1
ATOM 3106 C CA . GLY A 1 395 ? 0.156 8.090 -4.047 1.00 90.50 395 GLY A CA 1
ATOM 3107 C C . GLY A 1 395 ? 1.016 8.722 -5.130 1.00 90.50 395 GLY A C 1
ATOM 3108 O O . GLY A 1 395 ? 1.447 8.091 -6.095 1.00 90.50 395 GLY A O 1
ATOM 3109 N N . GLN A 1 396 ? 1.373 9.978 -4.897 1.00 90.06 396 GLN A N 1
ATOM 3110 C CA . GLN A 1 396 ? 2.214 10.763 -5.797 1.00 90.06 396 GLN A CA 1
ATOM 3111 C C . GLN A 1 396 ? 3.628 10.186 -6.006 1.00 90.06 396 GLN A C 1
ATOM 3113 O O . GLN A 1 396 ? 4.347 10.633 -6.890 1.00 90.06 396 GLN A O 1
ATOM 3118 N N . ILE A 1 397 ? 4.059 9.183 -5.234 1.00 92.81 397 ILE A N 1
ATOM 3119 C CA . ILE A 1 397 ? 5.375 8.551 -5.410 1.00 92.81 397 ILE A CA 1
ATOM 3120 C C . ILE A 1 397 ? 5.363 7.518 -6.556 1.00 92.81 397 ILE A C 1
ATOM 3122 O O . ILE A 1 397 ? 6.422 7.219 -7.112 1.00 92.81 397 ILE A O 1
ATOM 3126 N N . THR A 1 398 ? 4.194 7.023 -6.978 1.00 94.25 398 THR A N 1
ATOM 3127 C CA . THR A 1 398 ? 4.050 5.995 -8.027 1.00 94.25 398 THR A CA 1
ATOM 3128 C C . THR A 1 398 ? 4.832 6.295 -9.316 1.00 94.25 398 THR A C 1
ATOM 3130 O O . THR A 1 398 ? 5.607 5.431 -9.735 1.00 94.25 398 THR A O 1
ATOM 3133 N N . PRO A 1 399 ? 4.746 7.493 -9.935 1.00 92.75 399 PRO A N 1
ATOM 3134 C CA . PRO A 1 399 ? 5.488 7.773 -11.169 1.00 92.75 399 PRO A CA 1
ATOM 3135 C C . PRO A 1 399 ? 7.011 7.710 -10.986 1.00 92.75 399 PRO A C 1
ATOM 3137 O O . PRO A 1 399 ? 7.733 7.322 -11.903 1.00 92.75 399 PRO A O 1
ATOM 3140 N N . VAL A 1 400 ? 7.511 8.056 -9.793 1.00 94.88 400 VAL A N 1
ATOM 3141 C CA . VAL A 1 400 ? 8.941 7.949 -9.462 1.00 94.88 400 VAL A CA 1
ATOM 3142 C C . VAL A 1 400 ? 9.354 6.485 -9.368 1.00 94.88 400 VAL A C 1
ATOM 3144 O O . VAL A 1 400 ? 10.405 6.133 -9.892 1.00 94.88 400 VAL A O 1
ATOM 3147 N N . ILE A 1 401 ? 8.534 5.634 -8.741 1.00 94.94 401 ILE A N 1
ATOM 3148 C CA . ILE A 1 401 ? 8.787 4.188 -8.629 1.00 94.94 401 ILE A CA 1
ATOM 3149 C C . ILE A 1 401 ? 8.870 3.554 -10.019 1.00 94.94 401 ILE A C 1
ATOM 3151 O O . ILE A 1 401 ? 9.850 2.873 -10.320 1.00 94.94 401 ILE A O 1
ATOM 3155 N N . GLN A 1 402 ? 7.876 3.818 -10.870 1.00 93.12 402 GLN A N 1
ATOM 3156 C CA . GLN A 1 402 ? 7.794 3.264 -12.225 1.00 93.12 402 GLN A CA 1
ATOM 3157 C C . GLN A 1 402 ? 8.988 3.703 -13.084 1.00 93.12 402 GLN A C 1
ATOM 3159 O O . GLN A 1 402 ? 9.686 2.857 -13.645 1.00 93.12 402 GLN A O 1
ATOM 3164 N N . SER A 1 403 ? 9.300 5.005 -13.088 1.00 94.12 403 SER A N 1
ATOM 3165 C CA . SER A 1 403 ? 10.462 5.553 -13.803 1.00 94.12 403 SER A CA 1
ATOM 3166 C C . SER A 1 403 ? 11.797 5.025 -13.261 1.00 94.12 403 SER A C 1
ATOM 3168 O O . SER A 1 403 ? 12.743 4.832 -14.018 1.00 94.12 403 SER A O 1
ATOM 3170 N N . LEU A 1 404 ? 11.908 4.772 -11.956 1.00 95.12 404 LEU A N 1
ATOM 3171 C CA . LEU A 1 404 ? 13.134 4.242 -11.360 1.00 95.12 404 LEU A CA 1
ATOM 3172 C C . LEU A 1 404 ? 13.380 2.773 -11.738 1.00 95.12 404 LEU A C 1
ATOM 3174 O O . LEU A 1 404 ? 14.533 2.366 -11.900 1.00 95.12 404 LEU A O 1
ATOM 3178 N N . ASN A 1 405 ? 12.316 1.986 -11.907 1.00 92.69 405 ASN A N 1
ATOM 3179 C CA . ASN A 1 405 ? 12.421 0.628 -12.435 1.00 92.69 405 ASN A CA 1
ATOM 3180 C C . ASN A 1 405 ? 12.922 0.642 -13.890 1.00 92.69 405 ASN A C 1
ATOM 3182 O O . ASN A 1 405 ? 13.860 -0.081 -14.226 1.00 92.69 405 ASN A O 1
ATOM 3186 N N . GLU A 1 406 ? 12.369 1.525 -14.730 1.00 92.31 406 GLU A N 1
ATOM 3187 C CA . GLU A 1 406 ? 12.820 1.721 -16.118 1.00 92.31 406 GLU A CA 1
ATOM 3188 C C . GLU A 1 406 ? 14.302 2.122 -16.188 1.00 92.31 406 GLU A C 1
ATOM 3190 O O . GLU A 1 406 ? 15.078 1.512 -16.927 1.00 92.31 406 GLU A O 1
ATOM 3195 N N . ASP A 1 407 ? 14.723 3.082 -15.359 1.00 95.44 407 ASP A N 1
ATOM 3196 C CA . ASP A 1 407 ? 16.122 3.510 -15.241 1.00 95.44 407 ASP A CA 1
ATOM 3197 C C . ASP A 1 407 ? 17.047 2.361 -14.812 1.00 95.44 407 ASP A C 1
ATOM 3199 O O . ASP A 1 407 ? 18.157 2.221 -15.330 1.00 95.44 407 ASP A O 1
ATOM 3203 N N . THR A 1 408 ? 16.591 1.516 -13.882 1.00 94.38 408 THR A N 1
ATOM 3204 C CA . THR A 1 408 ? 17.351 0.353 -13.399 1.00 94.38 408 THR A CA 1
ATOM 3205 C C . THR A 1 408 ? 17.548 -0.677 -14.514 1.00 94.38 408 THR A C 1
ATOM 3207 O O . THR A 1 408 ? 18.653 -1.202 -14.682 1.00 94.38 408 THR A O 1
ATOM 3210 N N . ILE A 1 409 ? 16.511 -0.935 -15.318 1.00 91.88 409 ILE A N 1
ATOM 3211 C CA . ILE A 1 409 ? 16.580 -1.827 -16.485 1.00 91.88 409 ILE A CA 1
ATOM 3212 C C . ILE A 1 409 ? 17.511 -1.240 -17.556 1.00 91.88 409 ILE A C 1
ATOM 3214 O O . ILE A 1 409 ? 18.363 -1.956 -18.091 1.00 91.88 409 ILE A O 1
ATOM 3218 N N . LEU A 1 410 ? 17.402 0.061 -17.844 1.00 94.50 410 LEU A N 1
ATOM 3219 C CA . LEU A 1 410 ? 18.261 0.755 -18.807 1.00 94.50 410 LEU A CA 1
ATOM 3220 C C . LEU A 1 410 ? 19.737 0.682 -18.396 1.00 94.50 410 LEU A C 1
ATOM 3222 O O . LEU A 1 410 ? 20.585 0.301 -19.206 1.00 94.50 410 LEU A O 1
ATOM 3226 N N . LEU A 1 411 ? 20.042 0.979 -17.131 1.00 96.06 411 LEU A N 1
ATOM 3227 C CA . LEU A 1 411 ? 21.396 0.894 -16.587 1.00 96.06 411 LEU A CA 1
ATOM 3228 C C . LEU A 1 411 ? 21.937 -0.540 -16.630 1.00 96.06 411 LEU A C 1
ATOM 3230 O O . LEU A 1 411 ? 23.060 -0.753 -17.085 1.00 96.06 411 LEU A O 1
ATOM 3234 N N . SER A 1 412 ? 21.127 -1.531 -16.249 1.00 94.75 412 SER A N 1
ATOM 3235 C CA . SER A 1 412 ? 21.509 -2.945 -16.334 1.00 94.75 412 SER A CA 1
ATOM 3236 C C . SER A 1 412 ? 21.843 -3.369 -17.770 1.00 94.75 412 SER A C 1
ATOM 3238 O O . SER A 1 412 ? 22.835 -4.065 -18.004 1.00 94.75 412 SER A O 1
ATOM 3240 N N . ASN A 1 413 ? 21.059 -2.910 -18.751 1.00 93.75 413 ASN A N 1
ATOM 3241 C CA . ASN A 1 413 ? 21.329 -3.155 -20.165 1.00 93.75 413 ASN A CA 1
ATOM 3242 C C . ASN A 1 413 ? 22.650 -2.505 -20.609 1.00 93.75 413 ASN A C 1
ATOM 3244 O O . ASN A 1 413 ? 23.443 -3.170 -21.276 1.00 93.75 413 ASN A O 1
ATOM 3248 N N . MET A 1 414 ? 22.924 -1.256 -20.210 1.00 95.12 414 MET A N 1
ATOM 3249 C CA . MET A 1 414 ? 24.193 -0.578 -20.515 1.00 95.12 414 MET A CA 1
ATOM 3250 C C . MET A 1 414 ? 25.399 -1.320 -19.930 1.00 95.12 414 MET A C 1
ATOM 3252 O O . MET A 1 414 ? 26.350 -1.596 -20.663 1.00 95.12 414 MET A O 1
ATOM 3256 N N . ILE A 1 415 ? 25.340 -1.693 -18.645 1.00 95.31 415 ILE A N 1
ATOM 3257 C CA . ILE A 1 415 ? 26.396 -2.460 -17.964 1.00 95.31 415 ILE A CA 1
ATOM 3258 C C . ILE A 1 415 ? 26.655 -3.762 -18.723 1.00 95.31 415 ILE A C 1
ATOM 3260 O O . ILE A 1 415 ? 27.793 -4.044 -19.093 1.00 95.31 415 ILE A O 1
ATOM 3264 N N . ARG A 1 416 ? 25.598 -4.512 -19.064 1.00 94.38 416 ARG A N 1
ATOM 3265 C CA . ARG A 1 416 ? 25.717 -5.766 -19.820 1.00 94.38 416 ARG A CA 1
ATOM 3266 C C . ARG A 1 416 ? 26.390 -5.573 -21.180 1.00 94.38 416 ARG A C 1
ATOM 3268 O O . ARG A 1 416 ? 27.234 -6.391 -21.551 1.00 94.38 416 ARG A O 1
ATOM 3275 N N . GLU A 1 417 ? 26.029 -4.538 -21.939 1.00 94.38 417 GLU A N 1
ATOM 3276 C CA . GLU A 1 417 ? 26.668 -4.271 -23.235 1.00 94.38 417 GLU A CA 1
ATOM 3277 C C . GLU A 1 417 ? 28.143 -3.879 -23.084 1.00 94.38 417 GLU A C 1
ATOM 3279 O O . GLU A 1 417 ? 28.971 -4.324 -23.882 1.00 94.38 417 GLU A O 1
ATOM 3284 N N . ILE A 1 418 ? 28.504 -3.128 -22.039 1.00 94.50 418 ILE A N 1
ATOM 3285 C CA . ILE A 1 418 ? 29.907 -2.823 -21.722 1.00 94.50 418 ILE A CA 1
ATOM 3286 C C . ILE A 1 418 ? 30.668 -4.111 -21.385 1.00 94.50 418 ILE A C 1
ATOM 3288 O O . ILE A 1 418 ? 31.690 -4.403 -22.016 1.00 94.50 418 ILE A O 1
ATOM 3292 N N . THR A 1 419 ? 30.132 -4.939 -20.485 1.00 93.88 419 THR A N 1
ATOM 3293 C CA . THR A 1 419 ? 30.743 -6.209 -20.064 1.00 93.88 419 THR A CA 1
ATOM 3294 C C . THR A 1 419 ? 30.945 -7.180 -21.229 1.00 93.88 419 THR A C 1
ATOM 3296 O O . THR A 1 419 ? 31.941 -7.904 -21.254 1.00 93.88 419 THR A O 1
ATOM 3299 N N . LYS A 1 420 ? 30.061 -7.195 -22.237 1.00 93.38 420 LYS A N 1
ATOM 3300 C CA . LYS A 1 420 ? 30.253 -8.014 -23.453 1.00 93.38 420 LYS A CA 1
ATOM 3301 C C . LYS A 1 420 ? 31.528 -7.654 -24.222 1.00 93.38 420 LYS A C 1
ATOM 3303 O O . LYS A 1 420 ? 32.092 -8.522 -24.887 1.00 93.38 420 LYS A O 1
ATOM 3308 N N . ILE A 1 421 ? 31.966 -6.397 -24.155 1.00 93.44 421 ILE A N 1
ATOM 3309 C CA . ILE A 1 421 ? 33.168 -5.905 -24.838 1.00 93.44 421 ILE A CA 1
ATOM 3310 C C . ILE A 1 421 ? 34.410 -6.057 -23.957 1.00 93.44 421 ILE A C 1
ATOM 3312 O O . ILE A 1 421 ? 35.474 -6.419 -24.461 1.00 93.44 421 ILE A O 1
ATOM 3316 N N . THR A 1 422 ? 34.289 -5.789 -22.658 1.00 91.25 422 THR A N 1
ATOM 3317 C CA . THR A 1 422 ? 35.434 -5.722 -21.737 1.00 91.25 422 THR A CA 1
ATOM 3318 C C . THR A 1 422 ? 35.734 -7.024 -21.005 1.00 91.25 422 THR A C 1
ATOM 3320 O O . THR A 1 422 ? 36.856 -7.218 -20.547 1.00 91.25 422 THR A O 1
ATOM 3323 N N . GLY A 1 423 ? 34.745 -7.908 -20.857 1.00 88.56 423 GLY A N 1
ATOM 3324 C CA . GLY A 1 423 ? 34.747 -8.932 -19.813 1.00 88.56 423 GLY A CA 1
ATOM 3325 C C . GLY A 1 423 ? 3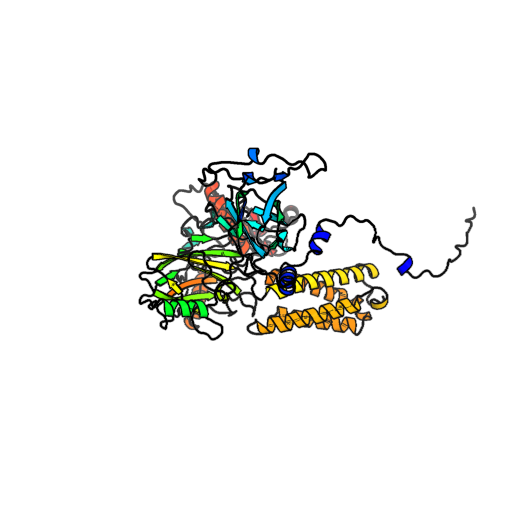4.423 -8.348 -18.432 1.00 88.56 423 GLY A C 1
ATOM 3326 O O . GLY A 1 423 ? 34.138 -7.158 -18.298 1.00 88.56 423 GLY A O 1
ATOM 3327 N N . SER A 1 424 ? 34.461 -9.195 -17.401 1.00 83.75 424 SER A N 1
ATOM 3328 C CA . SER A 1 424 ? 34.157 -8.813 -16.011 1.00 83.75 424 SER A CA 1
ATOM 3329 C C . SER A 1 424 ? 35.239 -7.957 -15.343 1.00 83.75 424 SER A C 1
ATOM 3331 O O . SER A 1 424 ? 34.969 -7.323 -14.335 1.00 83.75 424 SER A O 1
ATOM 3333 N N . GLU A 1 425 ? 36.457 -7.951 -15.888 1.00 86.94 425 GLU A N 1
ATOM 3334 C CA . GLU A 1 425 ? 37.600 -7.184 -15.379 1.00 86.94 425 GLU A CA 1
ATOM 3335 C C . GLU A 1 425 ? 38.172 -6.313 -16.515 1.00 86.94 425 GLU A C 1
ATOM 3337 O O . GLU A 1 425 ? 39.109 -6.729 -17.205 1.00 86.94 425 GLU A O 1
ATOM 3342 N N . PRO A 1 426 ? 37.586 -5.131 -16.782 1.00 88.69 426 PRO A N 1
ATOM 3343 C CA . PRO A 1 426 ? 38.067 -4.234 -17.833 1.00 88.69 426 PRO A CA 1
ATOM 3344 C C . PRO A 1 426 ? 39.501 -3.751 -17.565 1.00 88.69 426 PRO A C 1
ATOM 3346 O O . PRO A 1 426 ? 39.807 -3.260 -16.483 1.00 88.69 426 PRO A O 1
ATOM 3349 N N . ASP A 1 427 ? 40.383 -3.802 -18.572 1.00 90.38 427 ASP A N 1
ATOM 3350 C CA . ASP A 1 427 ? 41.694 -3.132 -18.495 1.00 90.38 427 ASP A CA 1
ATOM 3351 C C . ASP A 1 427 ? 41.517 -1.597 -18.509 1.00 90.38 427 ASP A C 1
ATOM 3353 O O . ASP A 1 427 ? 41.134 -1.046 -19.546 1.00 90.38 427 ASP A O 1
ATOM 3357 N N . PRO A 1 428 ? 41.852 -0.876 -17.420 1.00 88.31 428 PRO A N 1
ATOM 3358 C CA . PRO A 1 428 ? 41.660 0.570 -17.309 1.00 88.31 428 PRO A CA 1
ATOM 3359 C C . PRO A 1 428 ? 42.606 1.400 -18.189 1.00 88.31 428 PRO A C 1
ATOM 3361 O O . PRO A 1 428 ? 42.536 2.633 -18.174 1.00 88.31 428 PRO A O 1
ATOM 3364 N N . ASN A 1 429 ? 43.556 0.775 -18.884 1.00 90.69 429 ASN A N 1
ATOM 3365 C CA . ASN A 1 429 ? 44.505 1.448 -19.772 1.00 90.69 429 ASN A CA 1
ATOM 3366 C C . ASN A 1 429 ? 44.204 1.213 -21.257 1.00 90.69 429 ASN A C 1
ATOM 3368 O O . ASN A 1 429 ? 44.898 1.778 -22.106 1.00 90.69 429 ASN A O 1
ATOM 3372 N N . TYR A 1 430 ? 43.199 0.396 -21.575 1.00 90.50 430 TYR A N 1
ATOM 3373 C CA . TYR A 1 430 ? 42.815 0.088 -22.945 1.00 90.50 430 TYR A CA 1
ATOM 3374 C C . TYR A 1 430 ? 41.669 0.992 -23.420 1.00 90.50 430 TYR A C 1
ATOM 3376 O O . TYR A 1 430 ? 40.656 1.144 -22.744 1.00 90.50 430 TYR A O 1
ATOM 3384 N N . ASP A 1 431 ? 41.816 1.583 -24.609 1.00 90.69 431 ASP A N 1
ATOM 3385 C CA . ASP A 1 431 ? 40.752 2.373 -25.238 1.00 90.69 431 ASP A CA 1
ATOM 3386 C C . ASP A 1 431 ? 39.806 1.456 -26.030 1.00 90.69 431 ASP A C 1
ATOM 3388 O O . ASP A 1 431 ? 40.062 1.106 -27.188 1.00 90.69 431 ASP A O 1
ATOM 3392 N N . TYR A 1 432 ? 38.698 1.070 -25.397 1.00 91.62 432 TYR A N 1
ATOM 3393 C CA . TYR A 1 432 ? 37.644 0.243 -26.000 1.00 91.62 432 TYR A CA 1
ATOM 3394 C C . TYR A 1 432 ? 36.780 0.994 -27.018 1.00 91.62 432 TYR A C 1
ATOM 3396 O O . TYR A 1 432 ? 35.965 0.369 -27.706 1.00 91.62 432 TYR A O 1
ATOM 3404 N N . LYS A 1 433 ? 36.928 2.324 -27.118 1.00 93.12 433 LYS A N 1
ATOM 3405 C CA . LYS A 1 433 ? 36.105 3.189 -27.972 1.00 93.12 433 LYS A CA 1
ATOM 3406 C C . LYS A 1 433 ? 34.610 2.935 -27.775 1.00 93.12 433 LYS A C 1
ATOM 3408 O O . LYS A 1 433 ? 33.881 2.769 -28.751 1.00 93.12 433 LYS A O 1
ATOM 3413 N N . PHE A 1 434 ? 34.159 2.885 -26.518 1.00 92.69 434 PHE A N 1
ATOM 3414 C CA . PHE A 1 434 ? 32.818 2.427 -26.133 1.00 92.69 434 PHE A CA 1
ATOM 3415 C C . PHE A 1 434 ? 31.691 3.012 -26.986 1.00 92.69 434 PHE A C 1
ATOM 3417 O O . PHE A 1 434 ? 30.898 2.252 -27.523 1.00 92.69 434 PHE A O 1
ATOM 3424 N N . PHE A 1 435 ? 31.677 4.325 -27.228 1.00 95.31 435 PHE A N 1
ATOM 3425 C CA . PHE A 1 435 ? 30.628 4.975 -28.032 1.00 95.31 435 PHE A CA 1
ATOM 3426 C C . PHE A 1 435 ? 30.668 4.655 -29.530 1.00 95.31 435 PHE A C 1
ATOM 3428 O O . PHE A 1 435 ? 29.696 4.889 -30.238 1.00 95.31 435 PHE A O 1
ATOM 3435 N N . SER A 1 436 ? 31.788 4.146 -30.043 1.00 91.94 436 SER A N 1
ATOM 3436 C CA . SER A 1 436 ? 31.875 3.629 -31.417 1.00 91.94 436 SER A CA 1
ATOM 3437 C C . SER A 1 436 ? 31.586 2.129 -31.496 1.00 91.94 436 SER A C 1
ATOM 3439 O O . SER A 1 436 ? 31.218 1.637 -32.561 1.00 91.94 436 SER A O 1
ATOM 3441 N N . THR A 1 437 ? 31.797 1.404 -30.396 1.00 92.44 437 THR A N 1
ATOM 3442 C CA . THR A 1 437 ? 31.689 -0.059 -30.329 1.00 92.44 437 THR A CA 1
ATOM 3443 C C . THR A 1 437 ? 30.293 -0.515 -29.905 1.00 92.44 437 THR A C 1
ATOM 3445 O O . THR A 1 437 ? 29.802 -1.514 -30.426 1.00 92.44 437 THR A O 1
ATOM 3448 N N . ILE A 1 438 ? 29.655 0.213 -28.989 1.00 93.50 438 ILE A N 1
ATOM 3449 C CA . ILE A 1 438 ? 28.335 -0.086 -28.432 1.00 93.50 438 ILE A CA 1
ATOM 3450 C C . ILE A 1 438 ? 27.360 0.966 -28.970 1.00 93.50 438 ILE A C 1
ATOM 3452 O O . ILE A 1 438 ? 27.459 2.135 -28.581 1.00 93.50 438 ILE A O 1
ATOM 3456 N N . PRO A 1 439 ? 26.449 0.582 -29.884 1.00 92.19 439 PRO A N 1
ATOM 3457 C CA . PRO A 1 439 ? 25.396 1.470 -30.363 1.00 92.19 439 PRO A CA 1
ATOM 3458 C C . PRO A 1 439 ? 24.581 2.043 -29.201 1.00 92.19 439 PRO A C 1
ATOM 3460 O O . PRO A 1 439 ? 24.378 1.368 -28.195 1.00 92.19 439 PRO A O 1
ATOM 3463 N N . ASP A 1 440 ? 24.143 3.291 -29.345 1.00 93.19 440 ASP A N 1
ATOM 3464 C CA . ASP A 1 440 ? 23.210 3.983 -28.446 1.00 93.19 440 ASP A CA 1
ATOM 3465 C C . ASP A 1 440 ? 23.679 4.160 -26.988 1.00 93.19 440 ASP A C 1
ATOM 3467 O O . ASP A 1 440 ? 22.995 4.808 -26.206 1.00 93.19 440 ASP A O 1
ATOM 3471 N N . LEU A 1 441 ? 24.872 3.683 -26.601 1.00 95.81 441 LEU A N 1
ATOM 3472 C CA . LEU A 1 441 ? 25.369 3.785 -25.221 1.00 95.81 441 LEU A CA 1
ATOM 3473 C C . LEU A 1 441 ? 25.394 5.231 -24.715 1.00 95.81 441 LEU A C 1
ATOM 3475 O O . LEU A 1 441 ? 24.948 5.506 -23.606 1.00 95.81 441 LEU A O 1
ATOM 3479 N N . LYS A 1 442 ? 25.893 6.155 -25.542 1.00 97.12 442 LYS A N 1
ATOM 3480 C CA . LYS A 1 442 ? 25.933 7.578 -25.197 1.00 97.12 442 LYS A CA 1
ATOM 3481 C C . LYS A 1 442 ? 24.525 8.148 -25.006 1.00 97.12 442 LYS A C 1
ATOM 3483 O O . LYS A 1 442 ? 24.281 8.854 -24.038 1.00 97.12 442 LYS A O 1
ATOM 3488 N N . GLU A 1 443 ? 23.615 7.831 -25.924 1.00 97.06 443 GLU A N 1
ATOM 3489 C CA . GLU A 1 443 ? 22.227 8.295 -25.870 1.00 97.06 443 GLU A CA 1
ATOM 3490 C C . GLU A 1 443 ? 21.510 7.733 -24.637 1.00 97.06 443 GLU A C 1
ATOM 3492 O O . GLU A 1 443 ? 20.863 8.480 -23.914 1.00 97.06 443 GLU A O 1
ATOM 3497 N N . ASN A 1 444 ? 21.713 6.454 -24.316 1.00 96.88 444 ASN A N 1
ATOM 3498 C CA . ASN A 1 444 ? 21.162 5.816 -23.122 1.00 96.88 444 ASN A CA 1
ATOM 3499 C C . ASN A 1 444 ? 21.684 6.454 -21.823 1.00 96.88 444 ASN A C 1
ATOM 3501 O O . ASN A 1 444 ? 20.904 6.657 -20.892 1.00 96.88 444 ASN A O 1
ATOM 3505 N N . MET A 1 445 ? 22.970 6.823 -21.760 1.00 98.12 445 MET A N 1
ATOM 3506 C CA . MET A 1 445 ? 23.520 7.588 -20.632 1.00 98.12 445 MET A CA 1
ATOM 3507 C C . MET A 1 445 ? 22.857 8.967 -20.521 1.00 98.12 445 MET A C 1
ATOM 3509 O O . MET A 1 445 ? 22.431 9.355 -19.435 1.00 98.12 445 MET A O 1
ATOM 3513 N N . GLU A 1 446 ? 22.712 9.689 -21.636 1.00 98.19 446 GLU A N 1
ATOM 3514 C CA . GLU A 1 446 ? 22.057 11.004 -21.680 1.00 98.19 446 GLU A CA 1
ATOM 3515 C C . GLU A 1 446 ? 20.564 10.921 -21.277 1.00 98.19 446 GLU A C 1
ATOM 3517 O O . GLU A 1 446 ? 20.079 11.780 -20.532 1.00 98.19 446 GLU A O 1
ATOM 3522 N N . ILE A 1 447 ? 19.849 9.866 -21.689 1.00 97.81 447 ILE A N 1
ATOM 3523 C CA . ILE A 1 447 ? 18.464 9.572 -21.279 1.00 97.81 447 ILE A CA 1
ATOM 3524 C C . ILE A 1 447 ? 18.391 9.332 -19.770 1.00 97.81 447 ILE A C 1
ATOM 3526 O O . ILE A 1 447 ? 17.579 9.966 -19.091 1.00 97.81 447 ILE A O 1
ATOM 3530 N N . LEU A 1 448 ? 19.255 8.469 -19.228 1.00 97.75 448 LEU A N 1
ATOM 3531 C CA . LEU A 1 448 ? 19.285 8.167 -17.797 1.00 97.75 448 LEU A CA 1
ATOM 3532 C C . LEU A 1 448 ? 19.590 9.426 -16.970 1.00 97.75 448 LEU A C 1
ATOM 3534 O O . LEU A 1 448 ? 18.910 9.704 -15.984 1.00 97.75 448 LEU A O 1
ATOM 3538 N N . MET A 1 449 ? 20.541 10.256 -17.406 1.00 98.50 449 MET A N 1
ATOM 3539 C CA . MET A 1 449 ? 20.848 11.541 -16.766 1.00 98.50 449 MET A CA 1
ATOM 3540 C C . MET A 1 449 ? 19.636 12.484 -16.721 1.00 98.50 449 MET A C 1
ATOM 3542 O O . MET A 1 449 ? 19.384 13.126 -15.695 1.00 98.50 449 MET A O 1
ATOM 3546 N N . ALA A 1 450 ? 18.890 12.594 -17.824 1.00 98.31 450 ALA A N 1
ATOM 3547 C CA . ALA A 1 450 ? 17.686 13.419 -17.885 1.00 98.31 450 ALA A CA 1
ATOM 3548 C C . ALA A 1 450 ? 16.580 12.861 -16.976 1.00 98.31 450 ALA A C 1
ATOM 3550 O O . ALA A 1 450 ? 15.965 13.611 -16.215 1.00 98.31 450 ALA A O 1
ATOM 3551 N N . SER A 1 451 ? 16.384 11.544 -17.001 1.00 97.94 451 SER A N 1
ATOM 3552 C CA . SER A 1 451 ? 15.416 10.829 -16.169 1.00 97.94 451 SER A CA 1
ATOM 3553 C C . SER A 1 451 ? 15.689 11.027 -14.671 1.00 97.94 451 SER A C 1
ATOM 3555 O O . SER A 1 451 ? 14.776 11.347 -13.900 1.00 97.94 451 SER A O 1
ATOM 3557 N N . LEU A 1 452 ? 16.949 10.904 -14.236 1.00 98.25 452 LEU A N 1
ATOM 3558 C CA . LEU A 1 452 ? 17.365 11.135 -12.847 1.00 98.25 452 LEU A CA 1
ATOM 3559 C C . LEU A 1 452 ? 17.127 12.585 -12.402 1.00 98.25 452 LEU A C 1
ATOM 3561 O O . LEU A 1 452 ? 16.679 12.813 -11.277 1.00 98.25 452 LEU A O 1
ATOM 3565 N N . GLN A 1 453 ? 17.358 13.563 -13.286 1.00 97.81 453 GLN A N 1
ATOM 3566 C CA . GLN A 1 453 ? 17.068 14.972 -13.000 1.00 97.81 453 GLN A CA 1
ATOM 3567 C C . GLN A 1 453 ? 15.569 15.214 -12.787 1.00 97.81 453 GLN A C 1
ATOM 3569 O O . GLN A 1 453 ? 15.195 15.860 -11.812 1.00 97.81 453 GLN A O 1
ATOM 3574 N N . VAL A 1 454 ? 14.712 14.664 -13.654 1.00 97.44 454 VAL A N 1
ATOM 3575 C CA . VAL A 1 454 ? 13.250 14.801 -13.524 1.00 97.44 454 VAL A CA 1
ATOM 3576 C C . VAL A 1 454 ? 12.764 14.230 -12.190 1.00 97.44 454 VAL A C 1
ATOM 3578 O O . VAL A 1 454 ? 11.977 14.874 -11.496 1.00 97.44 454 VAL A O 1
ATOM 3581 N N . LYS A 1 455 ? 13.272 13.058 -11.787 1.00 96.19 455 LYS A N 1
ATOM 3582 C CA . LYS A 1 455 ? 12.944 12.458 -10.483 1.00 96.19 455 LYS A CA 1
ATOM 3583 C C . LYS A 1 455 ? 13.438 13.299 -9.312 1.00 96.19 455 LYS A C 1
ATOM 3585 O O . LYS A 1 455 ? 12.691 13.472 -8.353 1.00 96.19 455 LYS A O 1
ATOM 3590 N N . TYR A 1 456 ? 14.658 13.835 -9.384 1.00 96.06 456 TYR A N 1
ATOM 3591 C CA . TYR A 1 456 ? 15.168 14.760 -8.370 1.00 96.06 456 TYR A CA 1
ATOM 3592 C C . TYR A 1 456 ? 14.238 15.967 -8.206 1.00 96.06 456 TYR A C 1
ATOM 3594 O O . TYR A 1 456 ? 13.778 16.236 -7.095 1.00 96.06 456 TYR A O 1
ATOM 3602 N N . ASP A 1 457 ? 13.919 16.652 -9.308 1.00 95.50 457 ASP A N 1
ATOM 3603 C CA . ASP A 1 457 ? 13.087 17.855 -9.284 1.00 95.50 457 ASP A CA 1
ATOM 3604 C C . ASP A 1 457 ? 11.704 17.550 -8.702 1.00 95.50 457 ASP A C 1
ATOM 3606 O O . ASP A 1 457 ? 11.216 18.298 -7.856 1.00 95.50 457 ASP A O 1
ATOM 3610 N N . TYR A 1 458 ? 11.108 16.418 -9.087 1.00 95.00 458 TYR A N 1
ATOM 3611 C CA . TYR A 1 458 ? 9.809 15.992 -8.580 1.00 95.00 458 TYR A CA 1
ATOM 3612 C C . TYR A 1 458 ? 9.829 15.653 -7.085 1.00 95.00 458 TYR A C 1
ATOM 3614 O O . TYR A 1 458 ? 8.991 16.161 -6.337 1.00 95.00 458 TYR A O 1
ATOM 3622 N N . LEU A 1 459 ? 10.796 14.856 -6.615 1.00 93.62 459 LEU A N 1
ATOM 3623 C CA . LEU A 1 459 ? 10.905 14.507 -5.194 1.00 93.62 459 LEU A CA 1
ATOM 3624 C C . LEU A 1 459 ? 11.049 15.759 -4.322 1.00 93.62 459 LEU A C 1
ATOM 3626 O O . LEU A 1 459 ? 10.395 15.864 -3.287 1.00 93.62 459 LEU A O 1
ATOM 3630 N N . MET A 1 460 ? 11.807 16.759 -4.776 1.00 93.81 460 MET A N 1
ATOM 3631 C CA . MET A 1 460 ? 11.940 18.032 -4.061 1.00 93.81 460 MET A CA 1
ATOM 3632 C C . MET A 1 460 ? 10.620 18.815 -3.931 1.00 93.81 460 MET A C 1
ATOM 3634 O O . MET A 1 460 ? 10.523 19.664 -3.046 1.00 93.81 460 M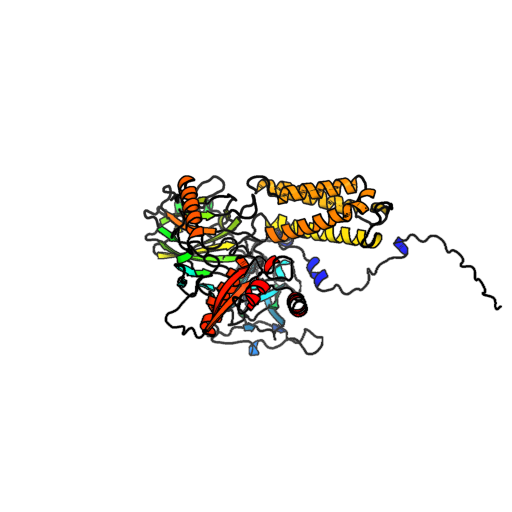ET A O 1
ATOM 3638 N N . THR A 1 461 ? 9.603 18.545 -4.762 1.00 92.94 461 THR A N 1
ATOM 3639 C CA . THR A 1 461 ? 8.275 19.180 -4.639 1.00 92.94 461 THR A CA 1
ATOM 3640 C C . THR A 1 461 ? 7.396 18.551 -3.562 1.00 92.94 461 THR A C 1
ATOM 3642 O O . THR A 1 461 ? 6.606 19.254 -2.931 1.00 92.94 461 THR A O 1
ATOM 3645 N N . ILE A 1 462 ? 7.536 17.243 -3.329 1.00 90.69 462 ILE A N 1
ATOM 3646 C CA . ILE A 1 462 ? 6.703 16.495 -2.375 1.00 90.69 462 ILE A CA 1
ATOM 3647 C C . ILE A 1 462 ? 7.390 16.295 -1.021 1.00 90.69 462 ILE A C 1
ATOM 3649 O O . ILE A 1 462 ? 6.726 15.964 -0.036 1.00 90.69 462 ILE A O 1
ATOM 3653 N N . SER A 1 463 ? 8.710 16.483 -0.960 1.00 90.81 463 SER A N 1
ATOM 3654 C CA . SER A 1 463 ? 9.505 16.227 0.233 1.00 90.81 463 SER A CA 1
ATOM 3655 C C . SER A 1 463 ? 9.599 17.404 1.200 1.00 90.81 463 SER A C 1
ATOM 3657 O O . SER A 1 463 ? 9.704 18.570 0.824 1.00 90.81 463 SER A O 1
ATOM 3659 N N . THR A 1 464 ? 9.684 17.088 2.491 1.00 87.62 464 THR A N 1
ATOM 3660 C CA . THR A 1 464 ? 10.139 18.018 3.524 1.00 87.62 464 THR A CA 1
ATOM 3661 C C . THR A 1 464 ? 11.668 17.996 3.587 1.00 87.62 464 THR A C 1
ATOM 3663 O O . THR A 1 464 ? 12.262 17.147 4.253 1.00 87.62 464 THR A O 1
ATOM 3666 N N . GLY A 1 465 ? 12.319 18.936 2.903 1.00 86.12 465 GLY A N 1
ATOM 3667 C CA . GLY A 1 465 ? 13.783 19.009 2.834 1.00 86.12 465 GLY A CA 1
ATOM 3668 C C . GLY A 1 465 ? 14.352 18.241 1.641 1.00 86.12 465 GLY A C 1
ATOM 3669 O O . GLY A 1 465 ? 13.668 18.072 0.639 1.00 86.12 465 GLY A O 1
ATOM 3670 N N . SER A 1 466 ? 15.618 17.827 1.731 1.00 85.75 466 SER A N 1
ATOM 3671 C CA . SER A 1 466 ? 16.325 17.134 0.648 1.00 85.75 466 SER A CA 1
ATOM 3672 C C . SER A 1 466 ? 16.579 15.673 1.033 1.00 85.75 466 SER A C 1
ATOM 3674 O O . SER A 1 466 ? 17.465 15.418 1.851 1.00 85.75 466 SER A O 1
ATOM 3676 N N . PRO A 1 467 ? 15.808 14.714 0.485 1.00 88.81 467 PRO A N 1
ATOM 3677 C CA . PRO A 1 467 ? 16.000 13.294 0.763 1.00 88.81 467 PRO A CA 1
ATOM 3678 C C . PRO A 1 467 ? 17.383 12.802 0.323 1.00 88.81 467 PRO A C 1
ATOM 3680 O O . PRO A 1 467 ? 17.877 13.181 -0.742 1.00 88.81 467 PRO A O 1
ATOM 3683 N N . ALA A 1 468 ? 17.977 11.874 1.079 1.00 89.94 468 ALA A N 1
ATOM 3684 C CA . ALA A 1 468 ? 19.239 11.224 0.706 1.00 89.94 468 ALA A CA 1
ATOM 3685 C C . ALA A 1 468 ? 19.187 10.586 -0.699 1.00 89.94 468 ALA A C 1
ATOM 3687 O O . ALA A 1 468 ? 20.138 10.693 -1.471 1.00 89.94 468 ALA A O 1
ATOM 3688 N N . MET A 1 469 ? 18.043 9.994 -1.054 1.00 92.19 469 MET A N 1
ATOM 3689 C CA . MET A 1 469 ? 17.775 9.421 -2.375 1.00 92.19 469 MET A CA 1
ATOM 3690 C C . MET A 1 469 ? 17.874 10.454 -3.500 1.00 92.19 469 MET A C 1
ATOM 3692 O O . MET A 1 469 ? 18.542 10.209 -4.500 1.00 92.19 469 MET A O 1
ATOM 3696 N N . ALA A 1 470 ? 17.264 11.629 -3.321 1.00 93.38 470 ALA A N 1
ATOM 3697 C CA . ALA A 1 470 ? 17.306 12.691 -4.320 1.00 93.38 470 ALA A CA 1
ATOM 3698 C C . ALA A 1 470 ? 18.761 13.136 -4.573 1.00 93.38 470 ALA A C 1
ATOM 3700 O O . ALA A 1 470 ? 19.197 13.233 -5.718 1.00 93.38 470 ALA A O 1
ATOM 3701 N N . ASN A 1 471 ? 19.557 13.306 -3.515 1.00 94.00 471 ASN A N 1
ATOM 3702 C CA . ASN A 1 471 ? 20.979 13.648 -3.649 1.00 94.00 471 ASN A CA 1
ATOM 3703 C C . ASN A 1 471 ? 21.804 12.541 -4.329 1.00 94.00 471 ASN A C 1
ATOM 3705 O O . ASN A 1 471 ? 22.725 12.828 -5.096 1.00 94.00 471 ASN A O 1
ATOM 3709 N N . ASN A 1 472 ? 21.465 11.274 -4.086 1.00 95.94 472 ASN A N 1
ATOM 3710 C CA . ASN A 1 472 ? 22.105 10.150 -4.761 1.00 95.94 472 ASN A CA 1
ATOM 3711 C C . ASN A 1 472 ? 21.799 10.129 -6.270 1.00 95.94 472 ASN A C 1
ATOM 3713 O O . ASN A 1 472 ? 22.710 9.860 -7.049 1.00 95.94 472 ASN A O 1
ATOM 3717 N N . PHE A 1 473 ? 20.590 10.511 -6.703 1.00 97.19 473 PHE A N 1
ATOM 3718 C CA . PHE A 1 473 ? 20.279 10.664 -8.133 1.00 97.19 473 PHE A CA 1
ATOM 3719 C C . PHE A 1 473 ? 21.169 11.703 -8.822 1.00 97.19 473 PHE A C 1
ATOM 3721 O O . PHE A 1 473 ? 21.631 11.458 -9.934 1.00 97.19 473 PHE A O 1
ATOM 3728 N N . LEU A 1 474 ? 21.466 12.827 -8.158 1.00 97.25 474 LEU A N 1
ATOM 3729 C CA . LEU A 1 474 ? 22.411 13.817 -8.689 1.00 97.25 474 LEU A CA 1
ATOM 3730 C C . LEU A 1 474 ? 23.832 13.259 -8.784 1.00 97.25 474 LEU A C 1
ATOM 3732 O O . LEU A 1 474 ? 24.497 13.464 -9.789 1.00 97.25 474 LEU A O 1
ATOM 3736 N N . THR A 1 475 ? 24.266 12.494 -7.779 1.00 97.50 475 THR A N 1
ATOM 3737 C CA . THR A 1 475 ? 25.600 11.870 -7.789 1.00 97.50 475 THR A CA 1
ATOM 3738 C C . THR A 1 475 ? 25.754 10.905 -8.967 1.00 97.50 475 THR A C 1
ATOM 3740 O O . THR A 1 475 ? 26.740 10.978 -9.692 1.00 97.50 475 THR A O 1
ATOM 3743 N N . ILE A 1 476 ? 24.760 10.041 -9.200 1.00 98.25 476 ILE A N 1
ATOM 3744 C CA . ILE A 1 476 ? 24.768 9.094 -10.327 1.00 98.25 476 ILE A CA 1
ATOM 3745 C C . ILE A 1 476 ? 24.728 9.847 -11.660 1.00 98.25 476 ILE A C 1
ATOM 3747 O O . ILE A 1 476 ? 25.450 9.509 -12.595 1.00 98.25 476 ILE A O 1
ATOM 3751 N N . LYS A 1 477 ? 23.912 10.901 -11.753 1.00 98.25 477 LYS A N 1
ATOM 3752 C CA . LYS A 1 477 ? 23.863 11.758 -12.938 1.00 98.25 477 LYS A CA 1
ATOM 3753 C C . LYS A 1 477 ? 25.229 12.384 -13.246 1.00 98.25 477 LYS A C 1
ATOM 3755 O O . LYS A 1 477 ? 25.614 12.400 -14.412 1.00 98.25 477 LYS A O 1
ATOM 3760 N N . ASP A 1 478 ? 25.939 12.888 -12.240 1.00 97.75 478 ASP A N 1
ATOM 3761 C CA . ASP A 1 478 ? 27.258 13.503 -12.421 1.00 97.75 478 ASP A CA 1
ATOM 3762 C C . ASP A 1 478 ? 28.306 12.460 -12.851 1.00 97.75 478 ASP A C 1
ATOM 3764 O O . ASP A 1 478 ? 29.066 12.710 -13.783 1.00 97.75 478 ASP A O 1
ATOM 3768 N N . GLN A 1 479 ? 28.271 11.246 -12.284 1.00 97.19 479 GLN A N 1
ATOM 3769 C CA . GLN A 1 479 ? 29.118 10.125 -12.730 1.00 97.19 479 GLN A CA 1
ATOM 3770 C C . GLN A 1 479 ? 28.886 9.776 -14.209 1.00 97.19 479 GLN A C 1
ATOM 3772 O O . GLN A 1 479 ? 29.835 9.584 -14.971 1.00 97.19 479 GLN A O 1
ATOM 3777 N N . LEU A 1 480 ? 27.624 9.726 -14.647 1.00 98.06 480 LEU A N 1
ATOM 3778 C CA . LEU A 1 480 ? 27.286 9.496 -16.055 1.00 98.06 480 LEU A CA 1
ATOM 3779 C C . LEU A 1 480 ? 27.746 10.655 -16.948 1.00 98.06 480 LEU A C 1
ATOM 3781 O O . LEU A 1 480 ? 28.233 10.416 -18.052 1.00 98.06 480 LEU A O 1
ATOM 3785 N N . ALA A 1 481 ? 27.632 11.900 -16.476 1.00 97.88 481 ALA A N 1
ATOM 3786 C CA . ALA A 1 481 ? 28.098 13.074 -17.209 1.00 97.88 481 ALA A CA 1
ATOM 3787 C C . ALA A 1 481 ? 29.611 13.014 -17.468 1.00 97.88 481 ALA A C 1
ATOM 3789 O O . ALA A 1 481 ? 30.040 13.231 -18.604 1.00 97.88 481 ALA A O 1
ATOM 3790 N N . ASP A 1 482 ? 30.395 12.635 -16.457 1.00 96.88 482 ASP A N 1
ATOM 3791 C CA . ASP A 1 482 ? 31.847 12.462 -16.569 1.00 96.88 482 ASP A CA 1
ATOM 3792 C C . ASP A 1 482 ? 32.210 11.374 -17.599 1.00 96.88 482 ASP A C 1
ATOM 3794 O O . ASP A 1 482 ? 33.122 11.554 -18.410 1.00 96.88 482 ASP A O 1
ATOM 3798 N N . MET A 1 483 ? 31.462 10.263 -17.635 1.00 96.94 483 MET A N 1
ATOM 3799 C CA . MET A 1 483 ? 31.644 9.196 -18.633 1.00 96.94 483 MET A CA 1
ATOM 3800 C C . MET A 1 483 ? 31.254 9.620 -20.054 1.00 96.94 483 MET A C 1
ATOM 3802 O O . MET A 1 483 ? 31.853 9.157 -21.028 1.00 96.94 483 MET A O 1
ATOM 3806 N N . VAL A 1 484 ? 30.250 10.490 -20.192 1.00 97.38 484 VAL A N 1
ATOM 3807 C CA . VAL A 1 484 ? 29.845 11.062 -21.483 1.00 97.38 484 VAL A CA 1
ATOM 3808 C C . VAL A 1 484 ? 30.878 12.064 -21.999 1.00 97.38 484 VAL A C 1
ATOM 3810 O O . VAL A 1 484 ? 31.130 12.098 -23.209 1.00 97.38 484 VAL A O 1
ATOM 3813 N N . GLU A 1 485 ? 31.484 12.857 -21.112 1.00 97.12 485 GLU A N 1
ATOM 3814 C CA . GLU A 1 485 ? 32.544 13.809 -21.459 1.00 97.12 485 GLU A CA 1
ATOM 3815 C C . GLU A 1 485 ? 33.857 13.101 -21.825 1.00 97.12 485 GLU A C 1
ATOM 3817 O O . GLU A 1 485 ? 34.455 13.424 -22.858 1.00 97.12 485 GLU A O 1
ATOM 3822 N N . ASP A 1 486 ? 34.276 12.105 -21.037 1.00 95.56 486 ASP A N 1
ATOM 3823 C CA . ASP A 1 486 ? 35.460 11.281 -21.301 1.00 95.56 486 ASP A CA 1
ATOM 3824 C C . ASP A 1 486 ? 35.130 9.771 -21.300 1.00 95.56 486 ASP A C 1
ATOM 3826 O O . ASP A 1 486 ? 35.261 9.093 -20.272 1.00 95.56 486 ASP A O 1
ATOM 3830 N N . PRO A 1 487 ? 34.793 9.192 -22.473 1.00 92.75 487 PRO A N 1
ATOM 3831 C CA . PRO A 1 487 ? 34.429 7.777 -22.602 1.00 92.75 487 PRO A CA 1
ATOM 3832 C C . PRO A 1 487 ? 35.561 6.813 -22.240 1.00 92.75 487 PRO A C 1
ATOM 3834 O O . PRO A 1 487 ? 35.313 5.627 -22.019 1.00 92.75 487 PRO A O 1
ATOM 3837 N N . PHE A 1 488 ? 36.810 7.288 -22.181 1.00 90.94 488 PHE A N 1
ATOM 3838 C CA . PHE A 1 488 ? 37.945 6.474 -21.748 1.0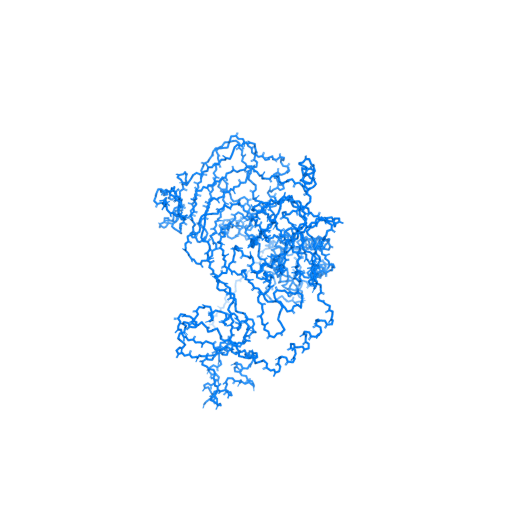0 90.94 488 PHE A CA 1
ATOM 3839 C C . PHE A 1 488 ? 37.848 6.106 -20.259 1.00 90.94 488 PHE A C 1
ATOM 3841 O O . PHE A 1 488 ? 38.399 5.093 -19.825 1.00 90.94 488 PHE A O 1
ATOM 3848 N N . THR A 1 489 ? 37.118 6.896 -19.469 1.00 93.69 489 THR A N 1
ATOM 3849 C CA . THR A 1 489 ? 36.944 6.654 -18.033 1.00 93.69 489 THR A CA 1
ATOM 3850 C C . THR A 1 489 ? 35.962 5.530 -17.718 1.00 93.69 489 THR A C 1
ATOM 3852 O O . THR A 1 489 ? 36.062 4.959 -16.636 1.00 93.69 489 THR A O 1
ATOM 3855 N N . ILE A 1 490 ? 35.085 5.142 -18.654 1.00 94.62 490 ILE A N 1
ATOM 3856 C CA . ILE A 1 490 ? 34.058 4.101 -18.449 1.00 94.62 490 ILE A CA 1
ATOM 3857 C C . ILE A 1 490 ? 34.683 2.800 -17.923 1.00 94.62 490 ILE A C 1
ATOM 3859 O O . ILE A 1 490 ? 34.195 2.224 -16.959 1.00 94.62 490 ILE A O 1
ATOM 3863 N N . ALA A 1 491 ? 35.826 2.377 -18.479 1.00 93.31 491 ALA A N 1
ATOM 3864 C CA . ALA A 1 491 ? 36.519 1.162 -18.039 1.00 93.31 491 ALA A CA 1
ATOM 3865 C C . ALA A 1 491 ? 37.009 1.229 -16.578 1.00 93.31 491 ALA A C 1
ATOM 3867 O O . ALA A 1 491 ? 37.132 0.197 -15.927 1.00 93.31 491 ALA A O 1
ATOM 3868 N N . ARG A 1 492 ? 37.304 2.430 -16.061 1.00 93.06 492 ARG A N 1
ATOM 3869 C CA . ARG A 1 492 ? 37.754 2.663 -14.675 1.00 93.06 492 ARG A CA 1
ATOM 3870 C C . ARG A 1 492 ? 36.602 2.874 -13.700 1.00 93.06 492 ARG A C 1
ATOM 3872 O O . ARG A 1 492 ? 36.816 2.714 -12.506 1.00 93.06 492 ARG A O 1
ATOM 3879 N N . GLN A 1 493 ? 35.434 3.250 -14.210 1.00 93.50 493 GLN A N 1
ATOM 3880 C CA . GLN A 1 493 ? 34.245 3.597 -13.435 1.00 93.50 493 GLN A CA 1
ATOM 3881 C C . GLN A 1 493 ? 33.160 2.506 -13.511 1.00 93.50 493 GLN A C 1
ATOM 3883 O O . GLN A 1 493 ? 31.990 2.771 -13.253 1.00 93.50 493 GLN A O 1
ATOM 3888 N N . MET A 1 494 ? 33.517 1.264 -13.864 1.00 93.31 494 MET A N 1
ATOM 3889 C CA . MET A 1 494 ? 32.553 0.153 -13.859 1.00 93.31 494 MET A CA 1
ATOM 3890 C C . MET A 1 494 ? 31.976 -0.100 -12.464 1.00 93.31 494 MET A C 1
ATOM 3892 O O . MET A 1 494 ? 30.766 -0.255 -12.336 1.00 93.31 494 MET A O 1
ATOM 3896 N N . ASP A 1 495 ? 32.812 -0.029 -11.423 1.00 92.56 495 ASP A N 1
ATOM 3897 C CA . ASP A 1 495 ? 32.354 -0.141 -10.034 1.00 92.56 495 ASP A CA 1
ATOM 3898 C C . ASP A 1 495 ? 31.334 0.958 -9.684 1.00 92.56 495 ASP A C 1
ATOM 3900 O O . ASP A 1 495 ? 30.397 0.720 -8.923 1.00 92.56 495 ASP A O 1
ATOM 3904 N N . ASP A 1 496 ? 31.474 2.163 -10.250 1.00 95.06 496 ASP A N 1
ATOM 3905 C CA . ASP A 1 496 ? 30.516 3.253 -10.046 1.00 95.06 496 ASP A CA 1
ATOM 3906 C C . ASP A 1 496 ? 29.161 2.946 -10.700 1.00 95.06 496 ASP A C 1
ATOM 3908 O O . ASP A 1 496 ? 28.123 3.202 -10.087 1.00 95.06 496 ASP A O 1
ATOM 3912 N N . LEU A 1 497 ? 29.146 2.334 -11.892 1.00 95.50 497 LEU A N 1
ATOM 3913 C CA . LEU A 1 497 ? 27.909 1.887 -12.549 1.00 95.50 497 LEU A CA 1
ATOM 3914 C C . LEU A 1 497 ? 27.218 0.761 -11.765 1.00 95.50 497 LEU A C 1
ATOM 3916 O O . LEU A 1 497 ? 26.000 0.811 -11.580 1.00 95.50 497 LEU A O 1
ATOM 3920 N N . ASP A 1 498 ? 27.975 -0.209 -11.250 1.00 94.69 498 ASP A N 1
ATOM 3921 C CA . ASP A 1 498 ? 27.435 -1.304 -10.431 1.00 94.69 498 ASP A CA 1
ATOM 3922 C C . ASP A 1 498 ? 26.872 -0.783 -9.091 1.00 94.69 498 ASP A C 1
ATOM 3924 O O . ASP A 1 498 ? 25.788 -1.183 -8.639 1.00 94.69 498 ASP A O 1
ATOM 3928 N N . ASN A 1 499 ? 27.564 0.176 -8.466 1.00 95.94 499 ASN A N 1
ATOM 3929 C CA . ASN A 1 499 ? 27.092 0.863 -7.262 1.00 95.94 499 ASN A CA 1
ATOM 3930 C C . ASN A 1 499 ? 25.842 1.708 -7.539 1.00 95.94 499 ASN A C 1
ATOM 3932 O O . ASN A 1 499 ? 24.913 1.721 -6.721 1.00 95.94 499 ASN A O 1
ATOM 3936 N N . ALA A 1 500 ? 25.783 2.386 -8.687 1.00 97.19 500 ALA A N 1
ATOM 3937 C CA . ALA A 1 500 ? 24.599 3.108 -9.132 1.00 97.19 500 ALA A CA 1
ATOM 3938 C C . ALA A 1 500 ? 23.419 2.146 -9.316 1.00 97.19 500 ALA A C 1
ATOM 3940 O O . ALA A 1 500 ? 22.356 2.385 -8.745 1.00 97.19 500 ALA A O 1
ATOM 3941 N N . GLN A 1 501 ? 23.608 1.011 -9.998 1.00 94.75 501 GLN A N 1
ATOM 3942 C CA . GLN A 1 501 ? 22.562 -0.001 -10.184 1.00 94.75 501 GLN A CA 1
ATOM 3943 C C . GLN A 1 501 ? 22.043 -0.537 -8.844 1.00 94.75 501 GLN A C 1
ATOM 3945 O O . GLN A 1 501 ? 20.829 -0.631 -8.635 1.00 94.75 501 GLN A O 1
ATOM 3950 N N . THR A 1 502 ? 22.949 -0.835 -7.910 1.00 95.38 502 THR A N 1
ATOM 3951 C CA . THR A 1 502 ? 22.600 -1.279 -6.552 1.00 95.38 502 THR A CA 1
ATOM 3952 C C . THR A 1 502 ? 21.793 -0.214 -5.806 1.00 95.38 502 THR A C 1
ATOM 3954 O O . THR A 1 502 ? 20.793 -0.526 -5.151 1.00 95.38 502 THR A O 1
ATOM 3957 N N . SER A 1 503 ? 22.191 1.054 -5.932 1.00 96.00 503 SER A N 1
ATOM 3958 C CA . SER A 1 503 ? 21.515 2.183 -5.288 1.00 96.00 503 SER A CA 1
ATOM 3959 C C . SER A 1 503 ? 20.111 2.398 -5.854 1.00 96.00 503 SER A C 1
ATOM 3961 O O . SER A 1 503 ? 19.152 2.438 -5.085 1.00 96.00 503 SER A O 1
ATOM 3963 N N . LEU A 1 504 ? 19.959 2.457 -7.184 1.00 95.81 504 LEU A N 1
ATOM 3964 C CA . LEU A 1 504 ? 18.653 2.614 -7.838 1.00 95.81 504 LEU A CA 1
ATOM 3965 C C . LEU A 1 504 ? 17.708 1.456 -7.486 1.00 95.81 504 LEU A C 1
ATOM 3967 O O . LEU A 1 504 ? 16.560 1.702 -7.119 1.00 95.81 504 LEU A O 1
ATOM 3971 N N . SER A 1 505 ? 18.211 0.216 -7.473 1.00 93.75 505 SER A N 1
ATOM 3972 C CA . SER A 1 505 ? 17.431 -0.966 -7.070 1.00 93.75 505 SER A CA 1
ATOM 3973 C C . SER A 1 505 ? 16.974 -0.883 -5.609 1.00 93.75 505 SER A C 1
ATOM 3975 O O . SER A 1 505 ? 15.823 -1.179 -5.286 1.00 93.75 505 SER A O 1
ATOM 3977 N N . THR A 1 506 ? 17.855 -0.435 -4.709 1.00 93.75 506 THR A N 1
ATOM 3978 C CA . THR A 1 506 ? 17.526 -0.243 -3.287 1.00 93.75 506 THR A CA 1
ATOM 3979 C C . THR A 1 506 ? 16.451 0.828 -3.109 1.00 93.75 506 THR A C 1
ATOM 3981 O O . THR A 1 506 ? 15.505 0.645 -2.341 1.00 93.75 506 THR A O 1
ATOM 3984 N N . TRP A 1 507 ? 16.560 1.936 -3.841 1.00 94.69 507 TRP A N 1
ATOM 3985 C CA . TRP A 1 507 ? 15.574 3.010 -3.810 1.00 94.69 507 TRP A CA 1
ATOM 3986 C C . TRP A 1 507 ? 14.225 2.586 -4.387 1.00 94.69 507 TRP A C 1
ATOM 3988 O O . TRP A 1 507 ? 13.199 2.895 -3.781 1.00 94.69 507 TRP A O 1
ATOM 3998 N N . TYR A 1 508 ? 14.218 1.810 -5.471 1.00 93.81 508 TYR A N 1
ATOM 3999 C CA . TYR A 1 508 ? 13.008 1.231 -6.052 1.00 93.81 508 TYR A CA 1
ATOM 4000 C C . TYR A 1 508 ? 12.242 0.371 -5.042 1.00 93.81 508 TYR A C 1
ATOM 4002 O O . TYR A 1 508 ? 11.029 0.522 -4.900 1.00 93.81 508 TYR A O 1
ATOM 4010 N N . LEU A 1 509 ? 12.944 -0.478 -4.285 1.00 91.19 509 LEU A N 1
ATOM 4011 C CA . LEU A 1 509 ? 12.332 -1.299 -3.236 1.00 91.19 509 LEU A CA 1
ATOM 4012 C C . LEU A 1 509 ? 11.870 -0.464 -2.032 1.00 91.19 509 LEU A C 1
ATOM 4014 O O . LEU A 1 509 ? 10.814 -0.726 -1.461 1.00 91.19 509 LEU A O 1
ATOM 4018 N N . SER A 1 510 ? 12.649 0.546 -1.639 1.00 91.31 510 SER A N 1
ATOM 4019 C CA . SER A 1 510 ? 12.346 1.391 -0.478 1.00 91.31 510 SER A CA 1
ATOM 4020 C C . SER A 1 510 ? 11.096 2.254 -0.688 1.00 91.31 510 SER A C 1
ATOM 4022 O O . SER A 1 510 ? 10.259 2.362 0.208 1.00 91.31 510 SER A O 1
ATOM 4024 N N . LEU A 1 511 ? 10.918 2.822 -1.888 1.00 92.81 511 LEU A N 1
ATOM 4025 C CA . LEU A 1 511 ? 9.761 3.668 -2.210 1.00 92.81 511 LEU A CA 1
ATOM 4026 C C . LEU A 1 511 ? 8.424 2.911 -2.193 1.00 92.81 511 LEU A C 1
ATOM 4028 O O . LEU A 1 511 ? 7.385 3.529 -1.967 1.00 92.81 511 LEU A O 1
ATOM 4032 N N . GLN A 1 512 ? 8.452 1.584 -2.356 1.00 93.50 512 GLN A N 1
ATOM 4033 C CA . GLN A 1 512 ? 7.281 0.699 -2.260 1.00 93.50 512 GLN A CA 1
ATOM 4034 C C . GLN A 1 512 ? 6.849 0.403 -0.813 1.00 93.50 512 GLN A C 1
ATOM 4036 O O . GLN A 1 512 ? 5.983 -0.435 -0.558 1.00 93.50 512 GLN A O 1
ATOM 4041 N N . SER A 1 513 ? 7.473 1.062 0.160 1.00 94.69 513 SER A N 1
ATOM 4042 C CA . SER A 1 513 ? 7.160 0.945 1.576 1.00 94.69 513 SER A CA 1
ATOM 4043 C C . SER A 1 513 ? 6.720 2.303 2.105 1.00 94.69 513 SER A C 1
ATOM 4045 O O . SER A 1 513 ? 7.511 3.241 2.120 1.00 94.69 513 SER A O 1
ATOM 4047 N N . GLN A 1 514 ? 5.499 2.395 2.628 1.00 96.19 514 GLN A N 1
ATOM 4048 C CA . GLN A 1 514 ? 4.906 3.624 3.165 1.00 96.19 514 GLN A CA 1
ATOM 4049 C C . GLN A 1 514 ? 4.474 3.428 4.627 1.00 96.19 514 GLN A C 1
ATOM 4051 O O . GLN A 1 514 ? 3.279 3.315 4.896 1.00 96.19 514 GLN A O 1
ATOM 4056 N N . PRO A 1 515 ? 5.401 3.340 5.601 1.00 96.75 515 PRO A N 1
ATOM 4057 C CA . PRO A 1 515 ? 5.055 3.147 7.009 1.00 96.75 515 PRO A CA 1
ATOM 4058 C C . PRO A 1 515 ? 4.232 4.310 7.576 1.00 96.75 515 PRO A C 1
ATOM 4060 O O . PRO A 1 515 ? 4.384 5.459 7.159 1.00 96.75 515 PRO A O 1
ATOM 4063 N N . LEU A 1 516 ? 3.378 4.021 8.555 1.00 97.06 516 LEU A N 1
ATOM 4064 C CA . LEU A 1 516 ? 2.705 5.025 9.383 1.00 97.06 516 LEU A CA 1
ATOM 4065 C C . LEU A 1 516 ? 2.378 4.383 10.724 1.00 97.06 516 LEU A C 1
ATOM 4067 O O . LEU A 1 516 ? 1.831 3.284 10.759 1.00 97.06 516 LEU A O 1
ATOM 4071 N N . LEU A 1 517 ? 2.733 5.032 11.825 1.00 97.12 517 LEU A N 1
ATOM 4072 C CA . LEU A 1 517 ? 2.422 4.545 13.166 1.00 97.12 517 LEU A CA 1
ATOM 4073 C C . LEU A 1 517 ? 1.306 5.394 13.761 1.00 97.12 517 LEU A C 1
ATOM 4075 O O . LEU A 1 517 ? 1.428 6.620 13.780 1.00 97.12 517 LEU A O 1
ATOM 4079 N N . ILE A 1 518 ? 0.254 4.755 14.259 1.00 97.19 518 ILE A N 1
ATOM 4080 C CA . ILE A 1 518 ? -0.883 5.433 14.878 1.00 97.19 518 ILE A CA 1
ATOM 4081 C C . ILE A 1 518 ? -0.949 5.073 16.356 1.00 97.19 518 ILE A C 1
ATOM 4083 O O . ILE A 1 518 ? -0.764 3.919 16.732 1.00 97.19 518 ILE A O 1
ATOM 4087 N N . ASP A 1 519 ? -1.210 6.083 17.177 1.00 96.31 519 ASP A N 1
ATOM 4088 C CA . ASP A 1 519 ? -1.476 5.936 18.607 1.00 96.31 519 ASP A CA 1
ATOM 4089 C C . ASP A 1 519 ? -2.978 6.022 18.874 1.00 96.31 519 ASP A C 1
ATOM 4091 O O . ASP A 1 519 ? -3.573 5.069 19.354 1.00 96.31 519 ASP A O 1
ATOM 4095 N N . LYS A 1 520 ? -3.628 7.124 18.484 1.00 95.56 520 LYS A N 1
ATOM 4096 C CA . LYS A 1 520 ? -5.050 7.329 18.781 1.00 95.56 520 LYS A CA 1
ATOM 4097 C C . LYS A 1 520 ? -5.743 8.292 17.837 1.00 95.56 520 LYS A C 1
ATOM 4099 O O . LYS A 1 520 ? -5.085 9.101 17.171 1.00 95.56 520 LYS A O 1
ATOM 4104 N N . TYR A 1 521 ? -7.067 8.239 17.869 1.00 96.56 521 TYR A N 1
ATOM 4105 C CA . TYR A 1 521 ? -7.977 9.075 17.097 1.00 96.56 521 TYR A CA 1
ATOM 4106 C C . TYR A 1 521 ? -8.897 9.882 18.012 1.00 96.56 521 TYR A C 1
ATOM 4108 O O . TYR A 1 521 ? -9.152 9.509 19.159 1.00 96.56 521 TYR A O 1
ATOM 4116 N N . SER A 1 522 ? -9.410 10.987 17.483 1.00 95.81 522 SER A N 1
ATOM 4117 C CA . SER A 1 522 ? -10.499 11.756 18.065 1.00 95.81 522 SER A CA 1
ATOM 4118 C C . SER A 1 522 ? -11.456 12.215 16.973 1.00 95.81 522 SER A C 1
ATOM 4120 O O . SER A 1 522 ? -11.016 12.733 15.950 1.00 95.81 522 SER A O 1
ATOM 4122 N N . PHE A 1 523 ? -12.754 12.090 17.228 1.00 96.12 523 PHE A N 1
ATOM 4123 C CA . PHE A 1 523 ? -13.802 12.803 16.503 1.00 96.12 523 PHE A CA 1
ATOM 4124 C C . PHE A 1 523 ? -14.371 13.858 17.442 1.00 96.12 523 PHE A C 1
ATOM 4126 O O . PHE A 1 523 ? -14.950 13.518 18.473 1.00 96.12 523 PHE A O 1
ATOM 4133 N N . CYS A 1 524 ? -14.156 15.132 17.130 1.00 92.94 524 CYS A N 1
ATOM 4134 C CA . CYS A 1 524 ? -14.540 16.256 17.983 1.00 92.94 524 CYS A CA 1
ATOM 4135 C C . CYS A 1 524 ? -15.441 17.249 17.239 1.00 92.94 524 CYS A C 1
ATOM 4137 O O . CYS A 1 524 ? -15.486 17.239 16.005 1.00 92.94 524 CYS A O 1
ATOM 4139 N N . PRO A 1 525 ? -16.156 18.125 17.964 1.00 91.12 525 PRO A N 1
ATOM 4140 C CA . PRO A 1 525 ? -16.824 19.266 17.360 1.00 91.12 525 PRO A CA 1
ATOM 4141 C C . PRO A 1 525 ? -15.848 20.111 16.519 1.00 91.12 525 PRO A C 1
ATOM 4143 O O . PRO A 1 525 ? -14.682 20.256 16.904 1.00 91.12 525 PRO A O 1
ATOM 4146 N N . PRO A 1 526 ? -16.301 20.706 15.402 1.00 84.25 526 PRO A N 1
ATOM 4147 C CA . PRO A 1 526 ? -15.507 21.662 14.635 1.00 84.25 526 PRO A CA 1
ATOM 4148 C C . PRO A 1 526 ? -15.035 22.829 15.513 1.00 84.25 526 PRO A C 1
ATOM 4150 O O . PRO A 1 526 ? -15.735 23.226 16.445 1.00 84.25 526 PRO A O 1
ATOM 4153 N N . ASP A 1 527 ? -13.859 23.385 15.210 1.00 71.12 527 ASP A N 1
ATOM 4154 C CA . ASP A 1 527 ? -13.192 24.471 15.956 1.00 71.12 527 ASP A CA 1
ATOM 4155 C C . ASP A 1 527 ? -12.690 24.111 17.375 1.00 71.12 527 ASP A C 1
ATOM 4157 O O . ASP A 1 527 ? -11.997 24.924 17.996 1.00 71.12 527 ASP A O 1
ATOM 4161 N N . ASP A 1 528 ? -12.944 22.892 17.867 1.00 69.75 528 ASP A N 1
ATOM 4162 C CA . ASP A 1 528 ? -12.325 22.316 19.073 1.00 69.75 528 ASP A CA 1
ATOM 4163 C C . ASP A 1 528 ? -11.320 21.221 18.693 1.00 69.75 528 ASP A C 1
ATOM 4165 O O . ASP A 1 528 ? -11.377 20.092 19.182 1.00 69.75 528 ASP A O 1
ATOM 4169 N N . ALA A 1 529 ? -10.415 21.554 17.762 1.00 62.28 529 ALA A N 1
ATOM 4170 C CA . ALA A 1 529 ? -9.404 20.640 17.242 1.00 62.28 529 ALA A CA 1
ATOM 4171 C C . ALA A 1 529 ? -8.608 20.016 18.394 1.00 62.28 529 ALA A C 1
ATOM 4173 O O . ALA A 1 529 ? -7.680 20.627 18.946 1.00 62.28 529 ALA A O 1
ATOM 4174 N N . HIS A 1 530 ? -8.971 18.785 18.759 1.00 71.38 530 HIS A N 1
ATOM 4175 C CA . HIS A 1 530 ? -8.358 18.102 19.881 1.00 71.38 530 HIS A CA 1
ATOM 4176 C C . HIS A 1 530 ? -6.880 17.862 19.566 1.00 71.38 530 HIS A C 1
ATOM 4178 O O . HIS A 1 530 ? -6.529 17.042 18.713 1.00 71.38 530 HIS A O 1
ATOM 4184 N N . GLN A 1 531 ? -6.002 18.602 20.246 1.00 73.88 531 GLN A N 1
ATOM 4185 C CA . GLN A 1 531 ? -4.559 18.439 20.114 1.00 73.88 531 GLN A CA 1
ATOM 4186 C C . GLN A 1 531 ? -4.049 17.487 21.182 1.00 73.88 531 GLN A C 1
ATOM 4188 O O . GLN A 1 531 ? -4.019 17.809 22.373 1.00 73.88 531 GLN A O 1
ATOM 4193 N N . PHE A 1 532 ? -3.586 16.324 20.739 1.00 77.62 532 PHE A N 1
ATOM 4194 C CA . PHE A 1 532 ? -2.956 15.365 21.626 1.00 77.62 532 PHE A CA 1
ATOM 4195 C C . PHE A 1 532 ? -1.633 15.921 22.158 1.00 77.62 532 PHE A C 1
ATOM 4197 O O . PHE A 1 532 ? -0.879 16.609 21.459 1.00 77.62 532 PHE A O 1
ATOM 4204 N N . ALA A 1 533 ? -1.341 15.614 23.422 1.00 69.19 533 ALA A N 1
ATOM 4205 C CA . ALA A 1 533 ? -0.152 16.112 24.092 1.00 69.19 533 ALA A CA 1
ATOM 4206 C C . ALA A 1 533 ? 1.129 15.705 23.342 1.00 69.19 533 ALA A C 1
ATOM 4208 O O . ALA A 1 533 ? 1.305 14.562 22.918 1.00 69.19 533 ALA A O 1
ATOM 4209 N N . LYS A 1 534 ? 2.067 16.648 23.222 1.00 70.81 534 LYS A N 1
ATOM 4210 C CA . LYS A 1 534 ? 3.440 16.360 22.795 1.00 70.81 534 LYS A CA 1
ATOM 4211 C C . LYS A 1 534 ? 4.307 16.176 24.030 1.00 70.81 534 LYS A C 1
ATOM 4213 O O . LYS A 1 534 ? 4.339 17.055 24.893 1.00 70.81 534 LYS A O 1
ATOM 4218 N N . SER A 1 535 ? 5.053 15.078 24.089 1.00 64.44 535 SER A N 1
ATOM 4219 C CA . SER A 1 535 ? 6.071 14.903 25.123 1.00 64.44 535 SER A CA 1
ATOM 4220 C C . SER A 1 535 ? 7.118 16.003 25.025 1.00 64.44 535 SER A C 1
ATOM 4222 O O . SER A 1 535 ? 7.713 16.227 23.967 1.00 64.44 535 SER A O 1
ATOM 4224 N N . ASN A 1 536 ? 7.359 16.695 26.133 1.00 73.56 536 ASN A N 1
ATOM 4225 C CA . ASN A 1 536 ? 8.372 17.738 26.188 1.00 73.56 536 ASN A CA 1
ATOM 4226 C C . ASN A 1 536 ? 9.781 17.142 26.392 1.00 73.56 536 ASN A C 1
ATOM 4228 O O . ASN A 1 536 ? 9.951 15.991 26.799 1.00 73.56 536 ASN A O 1
ATOM 4232 N N . ILE A 1 537 ? 10.819 17.936 26.097 1.00 69.06 537 ILE A N 1
ATOM 4233 C CA . ILE A 1 537 ? 12.227 17.494 26.158 1.00 69.06 537 ILE A CA 1
ATOM 4234 C C . ILE A 1 537 ? 12.588 16.968 27.557 1.00 69.06 537 ILE A C 1
ATOM 4236 O O . ILE A 1 537 ? 13.329 15.997 27.672 1.00 69.06 537 ILE A O 1
ATOM 4240 N N . PHE A 1 538 ? 12.033 17.562 28.620 1.00 72.94 538 PHE A N 1
ATOM 4241 C CA . PHE A 1 538 ? 12.282 17.135 29.998 1.00 72.94 538 PHE A CA 1
ATOM 4242 C C . PHE A 1 538 ? 11.648 15.784 30.327 1.00 72.94 538 PHE A C 1
ATOM 4244 O O . PHE A 1 538 ? 12.305 14.957 30.950 1.00 72.94 538 PHE A O 1
ATOM 4251 N N . GLN A 1 539 ? 10.413 15.533 29.888 1.00 72.25 539 GLN A N 1
ATOM 4252 C CA . GLN A 1 539 ? 9.753 14.233 30.028 1.00 72.25 539 GLN A CA 1
ATOM 4253 C C . GLN A 1 539 ? 10.535 13.149 29.290 1.00 72.25 539 GLN A C 1
ATOM 4255 O O . GLN A 1 539 ? 10.785 12.090 29.856 1.00 72.25 539 GLN A O 1
ATOM 4260 N N . ARG A 1 540 ? 10.988 13.436 28.063 1.00 72.25 540 ARG A N 1
ATOM 4261 C CA . ARG A 1 540 ? 11.824 12.509 27.289 1.00 72.25 540 ARG A CA 1
ATOM 4262 C C . ARG A 1 540 ? 13.164 12.249 27.972 1.00 72.25 540 ARG A C 1
ATOM 4264 O O . ARG A 1 540 ? 13.548 11.098 28.116 1.00 72.25 540 ARG A O 1
ATOM 4271 N N . LEU A 1 541 ? 13.844 13.290 28.455 1.00 72.38 541 LEU A N 1
ATOM 4272 C CA . LEU A 1 541 ? 15.106 13.149 29.185 1.00 72.38 541 LEU A CA 1
ATOM 4273 C C . LEU A 1 541 ? 14.928 12.344 30.478 1.00 72.38 541 LEU A C 1
ATOM 4275 O O . LEU A 1 541 ? 15.750 11.483 30.778 1.00 72.38 541 LEU A O 1
ATOM 4279 N N . TRP A 1 542 ? 13.858 12.603 31.230 1.00 74.81 542 TRP A N 1
ATOM 4280 C CA . TRP A 1 542 ? 13.538 11.850 32.439 1.00 74.81 542 TRP A CA 1
ATOM 4281 C C . TRP A 1 542 ? 13.252 10.380 32.125 1.00 74.81 542 TRP A C 1
ATOM 4283 O O . TRP A 1 542 ? 13.831 9.513 32.773 1.00 74.81 542 TRP A O 1
ATOM 4293 N N . ALA A 1 543 ? 12.462 10.096 31.086 1.00 71.75 543 ALA A N 1
ATOM 4294 C CA . ALA A 1 543 ? 12.221 8.736 30.610 1.00 71.75 543 ALA A CA 1
ATOM 4295 C C . ALA A 1 543 ? 13.528 8.040 30.193 1.00 71.75 543 ALA A C 1
ATOM 4297 O O . ALA A 1 543 ? 13.767 6.904 30.589 1.00 71.75 543 ALA A O 1
ATOM 4298 N N . THR A 1 544 ? 14.428 8.727 29.481 1.00 72.25 544 THR A N 1
ATOM 4299 C CA . THR A 1 544 ? 15.755 8.192 29.130 1.00 72.25 544 THR A CA 1
ATOM 4300 C C . THR A 1 544 ? 16.594 7.885 30.369 1.00 72.25 544 THR A C 1
ATOM 4302 O O . THR A 1 544 ? 17.233 6.840 30.424 1.00 72.25 544 THR A O 1
ATOM 4305 N N . ILE A 1 545 ? 16.587 8.759 31.381 1.00 74.50 545 ILE A N 1
ATOM 4306 C CA . ILE A 1 545 ? 17.293 8.524 32.649 1.00 74.50 545 ILE A CA 1
ATOM 4307 C C . ILE A 1 545 ? 16.696 7.316 33.379 1.00 74.50 545 ILE A C 1
ATOM 4309 O O . ILE A 1 545 ? 17.445 6.473 33.870 1.00 74.50 545 ILE A O 1
ATOM 4313 N N . GLN A 1 546 ? 15.367 7.201 33.430 1.00 71.88 546 GLN A N 1
ATOM 4314 C CA . GLN A 1 546 ? 14.692 6.045 34.018 1.00 71.88 546 GLN A CA 1
ATOM 4315 C C . GLN A 1 546 ? 15.069 4.756 33.284 1.00 71.88 546 GLN A C 1
ATOM 4317 O O . GLN A 1 546 ? 15.510 3.817 33.940 1.00 71.88 546 GLN A O 1
ATOM 4322 N N . ASN A 1 547 ? 14.989 4.739 31.950 1.00 67.56 547 ASN A N 1
ATOM 4323 C CA . ASN A 1 547 ? 15.387 3.602 31.114 1.00 67.56 547 ASN A CA 1
ATOM 4324 C C . ASN A 1 547 ? 16.862 3.234 31.313 1.00 67.56 547 ASN A C 1
ATOM 4326 O O . ASN A 1 547 ? 17.196 2.055 31.415 1.00 67.56 547 ASN A O 1
ATOM 4330 N N . PHE A 1 548 ? 17.743 4.231 31.438 1.00 73.38 548 PHE A N 1
ATOM 4331 C CA . PHE A 1 548 ? 19.156 4.014 31.739 1.00 73.38 548 PHE A CA 1
ATOM 4332 C C . PHE A 1 548 ? 19.340 3.326 33.093 1.00 73.38 548 PHE A C 1
ATOM 4334 O O . PHE A 1 548 ? 20.002 2.295 33.156 1.00 73.38 548 PHE A O 1
ATOM 4341 N N . PHE A 1 549 ? 18.722 3.824 34.169 1.00 72.88 549 PHE A N 1
ATOM 4342 C CA . PHE A 1 549 ? 18.804 3.153 35.471 1.00 72.88 549 PHE A CA 1
ATOM 4343 C C . PHE A 1 549 ? 18.172 1.760 35.452 1.00 72.88 549 PHE A C 1
ATOM 4345 O O . PHE A 1 549 ? 18.767 0.832 35.992 1.00 72.88 549 PHE A O 1
ATOM 4352 N N . LEU A 1 550 ? 17.026 1.592 34.789 1.00 66.25 550 LEU A N 1
ATOM 4353 C CA . LEU A 1 550 ? 16.385 0.293 34.586 1.00 66.25 550 LEU A CA 1
ATOM 4354 C C . LEU A 1 550 ? 17.320 -0.695 33.886 1.00 66.25 550 LEU A C 1
ATOM 4356 O O . LEU A 1 550 ? 17.334 -1.852 34.279 1.00 66.25 550 LEU A O 1
ATOM 4360 N N . SER A 1 551 ? 18.161 -0.254 32.947 1.00 61.12 551 SER A N 1
ATOM 4361 C CA . SER A 1 551 ? 19.138 -1.125 32.274 1.00 61.12 551 SER A CA 1
ATOM 4362 C C . SER A 1 551 ? 20.230 -1.724 33.153 1.00 61.12 551 SER A C 1
ATOM 4364 O O . SER A 1 551 ? 20.819 -2.727 32.770 1.00 61.12 551 SER A O 1
ATOM 4366 N N . PHE A 1 552 ? 20.450 -1.200 34.361 1.00 66.50 552 PHE A N 1
ATOM 4367 C CA . PHE A 1 552 ? 21.354 -1.825 35.335 1.00 66.50 552 PHE A CA 1
ATOM 4368 C C . PHE A 1 552 ? 20.668 -2.840 36.257 1.00 66.50 552 PHE A C 1
ATOM 4370 O O . PHE A 1 552 ? 21.362 -3.583 36.948 1.00 66.50 552 PHE A O 1
ATOM 4377 N N . TYR A 1 553 ? 19.332 -2.851 36.311 1.00 62.47 553 TYR A N 1
ATOM 4378 C CA . TYR A 1 553 ? 18.557 -3.709 37.218 1.00 62.47 553 TYR A CA 1
ATOM 4379 C C . TYR A 1 553 ? 17.680 -4.731 36.490 1.00 62.47 553 TYR A C 1
ATOM 4381 O O . TYR A 1 553 ? 17.380 -5.779 37.059 1.00 62.47 553 TYR A O 1
ATOM 4389 N N . LYS A 1 554 ? 17.247 -4.423 35.265 1.00 57.88 554 LYS A N 1
ATOM 4390 C CA . LYS A 1 554 ? 16.466 -5.300 34.397 1.00 57.88 554 LYS A CA 1
ATOM 4391 C C . LYS A 1 554 ? 17.448 -6.096 33.544 1.00 57.88 554 LYS A C 1
ATOM 4393 O O . LYS A 1 554 ? 18.221 -5.518 32.785 1.00 57.88 554 LYS A O 1
ATOM 4398 N N . ASP A 1 555 ? 17.439 -7.409 33.730 1.00 54.94 555 ASP A N 1
ATOM 4399 C CA . ASP A 1 555 ? 18.247 -8.342 32.953 1.00 54.94 555 ASP A CA 1
ATOM 4400 C C . ASP A 1 555 ? 17.640 -8.467 31.547 1.00 54.94 555 ASP A C 1
ATOM 4402 O O . ASP A 1 555 ? 16.627 -9.137 31.361 1.00 54.94 555 ASP A O 1
ATOM 4406 N N . TYR A 1 556 ? 18.203 -7.736 30.582 1.00 51.34 556 TYR A N 1
ATOM 4407 C CA . TYR A 1 556 ? 17.780 -7.774 29.177 1.00 51.34 556 TYR A CA 1
ATOM 4408 C C . TYR A 1 556 ? 18.351 -8.980 28.417 1.00 51.34 556 TYR A C 1
ATOM 4410 O O . TYR A 1 556 ? 17.910 -9.245 27.300 1.00 51.34 556 TYR A O 1
ATOM 4418 N N . ASP A 1 557 ? 19.301 -9.714 29.008 1.00 43.47 557 ASP A N 1
ATOM 4419 C CA . ASP A 1 557 ? 19.897 -10.902 28.389 1.00 43.47 557 ASP A CA 1
ATOM 4420 C C . ASP A 1 557 ? 18.979 -12.131 28.523 1.00 43.47 557 ASP A C 1
ATOM 4422 O O . ASP A 1 557 ? 19.166 -13.123 27.822 1.00 43.47 557 ASP A O 1
ATOM 4426 N N . ASN A 1 558 ? 17.957 -12.048 29.381 1.00 47.66 558 ASN A N 1
ATOM 4427 C CA . ASN A 1 558 ? 17.006 -13.112 29.674 1.00 47.66 558 ASN A CA 1
ATOM 4428 C C . ASN A 1 558 ? 15.618 -12.712 29.157 1.00 47.66 558 ASN A C 1
ATOM 4430 O O . ASN A 1 558 ? 14.915 -11.918 29.785 1.00 47.66 558 ASN A O 1
ATOM 4434 N N . VAL A 1 559 ? 15.217 -13.215 27.987 1.00 51.56 559 VAL A N 1
ATOM 4435 C CA . VAL A 1 559 ? 13.916 -12.850 27.412 1.00 51.56 559 VAL A CA 1
ATOM 4436 C C . VAL A 1 559 ? 12.799 -13.545 28.199 1.00 51.56 559 VAL A C 1
ATOM 4438 O O . VAL A 1 559 ? 12.674 -14.771 28.172 1.00 51.56 559 VAL A O 1
ATOM 4441 N N . GLY A 1 560 ? 12.006 -12.750 28.925 1.00 49.38 560 GLY A N 1
ATOM 4442 C CA . GLY A 1 560 ? 10.962 -13.223 29.837 1.00 49.38 560 GLY A CA 1
ATOM 4443 C C . GLY A 1 560 ? 9.999 -14.223 29.200 1.00 49.38 560 GLY A C 1
ATOM 4444 O O . GLY A 1 560 ? 9.629 -14.087 28.039 1.00 49.38 560 GLY A O 1
ATOM 4445 N N . SER A 1 561 ? 9.587 -15.231 29.963 1.00 51.28 561 SER A N 1
ATOM 4446 C CA . SER A 1 561 ? 8.674 -16.280 29.517 1.00 51.28 561 SER A CA 1
ATOM 4447 C C . SER A 1 561 ? 7.215 -15.895 29.725 1.00 51.28 561 SER A C 1
ATOM 4449 O O . SER A 1 561 ? 6.851 -15.320 30.753 1.00 51.28 561 SER A O 1
ATOM 4451 N N . VAL A 1 562 ? 6.374 -16.236 28.753 1.00 49.19 562 VAL A N 1
ATOM 4452 C CA . VAL A 1 562 ? 4.919 -16.236 28.899 1.00 49.19 562 VAL A CA 1
ATOM 4453 C C . VAL A 1 562 ? 4.518 -17.513 29.634 1.00 49.19 562 VAL A C 1
ATOM 4455 O O . VAL A 1 562 ? 4.865 -18.613 29.211 1.00 49.19 562 VAL A O 1
ATOM 4458 N N . LEU A 1 563 ? 3.804 -17.381 30.749 1.00 48.38 563 LEU A N 1
ATOM 4459 C CA . LEU A 1 563 ? 3.170 -18.505 31.435 1.00 48.38 563 LEU A CA 1
ATOM 4460 C C . LEU A 1 563 ? 1.660 -18.286 31.362 1.00 48.38 563 LEU A C 1
ATOM 4462 O O . LEU A 1 563 ? 1.140 -17.392 32.025 1.00 48.38 563 LEU A O 1
ATOM 4466 N N . SER A 1 564 ? 0.958 -19.080 30.556 1.00 47.62 564 SER A N 1
ATOM 4467 C CA . SER A 1 564 ? -0.472 -19.307 30.764 1.00 47.62 564 SER A CA 1
ATOM 4468 C C . SER A 1 564 ? -0.636 -20.337 31.886 1.00 47.62 564 SER A C 1
ATOM 4470 O O . SER A 1 564 ? 0.116 -21.311 31.940 1.00 47.62 564 SER A O 1
ATOM 4472 N N . ASP A 1 565 ? -1.606 -20.132 32.785 1.00 47.75 565 ASP A N 1
ATOM 4473 C CA . ASP A 1 565 ? -1.859 -21.018 33.940 1.00 47.75 565 ASP A CA 1
ATOM 4474 C C . ASP A 1 565 ? -2.167 -22.483 33.535 1.00 47.75 565 ASP A C 1
ATOM 4476 O O . ASP A 1 565 ? -2.050 -23.386 34.363 1.00 47.75 565 ASP A O 1
ATOM 4480 N N . ASP A 1 566 ? -2.494 -22.728 32.258 1.00 48.59 566 ASP A N 1
ATOM 4481 C CA . ASP A 1 566 ? -2.842 -24.042 31.700 1.00 48.59 566 ASP A CA 1
ATOM 4482 C C . ASP A 1 566 ? -1.674 -24.776 30.999 1.00 48.59 566 ASP A C 1
ATOM 4484 O O . ASP A 1 566 ? -1.818 -25.948 30.640 1.00 48.59 566 ASP A O 1
ATOM 4488 N N . THR A 1 567 ? -0.505 -24.144 30.810 1.00 52.66 567 THR A N 1
ATOM 4489 C CA . THR A 1 567 ? 0.640 -24.791 30.135 1.00 52.66 567 THR A CA 1
ATOM 4490 C C . THR A 1 567 ? 1.578 -25.445 31.148 1.00 52.66 567 THR A C 1
ATOM 4492 O O . THR A 1 567 ? 2.374 -24.786 31.818 1.00 52.66 567 THR A O 1
ATOM 4495 N N . GLU A 1 568 ? 1.526 -26.775 31.246 1.00 52.78 568 GLU A N 1
ATOM 4496 C CA . GLU A 1 568 ? 2.448 -27.545 32.086 1.00 52.78 568 GLU A CA 1
ATOM 4497 C C . GLU A 1 568 ? 3.855 -27.556 31.455 1.00 52.78 568 GLU A C 1
ATOM 4499 O O . GLU A 1 568 ? 4.134 -28.298 30.510 1.00 52.78 568 GLU A O 1
ATOM 4504 N N . VAL A 1 569 ? 4.751 -26.709 31.972 1.00 61.88 569 VAL A N 1
ATOM 4505 C CA . VAL A 1 569 ? 6.144 -26.614 31.507 1.00 61.88 569 VAL A CA 1
ATOM 4506 C C . VAL A 1 569 ? 6.911 -27.872 31.913 1.00 61.88 569 VAL A C 1
ATOM 4508 O O . VAL A 1 569 ? 7.201 -28.099 33.089 1.00 61.88 569 VAL A O 1
ATOM 4511 N N . LYS A 1 570 ? 7.273 -28.691 30.926 1.00 72.75 570 LYS A N 1
ATOM 4512 C CA . LYS A 1 570 ? 7.970 -29.974 31.115 1.00 72.75 570 LYS A CA 1
ATOM 4513 C C . LYS A 1 570 ? 9.488 -29.821 31.142 1.00 72.75 570 LYS A C 1
ATOM 4515 O O . LYS A 1 570 ? 10.169 -30.608 31.797 1.00 72.75 570 LYS A O 1
ATOM 4520 N N . ALA A 1 571 ? 10.021 -28.842 30.413 1.00 74.69 571 ALA A N 1
ATOM 4521 C CA . ALA A 1 571 ? 11.453 -28.585 30.301 1.00 74.69 571 ALA A CA 1
ATOM 4522 C C . ALA A 1 571 ? 11.723 -27.120 29.930 1.00 74.69 571 ALA A C 1
ATOM 4524 O O . ALA A 1 571 ? 10.854 -26.442 29.387 1.00 74.69 571 ALA A O 1
ATOM 4525 N N . ILE A 1 572 ? 12.941 -26.652 30.205 1.00 80.44 572 ILE A N 1
ATOM 4526 C CA . ILE A 1 572 ? 13.437 -25.336 29.789 1.00 80.44 572 ILE A CA 1
ATOM 4527 C C . ILE A 1 572 ? 14.717 -25.569 28.989 1.00 80.44 572 ILE A C 1
ATOM 4529 O O . ILE A 1 572 ? 15.596 -26.284 29.471 1.00 80.44 572 ILE A O 1
ATOM 4533 N N . ILE A 1 573 ? 14.824 -24.970 27.804 1.00 86.69 573 ILE A N 1
ATOM 4534 C CA . ILE A 1 573 ? 16.053 -24.953 27.002 1.00 86.69 573 ILE A CA 1
ATOM 4535 C C . ILE A 1 573 ? 16.611 -23.533 26.923 1.00 86.69 573 ILE A C 1
ATOM 4537 O O . ILE A 1 573 ? 15.871 -22.570 26.730 1.00 86.69 573 ILE A O 1
ATOM 4541 N N . ASN A 1 574 ? 17.925 -23.397 27.064 1.00 84.81 574 ASN A N 1
ATOM 4542 C CA . ASN A 1 574 ? 18.652 -22.146 26.906 1.00 84.81 574 ASN A CA 1
ATOM 4543 C C . ASN A 1 574 ? 19.251 -22.087 25.503 1.00 84.81 574 ASN A C 1
ATOM 4545 O O . ASN A 1 574 ? 20.071 -22.923 25.123 1.00 84.81 574 ASN A O 1
ATOM 4549 N N . VAL A 1 575 ? 18.858 -21.079 24.739 1.00 88.06 575 VAL A N 1
ATOM 4550 C CA . VAL A 1 575 ? 19.257 -20.875 23.352 1.00 88.06 575 VAL A CA 1
ATOM 4551 C C . VAL A 1 575 ? 20.083 -19.604 23.256 1.00 88.06 575 VAL A C 1
ATOM 4553 O O . VAL A 1 575 ? 19.662 -18.543 23.713 1.00 88.06 575 VAL A O 1
ATOM 4556 N N . TRP A 1 576 ? 21.268 -19.695 22.660 1.00 88.56 576 TRP A N 1
ATOM 4557 C CA . TRP A 1 576 ? 22.111 -18.535 22.373 1.00 88.56 576 TRP A CA 1
ATOM 4558 C C . TRP A 1 576 ? 22.046 -18.191 20.891 1.00 88.56 576 TRP A C 1
ATOM 4560 O O . TRP A 1 576 ? 22.245 -19.060 20.043 1.00 88.56 576 TRP A O 1
ATOM 4570 N N . VAL A 1 577 ? 21.785 -16.925 20.572 1.00 85.50 577 VAL A N 1
ATOM 4571 C CA . VAL A 1 577 ? 21.596 -16.457 19.193 1.00 85.50 577 VAL A CA 1
ATOM 4572 C C . VAL A 1 577 ? 22.721 -15.498 18.808 1.00 85.50 577 VAL A C 1
ATOM 4574 O O . VAL A 1 577 ? 22.884 -14.444 19.416 1.00 85.50 577 VAL A O 1
ATOM 4577 N N . ALA A 1 578 ? 23.472 -15.853 17.761 1.00 79.94 578 ALA A N 1
ATOM 4578 C CA . ALA A 1 578 ? 24.578 -15.085 17.179 1.00 79.94 578 ALA A CA 1
ATOM 4579 C C . ALA A 1 578 ? 24.104 -14.013 16.178 1.00 79.94 578 ALA A C 1
ATOM 4581 O O . ALA A 1 578 ? 24.738 -13.793 15.144 1.00 79.94 578 ALA A O 1
ATOM 4582 N N . ARG A 1 579 ? 22.942 -13.398 16.406 1.00 73.31 579 ARG A N 1
ATOM 4583 C CA . ARG A 1 579 ? 22.327 -12.413 15.496 1.00 73.31 579 ARG A CA 1
ATOM 4584 C C . ARG A 1 579 ? 21.859 -11.186 16.274 1.00 73.31 579 ARG A C 1
ATOM 4586 O O . ARG A 1 579 ? 21.932 -11.166 17.496 1.00 73.31 579 ARG A O 1
ATOM 4593 N N . GLY A 1 580 ? 21.416 -10.151 15.559 1.00 70.38 580 GLY A N 1
ATOM 4594 C CA . GLY A 1 580 ? 20.849 -8.952 16.181 1.00 70.38 580 GLY A CA 1
ATOM 4595 C C . GLY A 1 580 ? 19.649 -9.273 17.080 1.00 70.38 580 GLY A C 1
ATOM 4596 O O . GLY A 1 580 ? 18.961 -10.272 16.868 1.00 70.38 580 GLY A O 1
ATOM 4597 N N . THR A 1 581 ? 19.388 -8.408 18.061 1.00 65.94 581 THR A N 1
ATOM 4598 C CA . THR A 1 581 ? 18.286 -8.535 19.033 1.00 65.94 581 THR A CA 1
ATOM 4599 C C . THR A 1 581 ? 16.924 -8.742 18.373 1.00 65.94 581 THR A C 1
ATOM 4601 O O . THR A 1 581 ? 16.154 -9.570 18.840 1.00 65.94 581 THR A O 1
ATOM 4604 N N . GLU A 1 582 ? 16.665 -8.101 17.233 1.00 63.97 582 GLU A N 1
ATOM 4605 C CA . GLU A 1 582 ? 15.426 -8.263 16.454 1.00 63.97 582 GLU A CA 1
ATOM 4606 C C . GLU A 1 582 ? 15.160 -9.722 16.038 1.00 63.97 582 GLU A C 1
ATOM 4608 O O . GLU A 1 582 ? 14.026 -10.193 16.084 1.00 63.97 582 GLU A O 1
ATOM 4613 N N . TRP A 1 583 ? 16.208 -10.469 15.669 1.00 72.12 583 TRP A N 1
ATOM 4614 C CA . TRP A 1 583 ? 16.085 -11.889 15.324 1.00 72.12 583 TRP A CA 1
ATOM 4615 C C . TRP A 1 583 ? 15.781 -12.743 16.550 1.00 72.12 583 TRP A C 1
ATOM 4617 O O . TRP A 1 583 ? 14.997 -13.683 16.463 1.00 72.12 583 TRP A O 1
ATOM 4627 N N . ALA A 1 584 ? 16.406 -12.435 17.684 1.00 76.56 584 ALA A N 1
ATOM 4628 C CA . ALA A 1 584 ? 16.159 -13.148 18.928 1.00 76.56 584 ALA A CA 1
ATOM 4629 C C . ALA A 1 584 ? 14.747 -12.887 19.462 1.00 76.56 584 ALA A C 1
ATOM 4631 O O . ALA A 1 584 ? 14.100 -13.823 19.921 1.00 76.56 584 ALA A O 1
ATOM 4632 N N . GLU A 1 585 ? 14.248 -11.656 19.335 1.00 72.12 585 GLU A N 1
ATOM 4633 C CA . GLU A 1 585 ? 12.860 -11.314 19.643 1.00 72.12 585 GLU A CA 1
ATOM 4634 C C . GLU A 1 585 ? 11.881 -12.062 18.738 1.00 72.12 585 GLU A C 1
ATOM 4636 O O . GLU A 1 585 ? 10.906 -12.594 19.250 1.00 72.12 585 GLU A O 1
ATOM 4641 N N . LEU A 1 586 ? 12.151 -12.175 17.431 1.00 74.12 586 LEU A N 1
ATOM 4642 C CA . LEU A 1 586 ? 11.291 -12.938 16.521 1.00 74.12 586 LEU A CA 1
ATOM 4643 C C . LEU A 1 586 ? 11.268 -14.433 16.869 1.00 74.12 586 LEU A C 1
ATOM 4645 O O . LEU A 1 586 ? 10.198 -15.028 16.934 1.00 74.12 586 LEU A O 1
ATOM 4649 N N . ILE A 1 587 ? 12.435 -15.040 17.119 1.00 82.31 587 ILE A N 1
ATOM 4650 C CA . ILE A 1 587 ? 12.513 -16.452 17.528 1.00 82.31 587 ILE A CA 1
ATOM 4651 C C . ILE A 1 587 ? 11.799 -16.646 18.867 1.00 82.31 587 ILE A C 1
ATOM 4653 O O . ILE A 1 587 ? 11.124 -17.655 19.044 1.00 82.31 587 ILE A O 1
ATOM 4657 N N . LYS A 1 588 ? 11.924 -15.694 19.800 1.00 77.81 588 LYS A N 1
ATOM 4658 C CA . LYS A 1 588 ? 11.200 -15.746 21.071 1.00 77.81 588 LYS A CA 1
ATOM 4659 C C . LYS A 1 588 ? 9.699 -15.647 20.853 1.00 77.81 588 LYS A C 1
ATOM 4661 O O . LYS A 1 588 ? 8.978 -16.437 21.436 1.00 77.81 588 LYS A O 1
ATOM 4666 N N . GLU A 1 589 ? 9.253 -14.699 20.034 1.00 75.12 589 GLU A N 1
ATOM 4667 C CA . GLU A 1 589 ? 7.842 -14.486 19.715 1.00 75.12 589 GLU A CA 1
ATOM 4668 C C . GLU A 1 589 ? 7.249 -15.776 19.149 1.00 75.12 589 GLU A C 1
ATOM 4670 O O . GLU A 1 589 ? 6.307 -16.295 19.726 1.00 75.12 589 GLU A O 1
ATOM 4675 N N . MET A 1 590 ? 7.895 -16.392 18.154 1.00 80.88 590 MET A N 1
ATOM 4676 C CA . MET A 1 590 ? 7.489 -17.704 17.630 1.00 80.88 590 MET A CA 1
ATOM 4677 C C . MET A 1 590 ? 7.550 -18.818 18.689 1.00 80.88 590 MET A C 1
ATOM 4679 O O . MET A 1 590 ? 6.718 -19.724 18.703 1.00 80.88 590 MET A O 1
ATOM 4683 N N . ALA A 1 591 ? 8.551 -18.787 19.574 1.00 81.81 591 ALA A N 1
ATOM 4684 C CA . ALA A 1 591 ? 8.694 -19.795 20.613 1.00 81.81 591 ALA A CA 1
ATOM 4685 C C . ALA A 1 591 ? 7.618 -19.683 21.701 1.00 81.81 591 ALA A C 1
ATOM 4687 O O . ALA A 1 591 ? 7.210 -20.702 22.252 1.00 81.81 591 ALA A O 1
ATOM 4688 N N . ASP A 1 592 ? 7.186 -18.471 22.031 1.00 72.62 592 ASP A N 1
ATOM 4689 C CA . ASP A 1 592 ? 6.153 -18.203 23.029 1.00 72.62 592 ASP A CA 1
ATOM 4690 C C . ASP A 1 592 ? 4.736 -18.314 22.429 1.00 72.62 592 ASP A C 1
ATOM 4692 O O . ASP A 1 592 ? 3.839 -18.754 23.143 1.00 72.62 592 ASP A O 1
ATOM 4696 N N . GLU A 1 593 ? 4.550 -17.962 21.147 1.00 68.62 593 GLU A N 1
ATOM 4697 C CA . GLU A 1 593 ? 3.280 -18.035 20.391 1.00 68.62 593 GLU A CA 1
ATOM 4698 C C . GLU A 1 593 ? 2.921 -19.491 20.040 1.00 68.62 593 GLU A C 1
ATOM 4700 O O . GLU A 1 593 ? 1.823 -19.932 20.367 1.00 68.62 593 GLU A O 1
ATOM 4705 N N . ASP A 1 594 ? 3.865 -20.267 19.487 1.00 73.06 594 ASP A N 1
ATOM 4706 C CA . ASP A 1 594 ? 3.573 -21.604 18.940 1.00 73.06 594 ASP A CA 1
ATOM 4707 C C . ASP A 1 594 ? 4.299 -22.732 19.695 1.00 73.06 594 ASP A C 1
ATOM 4709 O O . ASP A 1 594 ? 3.690 -23.661 20.232 1.00 73.06 594 ASP A O 1
ATOM 4713 N N . PHE A 1 595 ? 5.633 -22.662 19.775 1.00 82.81 595 PHE A N 1
ATOM 4714 C CA . PHE A 1 595 ? 6.449 -23.806 20.209 1.00 82.81 595 PHE A CA 1
ATOM 4715 C C . PHE A 1 595 ? 6.200 -24.212 21.668 1.00 82.81 595 PHE A C 1
ATOM 4717 O O . PHE A 1 595 ? 6.088 -25.402 21.976 1.00 82.81 595 PHE A O 1
ATOM 4724 N N . THR A 1 596 ? 6.153 -23.246 22.587 1.00 76.88 596 THR A N 1
ATOM 4725 C CA . THR A 1 596 ? 5.994 -23.506 24.024 1.00 76.88 596 THR A CA 1
ATOM 4726 C C . THR A 1 596 ? 4.592 -24.037 24.336 1.00 76.88 596 THR A C 1
ATOM 4728 O O . THR A 1 596 ? 4.524 -25.065 25.017 1.00 76.88 596 THR A O 1
ATOM 4731 N N . PRO A 1 597 ? 3.491 -23.441 23.828 1.00 69.44 597 PRO A N 1
ATOM 4732 C CA . PRO A 1 597 ? 2.149 -24.005 23.991 1.00 69.44 597 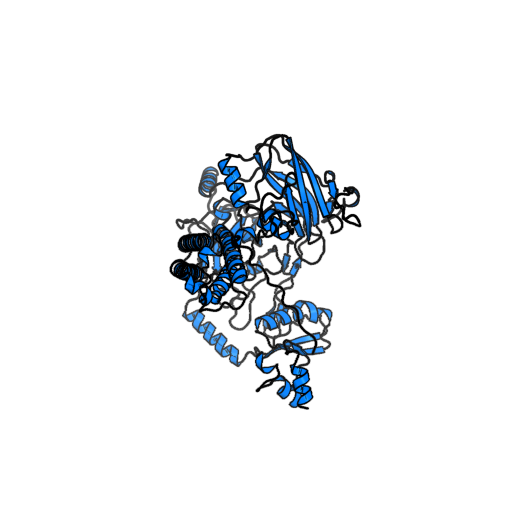PRO A CA 1
ATOM 4733 C C . PRO A 1 597 ? 2.002 -25.433 23.446 1.00 69.44 597 PRO A C 1
ATOM 4735 O O . PRO A 1 597 ? 1.417 -26.284 24.117 1.00 69.44 597 PRO A O 1
ATOM 4738 N N . GLU A 1 598 ? 2.570 -25.739 22.274 1.00 81.12 598 GLU A N 1
ATOM 4739 C CA . GLU A 1 598 ? 2.447 -27.071 21.662 1.00 81.12 598 GLU A CA 1
ATOM 4740 C C . GLU A 1 598 ? 3.282 -28.147 22.369 1.00 81.12 598 GLU A C 1
ATOM 4742 O O . GLU A 1 598 ? 2.848 -29.292 22.542 1.00 81.12 598 GLU A O 1
ATOM 4747 N N . THR A 1 599 ? 4.510 -27.807 22.766 1.00 83.62 599 THR A N 1
ATOM 4748 C CA . THR A 1 599 ? 5.480 -28.796 23.267 1.00 83.62 599 THR A CA 1
ATOM 4749 C C . THR A 1 599 ? 5.545 -28.863 24.792 1.00 83.62 599 THR A C 1
ATOM 4751 O O . THR A 1 599 ? 5.957 -29.886 25.357 1.00 83.62 599 THR A O 1
ATOM 4754 N N . GLY A 1 600 ? 5.153 -27.789 25.478 1.00 72.69 600 GLY A N 1
ATOM 4755 C CA . GLY A 1 600 ? 5.414 -27.574 26.901 1.00 72.69 600 GLY A CA 1
ATOM 4756 C C . GLY A 1 600 ? 6.898 -27.342 27.222 1.00 72.69 600 GLY A C 1
ATOM 4757 O O . GLY A 1 600 ? 7.292 -27.480 28.383 1.00 72.69 600 GLY A O 1
ATOM 4758 N N . ILE A 1 601 ? 7.746 -27.054 26.226 1.00 79.75 601 ILE A N 1
ATOM 4759 C CA . ILE A 1 601 ? 9.172 -26.749 26.409 1.00 79.75 601 ILE A CA 1
ATOM 4760 C C . ILE A 1 601 ? 9.364 -25.240 26.316 1.00 79.75 601 ILE A C 1
ATOM 4762 O O . ILE A 1 601 ? 9.177 -24.645 25.262 1.00 79.75 601 ILE A O 1
ATOM 4766 N N . MET A 1 602 ? 9.793 -24.628 27.414 1.00 76.19 602 MET A N 1
ATOM 4767 C CA . MET A 1 602 ? 10.066 -23.198 27.462 1.00 76.19 602 MET A CA 1
ATOM 4768 C C . MET A 1 602 ? 11.433 -22.888 26.850 1.00 76.19 602 MET A C 1
ATOM 4770 O O . MET A 1 602 ? 12.434 -23.525 27.186 1.00 76.19 602 MET A O 1
ATOM 4774 N N . VAL A 1 603 ? 11.488 -21.868 25.998 1.00 82.50 603 VAL A N 1
ATOM 4775 C CA . VAL A 1 603 ? 12.729 -21.421 25.356 1.00 82.50 603 VAL A CA 1
ATOM 4776 C C . VAL A 1 603 ? 13.212 -20.131 26.010 1.00 82.50 603 VAL A C 1
ATOM 4778 O O . VAL A 1 603 ? 12.565 -19.089 25.906 1.00 82.50 603 VAL A O 1
ATOM 4781 N N . ASN A 1 604 ? 14.357 -20.190 26.682 1.00 79.62 604 ASN A N 1
ATOM 4782 C CA . ASN A 1 604 ? 15.065 -19.009 27.158 1.00 79.62 604 ASN A CA 1
ATOM 4783 C C . ASN A 1 604 ? 16.089 -18.572 26.107 1.00 79.62 604 ASN A C 1
ATOM 4785 O O . ASN A 1 604 ? 16.995 -19.339 25.786 1.00 79.62 604 ASN A O 1
ATOM 4789 N N . ILE A 1 605 ? 15.968 -17.358 25.576 1.00 82.88 605 ILE A N 1
ATOM 4790 C CA . ILE A 1 605 ? 16.846 -16.857 24.513 1.00 82.88 605 ILE A CA 1
ATOM 4791 C C . ILE A 1 605 ? 17.802 -15.818 25.083 1.00 82.88 605 ILE A C 1
ATOM 4793 O O . ILE A 1 605 ? 17.363 -14.880 25.736 1.00 82.88 605 ILE A O 1
ATOM 4797 N N . ASN A 1 606 ? 19.096 -15.972 24.793 1.00 80.19 606 ASN A N 1
ATOM 4798 C CA . ASN A 1 606 ? 20.132 -14.990 25.107 1.00 80.19 606 ASN A CA 1
ATOM 4799 C C . ASN A 1 606 ? 20.808 -14.543 23.807 1.00 80.19 606 ASN A C 1
ATOM 4801 O O . ASN A 1 606 ? 21.171 -15.369 22.960 1.00 80.19 606 ASN A O 1
ATOM 4805 N N . VAL A 1 607 ? 21.002 -13.237 23.646 1.00 77.69 607 VAL A N 1
ATOM 4806 C CA . VAL A 1 607 ? 21.674 -12.668 22.473 1.00 77.69 607 VAL A CA 1
ATOM 4807 C C . VAL A 1 607 ? 23.162 -12.570 22.751 1.00 77.69 607 VAL A C 1
ATOM 4809 O O . VAL A 1 607 ? 23.579 -11.940 23.717 1.00 77.69 607 VAL A O 1
ATOM 4812 N N . ILE A 1 608 ? 23.976 -13.171 21.889 1.00 79.12 608 ILE A N 1
ATOM 4813 C CA . ILE A 1 608 ? 25.433 -13.128 22.009 1.00 79.12 608 ILE A CA 1
ATOM 4814 C C . ILE A 1 608 ? 25.990 -12.461 20.746 1.00 79.12 608 ILE A C 1
ATOM 4816 O O . ILE A 1 608 ? 25.546 -12.783 19.641 1.00 79.12 608 ILE A O 1
ATOM 4820 N N . PRO A 1 609 ? 26.978 -11.552 20.854 1.00 73.56 609 PRO A N 1
ATOM 4821 C CA . PRO A 1 609 ? 27.609 -10.959 19.681 1.00 73.56 609 PRO A CA 1
ATOM 4822 C C . PRO A 1 609 ? 28.090 -12.040 18.705 1.00 73.56 609 PRO A C 1
ATOM 4824 O O . PRO A 1 609 ? 28.764 -12.982 19.118 1.00 73.56 609 PRO A O 1
ATOM 4827 N N . ALA A 1 610 ? 27.786 -11.891 17.411 1.00 66.19 610 ALA A N 1
ATOM 4828 C CA . ALA A 1 610 ? 28.037 -12.928 16.401 1.00 66.19 610 ALA A CA 1
ATOM 4829 C C . ALA A 1 610 ? 29.487 -13.455 16.410 1.00 66.19 610 ALA A C 1
ATOM 4831 O O . ALA A 1 610 ? 29.736 -14.657 16.336 1.00 66.19 610 ALA A O 1
ATOM 4832 N N . ALA A 1 611 ? 30.451 -12.554 16.623 1.00 65.88 611 ALA A N 1
ATOM 4833 C CA . ALA A 1 611 ? 31.873 -12.878 16.710 1.00 65.88 611 ALA A CA 1
ATOM 4834 C C . ALA A 1 611 ? 32.268 -13.764 17.914 1.00 65.88 611 ALA A C 1
ATOM 4836 O O . ALA A 1 611 ? 33.389 -14.264 17.948 1.00 65.88 611 ALA A O 1
ATOM 4837 N N . GLN A 1 612 ? 31.393 -13.934 18.910 1.00 68.75 612 GLN A N 1
ATOM 4838 C CA . GLN A 1 612 ? 31.672 -14.674 20.147 1.00 68.75 612 GLN A CA 1
ATOM 4839 C C . GLN A 1 612 ? 31.094 -16.095 20.164 1.00 68.75 612 GLN A C 1
ATOM 4841 O O . GLN A 1 612 ? 31.534 -16.913 20.975 1.00 68.75 612 GLN A O 1
ATOM 4846 N N . LEU A 1 613 ? 30.138 -16.407 19.284 1.00 66.94 613 LEU A N 1
ATOM 4847 C CA . LEU A 1 613 ? 29.604 -17.764 19.101 1.00 66.94 613 LEU A CA 1
ATOM 4848 C C . LEU A 1 613 ? 30.419 -18.570 18.071 1.00 66.94 613 LEU A C 1
ATOM 4850 O O . LEU A 1 613 ? 30.528 -19.790 18.203 1.00 66.94 613 LEU A O 1
ATOM 4854 N N . ASN A 1 614 ? 31.068 -17.894 17.117 1.00 68.81 614 ASN A N 1
ATOM 4855 C CA . ASN A 1 614 ? 31.893 -18.518 16.075 1.00 68.81 614 ASN A CA 1
ATOM 4856 C C . ASN A 1 614 ? 33.352 -18.721 16.508 1.00 68.81 614 ASN A C 1
ATOM 4858 O O . ASN A 1 614 ? 33.869 -18.037 17.399 1.00 68.81 614 ASN A O 1
ATOM 4862 N N . ALA A 1 615 ? 34.039 -19.684 15.889 1.00 56.81 615 ALA A N 1
ATOM 4863 C CA . ALA A 1 615 ? 35.451 -19.955 16.154 1.00 56.81 615 ALA A CA 1
ATOM 4864 C C . ALA A 1 615 ? 36.320 -18.700 15.899 1.00 56.81 615 ALA A C 1
ATOM 4866 O O . ALA A 1 615 ? 36.376 -18.174 14.792 1.00 56.81 615 ALA A O 1
ATOM 4867 N N . GLY A 1 616 ? 36.997 -18.205 16.945 1.00 62.56 616 GLY A N 1
ATOM 4868 C CA . GLY A 1 616 ? 37.708 -16.920 16.934 1.00 62.56 616 GLY A CA 1
ATOM 4869 C C . GLY A 1 616 ? 38.525 -16.662 18.209 1.00 62.56 616 GLY A C 1
ATOM 4870 O O . GLY A 1 616 ? 38.721 -17.565 19.026 1.00 62.56 616 GLY A O 1
ATOM 4871 N N . SER A 1 617 ? 39.042 -15.439 18.380 1.00 54.94 617 SER A N 1
ATOM 4872 C CA . SER A 1 617 ? 39.965 -15.070 19.474 1.00 54.94 617 SER A CA 1
ATOM 4873 C C . SER A 1 617 ? 39.304 -14.938 20.854 1.00 54.94 617 SER A C 1
ATOM 4875 O O . SER A 1 617 ? 39.988 -15.109 21.861 1.00 54.94 617 SER A O 1
ATOM 4877 N N . VAL A 1 618 ? 37.990 -14.696 20.921 1.00 58.47 618 VAL A N 1
ATOM 4878 C CA . VAL A 1 618 ? 37.196 -14.722 22.162 1.00 58.47 618 VAL A CA 1
ATOM 4879 C C . VAL A 1 618 ? 35.920 -15.508 21.889 1.00 58.47 618 VAL A C 1
ATOM 4881 O O . VAL A 1 618 ? 34.949 -14.964 21.377 1.00 58.47 618 VAL A O 1
ATOM 4884 N N . ASN A 1 619 ? 35.940 -16.805 22.192 1.00 70.12 619 ASN A N 1
ATOM 4885 C CA . ASN A 1 619 ? 34.810 -17.689 21.941 1.00 70.12 619 ASN A CA 1
ATOM 4886 C C . ASN A 1 619 ? 34.041 -17.953 23.246 1.00 70.12 619 ASN A C 1
ATOM 4888 O O . ASN A 1 619 ? 34.468 -18.750 24.087 1.00 70.12 619 ASN A O 1
ATOM 4892 N N . ALA A 1 620 ? 32.921 -17.252 23.417 1.00 72.31 620 ALA A N 1
ATOM 4893 C CA . ALA A 1 620 ? 32.049 -17.383 24.579 1.00 72.31 620 ALA A CA 1
ATOM 4894 C C . ALA A 1 620 ? 31.468 -18.798 24.690 1.00 72.31 620 ALA A C 1
ATOM 4896 O O . ALA A 1 620 ? 31.334 -19.311 25.799 1.00 72.31 620 ALA A O 1
ATOM 4897 N N . LEU A 1 621 ? 31.208 -19.467 23.561 1.00 77.25 621 LEU A N 1
ATOM 4898 C CA . LEU A 1 621 ? 30.670 -20.826 23.543 1.00 77.25 621 LEU A CA 1
ATOM 4899 C C . LEU A 1 621 ? 31.664 -21.837 24.140 1.00 77.25 621 LEU A C 1
ATOM 4901 O O . LEU A 1 621 ? 31.309 -22.589 25.037 1.00 77.25 621 LEU A O 1
ATOM 4905 N N . MET A 1 622 ? 32.937 -21.791 23.764 1.00 75.75 622 MET A N 1
ATOM 4906 C CA . MET A 1 622 ? 33.997 -22.661 24.282 1.00 75.75 622 MET A CA 1
ATOM 4907 C C . MET A 1 622 ? 34.274 -22.396 25.766 1.00 75.75 622 MET A C 1
ATOM 4909 O O . MET A 1 622 ? 34.414 -23.329 26.558 1.00 75.75 622 MET A O 1
ATOM 4913 N N . LEU A 1 623 ? 34.298 -21.122 26.174 1.00 78.62 623 LEU A N 1
ATOM 4914 C CA . LEU A 1 623 ? 34.413 -20.742 27.586 1.00 78.62 623 LEU A CA 1
ATOM 4915 C C . LEU A 1 623 ? 33.201 -21.228 28.400 1.00 78.62 623 LEU A C 1
ATOM 4917 O O . LEU A 1 623 ? 33.350 -21.661 29.543 1.00 78.62 623 LEU A O 1
ATOM 4921 N N . SER A 1 624 ? 32.003 -21.208 27.817 1.00 79.12 624 SER A N 1
ATOM 4922 C CA . SER A 1 624 ? 30.783 -21.707 28.458 1.00 79.12 624 SER A CA 1
ATOM 4923 C C . SER A 1 624 ? 30.768 -23.235 28.571 1.00 79.12 624 SER A C 1
ATOM 4925 O O . SER A 1 624 ? 30.464 -23.754 29.641 1.00 79.12 624 SER A O 1
ATOM 4927 N N . ILE A 1 625 ? 31.204 -23.959 27.533 1.00 79.25 625 ILE A N 1
ATOM 4928 C CA . ILE A 1 625 ? 31.336 -25.425 27.533 1.00 79.25 625 ILE A CA 1
ATOM 4929 C C . ILE A 1 625 ? 32.353 -25.856 28.590 1.00 79.25 625 ILE A C 1
ATOM 4931 O O . ILE A 1 625 ? 32.042 -26.677 29.450 1.00 79.25 625 ILE A O 1
ATOM 4935 N N . THR A 1 626 ? 33.539 -25.241 28.600 1.00 78.56 626 THR A N 1
ATOM 4936 C CA . THR A 1 626 ? 34.595 -25.557 29.580 1.00 78.56 626 THR A CA 1
ATOM 4937 C C . THR A 1 626 ? 34.215 -25.194 31.016 1.00 78.56 626 THR A C 1
ATOM 4939 O O . THR A 1 626 ? 34.649 -25.866 31.951 1.00 78.56 626 THR A O 1
ATOM 4942 N N . SER A 1 627 ? 33.385 -24.167 31.217 1.00 80.25 627 SER A N 1
ATOM 4943 C CA . SER A 1 627 ? 32.869 -23.789 32.541 1.00 80.25 627 SER A CA 1
ATOM 4944 C C . SER A 1 627 ? 31.581 -24.514 32.950 1.00 80.25 627 SER A C 1
ATOM 4946 O O . SER A 1 627 ? 31.080 -24.266 34.049 1.00 80.25 627 SER A O 1
ATOM 4948 N N . GLY A 1 628 ? 31.049 -25.412 32.110 1.00 77.56 628 GLY A N 1
ATOM 4949 C CA . GLY A 1 628 ? 29.811 -26.151 32.378 1.00 77.56 628 GLY A CA 1
ATOM 4950 C C . GLY A 1 628 ? 28.544 -25.285 32.363 1.00 77.56 628 GLY A C 1
ATOM 4951 O O . GLY A 1 628 ? 27.559 -25.636 33.005 1.00 77.56 628 GLY A O 1
ATOM 4952 N N . LYS A 1 629 ? 28.580 -24.141 31.673 1.00 80.94 629 LYS A N 1
ATOM 4953 C CA . LYS A 1 629 ? 27.487 -23.162 31.536 1.00 80.94 629 LYS A CA 1
ATOM 4954 C C . LYS A 1 629 ? 27.050 -22.965 30.080 1.00 80.94 629 LYS A C 1
ATOM 4956 O O . LYS A 1 629 ? 26.592 -21.884 29.720 1.00 80.94 629 LYS A O 1
ATOM 4961 N N . ALA A 1 630 ? 27.274 -23.963 29.230 1.00 82.94 630 ALA A N 1
ATOM 4962 C CA . ALA A 1 630 ? 26.891 -23.888 27.827 1.00 82.94 630 ALA A CA 1
ATOM 4963 C C . ALA A 1 630 ? 25.366 -23.792 27.656 1.00 82.94 630 ALA A C 1
ATOM 4965 O O . ALA A 1 630 ? 24.636 -24.344 28.483 1.00 82.94 630 ALA A O 1
ATOM 4966 N N . PRO A 1 631 ? 24.889 -23.122 26.592 1.00 87.69 631 PRO A N 1
ATOM 4967 C CA . PRO A 1 631 ? 23.495 -23.224 26.187 1.00 87.69 631 PRO A CA 1
ATOM 4968 C C . PRO A 1 631 ? 23.173 -24.644 25.712 1.00 87.69 631 PRO A C 1
ATOM 4970 O O . PRO A 1 631 ? 24.059 -25.387 25.283 1.00 87.69 631 PRO A O 1
ATOM 4973 N N . ASP A 1 632 ? 21.890 -24.986 25.715 1.00 88.38 632 ASP A N 1
ATOM 4974 C CA . ASP A 1 632 ? 21.383 -26.220 25.118 1.00 88.38 632 ASP A CA 1
ATOM 4975 C C . ASP A 1 632 ? 21.464 -26.165 23.581 1.00 88.38 632 ASP A C 1
ATOM 4977 O O . ASP A 1 632 ? 21.721 -27.179 22.931 1.00 88.38 632 ASP A O 1
ATOM 4981 N N . VAL A 1 633 ? 21.283 -24.974 22.987 1.00 88.69 633 VAL A N 1
ATOM 4982 C CA . VAL A 1 633 ? 21.343 -24.751 21.531 1.00 88.69 633 VAL A CA 1
ATOM 4983 C C . VAL A 1 633 ? 22.053 -23.434 21.197 1.00 88.69 633 VAL A C 1
ATOM 4985 O O . VAL A 1 633 ? 21.783 -22.400 21.803 1.00 88.69 633 VAL A O 1
ATOM 4988 N N . GLY A 1 634 ? 22.930 -23.446 20.188 1.00 86.56 634 GLY A N 1
ATOM 4989 C CA . GLY A 1 634 ? 23.504 -22.241 19.578 1.00 86.56 634 GLY A CA 1
ATOM 4990 C C . GLY A 1 634 ? 22.965 -22.026 18.161 1.00 86.56 634 GLY A C 1
ATOM 4991 O O . GLY A 1 634 ? 23.124 -22.895 17.307 1.00 86.56 634 GLY A O 1
ATOM 4992 N N . ILE A 1 635 ? 22.350 -20.873 17.896 1.00 86.00 635 ILE A N 1
ATOM 4993 C CA . ILE A 1 635 ? 21.792 -20.495 16.590 1.00 86.00 635 ILE A CA 1
ATOM 4994 C C . ILE A 1 635 ? 22.674 -19.424 15.946 1.00 86.00 635 ILE A C 1
ATOM 4996 O O . ILE A 1 635 ? 23.064 -18.451 16.590 1.00 86.00 635 ILE A O 1
ATOM 5000 N N . GLY A 1 636 ? 22.958 -19.579 14.650 1.00 79.75 636 GLY A N 1
ATOM 5001 C CA . GLY A 1 636 ? 23.847 -18.675 13.911 1.00 79.75 636 GLY A CA 1
ATOM 5002 C C . GLY A 1 636 ? 25.335 -18.977 14.106 1.00 79.75 636 GLY A C 1
ATOM 5003 O O . GLY A 1 636 ? 26.162 -18.104 13.873 1.00 79.75 636 GLY A O 1
ATOM 5004 N N . VAL A 1 637 ? 25.658 -20.202 14.531 1.00 81.69 637 VAL A N 1
ATOM 5005 C CA . VAL A 1 637 ? 27.032 -20.703 14.599 1.00 81.69 637 VAL A CA 1
ATOM 5006 C C . VAL A 1 637 ? 27.490 -21.109 13.197 1.00 81.69 637 VAL A C 1
ATOM 5008 O O . VAL A 1 637 ? 26.812 -21.892 12.528 1.00 81.69 637 VAL A O 1
ATOM 5011 N N . ASP A 1 638 ? 28.637 -20.595 12.753 1.00 78.50 638 ASP A N 1
ATOM 5012 C CA . ASP A 1 638 ? 29.215 -20.940 11.453 1.00 78.50 638 ASP A CA 1
ATOM 5013 C C . ASP A 1 638 ? 29.494 -22.445 11.362 1.00 78.50 638 ASP A C 1
ATOM 5015 O O . ASP A 1 638 ? 29.998 -23.070 12.299 1.00 78.50 638 ASP A O 1
ATOM 5019 N N . SER A 1 639 ? 29.220 -23.027 10.195 1.00 77.75 639 SER A N 1
ATOM 5020 C CA . SER A 1 639 ? 29.324 -24.473 9.945 1.00 77.75 639 SER A CA 1
ATOM 5021 C C . SER A 1 639 ? 30.725 -25.057 10.178 1.00 77.75 639 SER A C 1
ATOM 5023 O O . SER A 1 639 ? 30.856 -26.252 10.439 1.00 77.75 639 SER A O 1
ATOM 5025 N N . ASN A 1 640 ? 31.774 -24.231 10.129 1.00 79.25 640 ASN A N 1
ATOM 5026 C CA . ASN A 1 640 ? 33.155 -24.622 10.424 1.00 79.25 640 ASN A CA 1
ATOM 5027 C C . ASN A 1 640 ? 33.480 -24.666 11.932 1.00 79.25 640 ASN A C 1
ATOM 5029 O O . ASN A 1 640 ? 34.444 -25.320 12.329 1.00 79.25 640 ASN A O 1
ATOM 5033 N N . SER A 1 641 ? 32.690 -24.006 12.783 1.00 76.50 641 SER A N 1
ATOM 5034 C CA . SER A 1 641 ? 33.007 -23.827 14.204 1.00 76.50 641 SER A CA 1
ATOM 5035 C C . SER A 1 641 ? 33.023 -25.141 15.001 1.00 76.50 641 SER A C 1
ATOM 5037 O O . SER A 1 641 ? 33.954 -25.325 15.784 1.00 76.50 641 SER A O 1
ATOM 5039 N N . PRO A 1 642 ? 32.099 -26.107 14.791 1.00 73.44 642 PRO A N 1
ATOM 5040 C CA . PRO A 1 642 ? 32.174 -27.408 15.463 1.00 73.44 642 PRO A CA 1
ATOM 5041 C C . PRO A 1 642 ? 33.465 -28.180 15.162 1.00 73.44 642 PRO A C 1
ATOM 5043 O O . PRO A 1 642 ? 34.010 -28.837 16.047 1.00 73.44 642 PRO A O 1
ATOM 5046 N N . VAL A 1 643 ? 33.979 -28.079 13.930 1.00 76.81 643 VAL A N 1
ATOM 5047 C CA . VAL A 1 643 ? 35.241 -28.719 13.522 1.00 76.81 643 VAL A CA 1
ATOM 5048 C C . VAL A 1 643 ? 36.422 -28.063 14.233 1.00 76.81 643 VAL A C 1
ATOM 5050 O O . VAL A 1 643 ? 37.265 -28.759 14.790 1.00 76.81 643 VAL A O 1
ATOM 5053 N N . GLU A 1 644 ? 36.455 -26.732 14.277 1.00 73.44 644 GLU A N 1
ATOM 5054 C CA . GLU A 1 644 ? 37.485 -25.977 15.002 1.00 73.44 644 GLU A CA 1
ATOM 5055 C C . GLU A 1 644 ? 37.496 -26.284 16.508 1.00 73.44 644 GLU A C 1
ATOM 5057 O O . GLU A 1 644 ? 38.566 -26.342 17.114 1.00 73.44 644 GLU A O 1
ATOM 5062 N N . PHE A 1 645 ? 36.333 -26.516 17.126 1.00 73.94 645 PHE A N 1
ATOM 5063 C CA . PHE A 1 645 ? 36.263 -26.932 18.530 1.00 73.94 645 PHE A CA 1
ATOM 5064 C C . PHE A 1 645 ? 36.760 -28.361 18.732 1.00 73.94 645 PHE A C 1
ATOM 5066 O O . PHE A 1 645 ? 37.544 -28.596 19.645 1.00 73.94 645 PHE A O 1
ATOM 5073 N N . ALA A 1 646 ? 36.377 -29.289 17.852 1.00 71.56 646 ALA A N 1
ATOM 5074 C CA . ALA A 1 646 ? 36.811 -30.683 17.925 1.00 71.56 646 ALA A CA 1
ATOM 5075 C C . ALA A 1 646 ? 38.321 -30.869 17.694 1.00 71.56 646 ALA A C 1
ATOM 5077 O O . ALA A 1 646 ? 38.889 -31.838 18.176 1.00 71.56 646 ALA A O 1
ATOM 5078 N N . ILE A 1 647 ? 38.976 -29.964 16.954 1.00 74.38 647 ILE A N 1
ATOM 5079 C CA . ILE A 1 647 ? 40.441 -29.965 16.772 1.00 74.38 647 ILE A CA 1
ATOM 5080 C C . ILE A 1 647 ? 41.172 -29.451 18.026 1.00 74.38 647 ILE A C 1
ATOM 5082 O O . ILE A 1 647 ? 42.362 -29.722 18.199 1.00 74.38 647 ILE A O 1
ATOM 5086 N N . ARG A 1 648 ? 40.496 -28.654 18.864 1.00 63.06 648 ARG A N 1
ATOM 5087 C CA . ARG A 1 648 ? 41.076 -28.033 20.066 1.00 63.06 648 ARG A CA 1
ATOM 5088 C C . ARG A 1 648 ? 40.915 -28.870 21.340 1.00 63.06 648 ARG A C 1
ATOM 5090 O O . ARG A 1 648 ? 41.646 -28.587 22.290 1.00 63.06 648 ARG A O 1
ATOM 5097 N N . ASP A 1 649 ? 39.998 -29.838 21.350 1.00 47.78 649 ASP A N 1
ATOM 5098 C CA . ASP A 1 649 ? 39.972 -30.968 22.300 1.00 47.78 649 ASP A CA 1
ATOM 5099 C C . ASP A 1 649 ? 41.092 -31.973 21.975 1.00 47.78 649 ASP A C 1
ATOM 5101 O O . ASP A 1 649 ? 41.708 -32.510 22.929 1.00 47.78 649 ASP A O 1
#

Radius of gyration: 30.37 Å; chains: 1; bounding box: 92×61×84 Å

Sequence (649 aa):
MVLVFAAPVVAAGDVPLKDKFSYGMGGAKEVEYDTWLSLPYYSMVLAGYEAKGYQSASGDILTLGPEDAVLGAAADDADLTAAISVQDYLKTGIGGREEPVFYWDDSVLWAEWVFQVENPGLYQIGIDYYMPAGSGNPAVRSLSVDGEALFLESSSISFPRLWRDEGEPILNSLGDEVRPGQVEVPGWNELSLNDSTGYYADPFSFYFAKGSHRIRLEYVDQDVAIAAISLVPPEILPSYEEVKQEYIRRGYGTASETVIFEAETTTILKSDPTVRRESNTDPASSPYSATSRKLNVIGGYRWRRGNQAVTWSFTVPEDGLYEMTLRFNQSWNEGLPSYRQIAIDGEVPFSELKEYKFPYYLHWQSGAIKDESGEPYLFYLAAGEHTLTMTVKMGQITPVIQSLNEDTILLSNMIREITKITGSEPDPNYDYKFFSTIPDLKENMEILMASLQVKYDYLMTISTGSPAMANNFLTIKDQLADMVEDPFTIARQMDDLDNAQTSLSTWYLSLQSQPLLIDKYSFCPPDDAHQFAKSNIFQRLWATIQNFFLSFYKDYDNVGSVLSDDTEVKAIINVWVARGTEWAELIKEMADEDFTPETGIMVNINVIPAAQLNAGSVNALMLSITSGKAPDVGIGVDSNSPVEFAIRD

pLDDT: mean 85.55, std 16.73, range [23.97, 98.81]

Secondary structure (DSSP, 8-state):
--PPPP----------HHHH-----S-PPPPHHHHHTTSPPHHHHHHHHHHTT--B--SPPEEE-GGG-EEEE--SSS-TT-EE-GGGTEESSBTTB-S-EEEE-TTEEEEEEEEEESS-EEEEEEEEEE--SSSSPPEEEEEEETTB--SGGGG-EEEPPPEEESSSPEEBTTSPEEPPPEEE---EEEEE---TT---SSPPEEEE-SEEEEEEEEEEES-EEEEEEEEEPPP-PPPHHHHHHHHHHHTPPBP---EEEEHHHHEEEESSTT--EEE---TTSSS--SSS--EEEEEETTS-BTT-EEEEEEEESS-EEEEEEEEEE--SSTT--EEEEEEETTB--SGGGSSEEE---SS-EEEE-B-TTSPBPEEEE-SEEEEEEEEEE-GGGHHHHHHHHHHHHHHHHHHHHHHHHH-SS--TTS---HHHHSTTHHHHHHHHHHHHHHHHHHHHHHSSS--HHHHHHHHHHHHHHHHHH-GGGGGG-HHHHHHHHHHHHHHHHHHTB--EEEEEEEEE-TT----PPPPPHHHHHHHHHHHHHHHTTS-TTS-PPB--TT----EEEEEEE-S-HHHHHHHHHHIIIIIHHHH-EEEEEEE--HHHHSSSSS-HHHHHHHTT---SEEES--TTHHHHHHHH-